Protein 4QMD (pdb70)

Nearest PDB structures (foldseek):
  4qmd-assembly2_B  TM=9.522E-01  e=6.642E-32  Homo sapiens
  1lm5-assembly1_A  TM=9.166E-01  e=9.560E-19  Homo sapiens
  1lm7-assembly1_B  TM=8.990E-01  e=3.493E-18  Homo sapiens
  2n03-assembly1_A  TM=8.791E-01  e=6.602E-19  Homo sapiens
  5dzz-assembly1_A  TM=8.991E-01  e=1.848E-17  Homo sapiens

Structure (mmCIF, N/CA/C/O backbone):
data_4QMD
#
_entry.id   4QMD
#
_cell.length_a   42.480
_cell.length_b   68.950
_cell.length_c   112.200
_cell.angle_alpha   90.000
_cell.angle_beta   90.000
_cell.angle_gamma   90.000
#
_symmetry.space_group_name_H-M   'P 21 21 21'
#
loop_
_entity.id
_entity.type
_entity.pdbx_description
1 polymer Envoplakin
2 water water
#
loop_
_atom_site.group_PDB
_atom_site.id
_atom_site.type_symbol
_atom_site.label_atom_id
_atom_site.label_alt_id
_atom_site.label_comp_id
_atom_site.label_asym_id
_atom_site.label_entity_id
_atom_site.label_seq_id
_atom_site.pdbx_PDB_ins_code
_atom_site.Cartn_x
_atom_site.Cartn_y
_atom_site.Cartn_z
_atom_site.occupancy
_atom_site.B_iso_or_equiv
_atom_site.auth_seq_id
_atom_site.auth_comp_id
_atom_site.auth_asym_id
_atom_site.auth_atom_id
_atom_site.pdbx_PDB_model_num
ATOM 1 N N . ASP A 1 1 ? 11.309 67.304 32.701 1.00 14.45 1822 ASP A N 1
ATOM 2 C CA . ASP A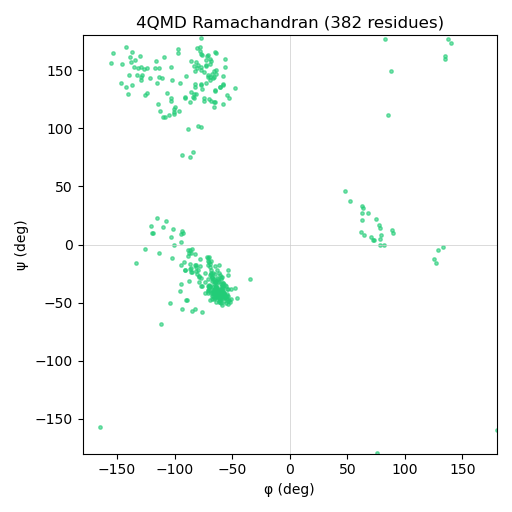 1 1 ? 10.218 67.050 31.768 1.00 7.69 1822 ASP A CA 1
ATOM 3 C C . ASP A 1 1 ? 8.894 66.870 32.503 1.00 12.22 1822 ASP A C 1
ATOM 4 O O . ASP A 1 1 ? 8.795 66.074 33.436 1.00 11.93 1822 ASP A O 1
ATOM 9 N N . ASP A 1 2 ? 7.880 67.615 32.075 1.00 11.77 1823 ASP A N 1
ATOM 10 C CA . ASP A 1 2 ? 6.535 67.461 32.618 1.00 10.77 1823 ASP A CA 1
ATOM 11 C C . ASP A 1 2 ? 6.505 67.768 34.111 1.00 13.47 1823 ASP A C 1
ATOM 12 O O . ASP A 1 2 ? 5.511 67.507 34.789 1.00 12.61 1823 ASP A O 1
ATOM 17 N N . SER A 1 3 ? 7.601 68.324 34.618 1.00 11.83 1824 SER A N 1
ATOM 18 C CA . SER A 1 3 ? 7.684 68.713 36.021 1.00 10.42 1824 SER A CA 1
ATOM 19 C C . SER A 1 3 ? 7.561 67.501 36.938 1.00 13.03 1824 SER A C 1
ATOM 20 O O . SER A 1 3 ? 7.114 67.617 38.079 1.00 14.77 1824 SER A O 1
ATOM 23 N N . PHE A 1 4 ? 7.960 66.339 36.432 1.00 12.65 1825 PHE A N 1
ATOM 24 C CA . PHE A 1 4 ? 7.945 65.107 37.227 1.00 8.98 1825 PHE A CA 1
ATOM 25 C C . PHE A 1 4 ? 9.190 65.028 38.107 1.00 6.71 1825 PHE A C 1
ATOM 26 O O . PHE A 1 4 ? 10.255 65.540 37.748 1.00 8.31 1825 PHE A O 1
ATOM 34 N N . PRO A 1 5 ? 9.059 64.384 39.269 1.00 7.33 1826 PRO A N 1
ATOM 35 C CA . PRO A 1 5 ? 10.195 64.064 40.131 1.00 5.56 1826 PRO A CA 1
ATOM 36 C C . PRO A 1 5 ? 10.966 62.862 39.585 1.00 5.60 1826 PRO A C 1
ATOM 37 O O . PRO A 1 5 ? 10.586 62.276 38.568 1.00 6.20 1826 PRO A O 1
ATOM 41 N N . ILE A 1 6 ? 12.045 62.494 40.258 1.00 3.27 1827 ILE A N 1
ATOM 42 C CA . ILE A 1 6 ? 12.690 61.216 39.979 1.00 2.81 1827 ILE A CA 1
ATOM 43 C C . ILE A 1 6 ? 11.618 60.123 40.070 1.00 2.18 1827 ILE A C 1
A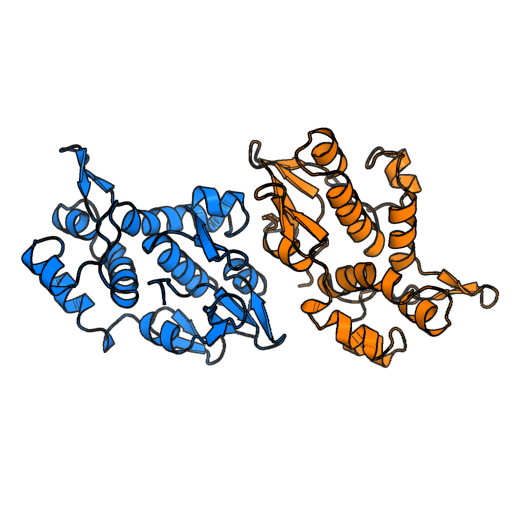TOM 44 O O . ILE A 1 6 ? 10.931 60.004 41.078 1.00 4.45 1827 ILE A O 1
ATOM 49 N N . ALA A 1 7 ? 11.493 59.318 39.017 1.00 2.83 1828 ALA A N 1
ATOM 50 C CA . ALA A 1 7 ? 10.364 58.396 38.880 1.00 2.55 1828 ALA A CA 1
ATOM 51 C C . ALA A 1 7 ? 10.651 56.983 39.373 1.00 4.65 1828 ALA A C 1
ATOM 52 O O . ALA A 1 7 ? 9.787 56.329 39.969 1.00 5.25 1828 ALA A O 1
ATOM 54 N N . GLY A 1 8 ? 11.855 56.501 39.091 1.00 4.70 1829 GLY A N 1
ATOM 55 C CA . GLY A 1 8 ? 12.202 55.136 39.414 1.00 5.59 1829 GLY A CA 1
ATOM 56 C C . GLY A 1 8 ? 13.687 54.864 39.356 1.00 5.24 1829 GLY A C 1
ATOM 57 O O . GLY A 1 8 ? 14.514 55.776 39.448 1.00 3.75 1829 GLY A O 1
ATOM 58 N N . ILE A 1 9 ? 14.011 53.591 39.170 1.00 3.84 1830 ILE A N 1
ATOM 59 C CA . ILE A 1 9 ? 15.384 53.111 39.238 1.00 3.20 1830 ILE A CA 1
ATOM 60 C C . ILE A 1 9 ? 15.768 52.451 37.916 1.00 6.92 1830 ILE A C 1
ATOM 61 O O . ILE A 1 9 ? 14.936 51.810 37.272 1.00 6.55 1830 ILE A O 1
ATOM 66 N N . TYR A 1 10 ? 17.019 52.633 37.503 1.00 3.78 1831 TYR A N 1
ATOM 67 C CA . TYR A 1 10 ? 17.549 51.944 36.338 1.00 5.08 1831 TYR A CA 1
ATOM 68 C C . TYR A 1 10 ? 18.479 50.828 36.800 1.00 4.27 1831 TYR A C 1
ATOM 69 O O . TYR A 1 10 ? 19.537 51.089 37.361 1.00 4.72 1831 TYR A O 1
ATOM 78 N N . ASP A 1 11 ? 18.061 49.587 36.582 1.00 3.93 1832 ASP A N 1
ATOM 79 C CA . ASP A 1 11 ? 18.848 48.430 37.001 1.00 2.92 1832 ASP A CA 1
ATOM 80 C C . ASP A 1 11 ? 19.994 48.236 36.017 1.00 10.22 1832 ASP A C 1
ATOM 81 O O . ASP A 1 11 ? 19.802 47.726 34.909 1.00 10.52 1832 ASP A O 1
ATOM 86 N N . THR A 1 12 ? 21.183 48.672 36.419 1.00 9.62 1833 THR A N 1
ATOM 87 C CA . THR A 1 12 ? 22.334 48.694 35.518 1.00 7.17 1833 THR A CA 1
ATOM 88 C C . THR A 1 12 ? 22.821 47.288 35.185 1.00 11.17 1833 THR A C 1
ATOM 89 O O . THR A 1 12 ? 23.520 47.090 34.189 1.00 13.53 1833 THR A O 1
ATOM 93 N N . THR A 1 13 ? 22.444 46.320 36.014 1.00 11.44 1834 THR A N 1
ATOM 94 C CA . THR A 1 13 ? 22.880 44.936 35.834 1.00 15.81 1834 THR A CA 1
ATOM 95 C C . THR A 1 13 ? 22.090 44.215 34.741 1.00 18.26 1834 THR A C 1
ATOM 96 O O . THR A 1 13 ? 22.620 43.352 34.040 1.00 28.12 1834 THR A O 1
ATOM 100 N N . THR A 1 14 ? 20.827 44.580 34.583 1.00 13.45 1835 THR A N 1
ATOM 101 C CA . THR A 1 14 ? 19.956 43.923 33.612 1.00 15.29 1835 THR A CA 1
ATOM 102 C C . THR A 1 14 ? 19.517 44.834 32.457 1.00 18.97 1835 THR A C 1
ATOM 103 O O . THR A 1 14 ? 18.899 44.354 31.502 1.00 14.89 1835 THR A O 1
ATOM 107 N N . ASP A 1 15 ? 19.838 46.128 32.549 1.00 15.86 1836 ASP A N 1
ATOM 108 C CA . ASP A 1 15 ? 19.397 47.141 31.576 1.00 11.88 1836 ASP A CA 1
ATOM 109 C C . ASP A 1 15 ? 17.871 47.279 31.572 1.00 10.34 1836 ASP A C 1
ATOM 110 O O . ASP A 1 15 ? 17.277 47.599 30.540 1.00 14.58 1836 ASP A O 1
ATOM 115 N N . ASN A 1 16 ? 17.259 47.047 32.738 1.00 7.36 1837 ASN A N 1
ATOM 116 C CA . ASN A 1 16 ? 15.808 47.184 32.921 1.00 7.07 1837 ASN A CA 1
ATOM 117 C C . ASN A 1 16 ? 15.468 48.269 33.933 1.00 8.21 1837 ASN A C 1
ATOM 118 O O . ASN A 1 16 ? 16.253 48.542 34.844 1.00 10.08 1837 ASN A O 1
ATOM 123 N N . LYS A 1 17 ? 14.300 48.884 33.786 1.00 9.84 1838 LYS A N 1
ATOM 124 C CA . LYS A 1 17 ? 13.838 49.804 34.818 1.00 7.10 1838 LYS A CA 1
ATOM 125 C C . LYS A 1 17 ? 13.110 49.003 35.891 1.00 8.07 1838 LYS A C 1
ATOM 126 O O . LYS A 1 17 ? 12.670 47.876 35.652 1.00 9.85 1838 LYS A O 1
ATOM 132 N N . CYS A 1 18 ? 13.014 49.572 37.090 1.00 7.36 1839 CYS A N 1
ATOM 133 C CA . CYS A 1 18 ? 12.186 48.999 38.143 1.00 8.74 1839 CYS A CA 1
ATOM 134 C C . CYS A 1 18 ? 11.746 50.097 39.093 1.00 5.67 1839 CYS A C 1
ATOM 135 O O . CYS A 1 18 ? 12.290 51.204 39.078 1.00 6.98 1839 CYS A O 1
ATOM 138 N N . SER A 1 19 ? 10.743 49.802 39.907 1.00 5.37 1840 SER A N 1
ATOM 139 C CA . SER A 1 19 ? 10.207 50.812 40.809 1.00 3.40 1840 SER A CA 1
ATOM 140 C C . SER A 1 19 ? 11.126 51.040 42.003 1.00 6.33 1840 SER A C 1
ATOM 141 O O . SER A 1 19 ? 12.003 50.221 42.316 1.00 6.29 1840 SER A O 1
ATOM 144 N N . ILE A 1 20 ? 10.912 52.158 42.678 1.00 4.08 1841 ILE A N 1
ATOM 145 C CA . ILE A 1 20 ? 11.602 52.424 43.932 1.00 5.61 1841 ILE A CA 1
ATOM 146 C C . ILE A 1 20 ? 11.284 51.310 44.927 1.00 10.17 1841 ILE A C 1
ATOM 147 O O . ILE A 1 20 ? 12.180 50.787 45.586 1.00 6.00 1841 ILE A O 1
ATOM 152 N N . LYS A 1 21 ? 10.011 50.922 45.000 1.00 6.42 1842 LYS A N 1
ATOM 153 C CA . LYS A 1 21 ? 9.609 49.832 45.875 1.00 6.30 1842 LYS A CA 1
ATOM 154 C C . LYS A 1 21 ? 10.402 48.537 45.607 1.00 7.07 1842 LYS A C 1
ATOM 155 O O . LYS A 1 21 ? 10.951 47.929 46.530 1.00 7.01 1842 LYS A O 1
ATOM 161 N N . THR A 1 22 ? 10.468 48.117 44.351 1.00 5.25 1843 THR A N 1
ATOM 162 C CA . THR A 1 22 ? 11.214 46.902 44.022 1.00 9.59 1843 THR A CA 1
ATOM 163 C C . THR A 1 22 ? 12.710 47.027 44.336 1.00 8.09 1843 THR A C 1
ATOM 164 O O . THR A 1 22 ? 13.329 46.077 44.814 1.00 5.94 1843 THR A O 1
ATOM 168 N N . ALA A 1 23 ? 13.291 48.195 44.067 1.00 5.57 1844 ALA A N 1
ATOM 169 C CA . ALA A 1 23 ? 14.723 48.388 44.274 1.00 6.56 1844 ALA A CA 1
ATOM 170 C C . ALA A 1 23 ? 15.079 48.280 45.756 1.00 7.74 1844 ALA A C 1
ATOM 171 O O . ALA A 1 23 ? 16.086 47.676 46.125 1.00 7.85 1844 ALA A O 1
ATOM 173 N N . VAL A 1 24 ? 14.242 48.861 46.608 1.00 5.30 1845 VAL A N 1
ATOM 174 C CA . VAL A 1 24 ? 14.466 48.769 48.048 1.00 5.12 1845 VAL A CA 1
ATOM 175 C C . VAL A 1 24 ? 14.332 47.330 48.500 1.00 10.86 1845 VAL A C 1
ATOM 176 O O . VAL A 1 24 ? 15.143 46.845 49.291 1.00 9.90 1845 VAL A O 1
ATOM 180 N N . ALA A 1 25 ? 13.317 46.643 47.983 1.00 6.68 1846 ALA A N 1
ATOM 181 C CA . ALA A 1 25 ? 13.084 45.247 48.347 1.00 11.15 1846 ALA A CA 1
ATOM 182 C C . ALA A 1 25 ? 14.230 44.332 47.913 1.00 15.96 1846 ALA A C 1
ATOM 183 O O . ALA A 1 25 ? 14.514 43.340 48.581 1.00 14.24 1846 ALA A O 1
ATOM 185 N N . LYS A 1 26 ? 14.894 44.673 46.808 1.00 13.65 1847 LYS A N 1
ATOM 186 C CA . LYS A 1 26 ? 15.969 43.837 46.281 1.00 14.29 1847 LYS A CA 1
ATOM 187 C C . LYS A 1 26 ? 17.333 44.294 46.776 1.00 10.74 1847 LYS A C 1
ATOM 188 O O . LYS A 1 26 ? 18.366 43.810 46.306 1.00 15.09 1847 LYS A O 1
ATOM 194 N N . ASN A 1 27 ? 17.324 45.228 47.724 1.00 11.58 1848 ASN A N 1
ATOM 195 C CA . ASN A 1 27 ? 18.543 45.753 48.330 1.00 13.27 1848 ASN A CA 1
ATOM 196 C C . ASN A 1 27 ? 19.440 46.460 47.317 1.00 13.47 1848 ASN A C 1
ATOM 197 O O . ASN A 1 27 ? 20.666 46.426 47.435 1.00 13.98 1848 ASN A O 1
ATOM 202 N N . MET A 1 28 ? 18.818 47.099 46.328 1.00 10.20 1849 MET A N 1
ATOM 203 C CA . MET A 1 28 ? 19.537 47.835 45.292 1.00 7.41 1849 MET A CA 1
ATOM 204 C C . MET A 1 28 ? 19.645 49.313 45.656 1.00 10.50 1849 MET A C 1
ATOM 205 O O . MET A 1 28 ? 20.457 50.045 45.099 1.00 12.69 1849 MET A O 1
ATOM 210 N N . LEU A 1 29 ? 18.812 49.740 46.595 1.00 8.67 1850 LEU A N 1
ATOM 211 C CA . LEU A 1 29 ? 18.673 51.150 46.949 1.00 5.61 1850 LEU A CA 1
ATOM 212 C C . LEU A 1 29 ? 18.488 51.198 48.450 1.00 7.40 1850 LEU A C 1
ATOM 213 O O . LEU A 1 29 ? 17.720 50.416 48.989 1.00 8.99 1850 LEU A O 1
ATOM 218 N N . ASP A 1 30 ? 19.173 52.100 49.142 1.00 7.94 1851 ASP A N 1
ATOM 219 C CA . ASP A 1 30 ? 18.996 52.114 50.587 1.00 8.90 1851 ASP A CA 1
ATOM 220 C C . ASP A 1 30 ? 17.602 52.602 50.951 1.00 10.24 1851 ASP A C 1
ATOM 221 O O . ASP A 1 30 ? 17.041 53.467 50.288 1.00 8.47 1851 ASP A O 1
ATOM 226 N N . PRO A 1 31 ? 17.035 52.022 52.004 1.00 9.04 1852 PRO A N 1
ATOM 227 C CA . PRO A 1 31 ? 15.643 52.227 52.397 1.00 12.42 1852 PRO A CA 1
ATOM 228 C C . PRO A 1 31 ? 15.319 53.695 52.648 1.00 9.95 1852 PRO A C 1
ATOM 229 O O . PRO A 1 31 ? 14.253 54.154 52.246 1.00 11.85 1852 PRO A O 1
ATOM 233 N N . ILE A 1 32 ? 16.214 54.429 53.301 1.00 7.75 1853 ILE A N 1
ATOM 234 C CA . ILE A 1 32 ? 15.927 55.829 53.594 1.00 7.11 1853 ILE A CA 1
ATOM 235 C C . ILE A 1 32 ? 15.885 56.659 52.305 1.00 6.05 1853 ILE A C 1
ATOM 236 O O . ILE A 1 32 ? 14.978 57.468 52.104 1.00 4.96 1853 ILE A O 1
ATOM 241 N N . THR A 1 33 ? 16.847 56.444 51.414 1.00 8.44 1854 THR A N 1
ATOM 242 C CA . THR A 1 33 ? 16.857 57.133 50.129 1.00 7.70 1854 THR A CA 1
ATOM 243 C C . THR A 1 33 ? 15.558 56.834 49.365 1.00 7.34 1854 THR A C 1
ATOM 244 O O . THR A 1 33 ? 14.914 57.743 48.828 1.00 6.81 1854 THR A O 1
ATOM 248 N N . GLY A 1 34 ? 15.162 55.562 49.343 1.00 7.66 1855 GLY A N 1
ATOM 249 C CA . GLY A 1 34 ? 13.919 55.170 48.699 1.00 7.07 1855 GLY A CA 1
ATOM 250 C C . GLY A 1 34 ? 12.715 55.908 49.269 1.00 5.33 1855 GLY A C 1
ATOM 251 O O . GLY A 1 34 ? 11.889 56.434 48.520 1.00 6.48 1855 GLY A O 1
ATOM 252 N N . GLN A 1 35 ? 12.601 55.942 50.597 1.00 5.90 1856 GLN A N 1
ATOM 253 C CA . GLN A 1 35 ? 11.492 56.668 51.221 1.00 10.00 1856 GLN A CA 1
ATOM 254 C C . GLN A 1 35 ? 11.474 58.153 50.830 1.00 8.18 1856 GLN A C 1
ATOM 255 O O . GLN A 1 35 ? 10.426 58.704 50.502 1.00 8.16 1856 GLN A O 1
ATOM 261 N N . LYS A 1 36 ? 12.635 58.799 50.826 1.00 7.67 1857 LYS A N 1
ATOM 262 C CA . LYS A 1 36 ? 12.687 60.202 50.428 1.00 7.70 1857 LYS A CA 1
ATOM 263 C C . LYS A 1 36 ? 12.305 60.411 48.956 1.00 5.43 1857 LYS A C 1
ATOM 264 O O . LYS A 1 36 ? 11.657 61.406 48.610 1.00 9.05 1857 LYS A O 1
ATOM 270 N N . LEU A 1 37 ? 12.704 59.487 48.090 1.00 5.41 1858 LEU A N 1
ATOM 271 C CA . LEU A 1 37 ? 12.311 59.589 46.688 1.00 3.57 1858 LEU A CA 1
ATOM 272 C C . LEU A 1 37 ? 10.790 59.462 46.557 1.00 5.28 1858 LEU A C 1
ATOM 273 O O . LEU A 1 37 ? 10.172 60.130 45.727 1.00 5.38 1858 LEU A O 1
ATOM 278 N N . LEU A 1 38 ? 10.189 58.604 47.373 1.00 7.26 1859 LEU A N 1
ATOM 279 C CA . LEU A 1 38 ? 8.732 58.450 47.343 1.00 5.71 1859 LEU A CA 1
ATOM 280 C C . LEU A 1 38 ? 8.033 59.673 47.925 1.00 5.16 1859 LEU A C 1
ATOM 281 O O . LEU A 1 38 ? 7.003 60.106 47.404 1.00 6.41 1859 LEU A O 1
ATOM 286 N N . GLU A 1 39 ? 8.591 60.240 48.994 1.00 5.29 1860 GLU A N 1
ATOM 287 C CA . GLU A 1 39 ? 8.065 61.493 49.541 1.00 5.13 1860 GLU A CA 1
ATOM 288 C C . GLU A 1 39 ? 8.071 62.595 48.485 1.00 6.41 1860 GLU A C 1
ATOM 289 O O . GLU A 1 39 ? 7.083 63.318 48.344 1.00 6.90 1860 GLU A O 1
ATOM 295 N N . ALA A 1 40 ? 9.174 62.707 47.731 1.00 5.44 1861 ALA A N 1
ATOM 296 C CA . ALA A 1 40 ? 9.288 63.703 46.671 1.00 5.73 1861 ALA A CA 1
ATOM 297 C C . ALA A 1 40 ? 8.184 63.532 45.633 1.00 6.66 1861 ALA A C 1
ATOM 298 O O . ALA A 1 40 ? 7.672 64.507 45.096 1.00 5.08 1861 ALA A O 1
ATOM 300 N N . GLN A 1 41 ? 7.810 62.286 45.364 1.00 3.67 1862 GLN A N 1
ATOM 301 C CA . GLN A 1 41 ? 6.719 62.006 44.431 1.00 1.73 1862 GLN A CA 1
ATOM 302 C C . GLN A 1 41 ? 5.377 62.438 45.017 1.00 5.12 1862 GLN A C 1
ATOM 303 O O . GLN A 1 41 ? 4.591 63.106 44.348 1.00 7.60 1862 GLN A O 1
ATOM 309 N N . ALA A 1 42 ? 5.126 62.066 46.267 1.00 5.18 1863 ALA A N 1
ATOM 310 C CA . ALA A 1 42 ? 3.896 62.486 46.938 1.00 3.71 1863 ALA A CA 1
ATOM 311 C C . ALA A 1 42 ? 3.768 64.006 46.948 1.00 7.05 1863 ALA A C 1
ATOM 312 O O . ALA A 1 42 ? 2.687 64.552 46.706 1.00 6.85 1863 ALA A O 1
ATOM 314 N N . ALA A 1 43 ? 4.878 64.681 47.213 1.00 3.76 1864 ALA A N 1
ATOM 315 C CA . ALA A 1 43 ? 4.886 66.135 47.345 1.00 6.45 1864 ALA A CA 1
ATOM 316 C C . ALA A 1 43 ? 4.682 66.892 46.028 1.00 7.46 1864 ALA A C 1
ATOM 317 O O . ALA A 1 43 ? 4.446 68.106 46.042 1.00 7.76 1864 ALA A O 1
ATOM 319 N N . THR A 1 44 ? 4.766 66.186 44.899 1.00 5.53 1865 THR A N 1
ATOM 320 C CA . THR A 1 44 ? 4.690 66.844 43.591 1.00 7.60 1865 THR A CA 1
ATOM 321 C C . THR A 1 44 ? 3.532 66.371 42.714 1.00 8.95 1865 THR A C 1
ATOM 322 O O . THR A 1 44 ? 3.466 66.721 41.539 1.00 10.36 1865 THR A O 1
ATOM 326 N N . GLY A 1 45 ? 2.614 65.588 43.274 1.00 6.71 1866 GLY A N 1
ATOM 327 C CA . GLY A 1 45 ? 1.423 65.218 42.530 1.00 6.07 1866 GLY A CA 1
ATOM 328 C C . GLY A 1 45 ? 1.046 63.752 42.562 1.00 6.79 1866 GLY A C 1
ATOM 329 O O . GLY A 1 45 ? 0.043 63.360 41.975 1.00 11.27 1866 GLY A O 1
ATOM 330 N N . GLY A 1 46 ? 1.849 62.932 43.229 1.00 6.22 1867 GLY A N 1
ATOM 331 C CA . GLY A 1 46 ? 1.482 61.536 43.402 1.00 5.99 1867 GLY A CA 1
ATOM 332 C C . GLY A 1 46 ? 2.602 60.542 43.143 1.00 4.00 1867 GLY A C 1
ATOM 333 O O . GLY A 1 46 ? 3.598 60.846 42.479 1.00 5.38 1867 GLY A O 1
ATOM 334 N N . ILE A 1 47 ? 2.428 59.345 43.688 1.00 4.22 1868 ILE A N 1
ATOM 335 C CA . ILE A 1 47 ? 3.354 58.236 43.459 1.00 3.22 1868 ILE A CA 1
ATOM 336 C C . ILE A 1 47 ? 3.299 57.864 41.982 1.00 4.91 1868 ILE A C 1
ATOM 337 O O . ILE A 1 47 ? 2.213 57.719 41.417 1.00 6.19 1868 ILE A O 1
ATOM 342 N N . VAL A 1 48 ? 4.472 57.715 41.359 1.00 3.07 1869 VAL A N 1
ATOM 343 C CA . VAL A 1 48 ? 4.546 57.431 39.928 1.00 6.02 1869 VAL A CA 1
ATOM 344 C C . VAL A 1 48 ? 4.449 55.936 39.615 1.00 6.43 1869 VAL A C 1
ATOM 345 O O . VAL A 1 48 ? 5.145 55.120 40.219 1.00 9.72 1869 VAL A O 1
ATOM 349 N N . ASP A 1 49 ? 3.582 55.596 38.666 1.00 7.00 1870 ASP A N 1
ATOM 350 C CA . ASP A 1 49 ? 3.490 54.247 38.124 1.00 8.63 1870 ASP A CA 1
ATOM 351 C C . ASP A 1 49 ? 4.327 54.220 36.845 1.00 10.59 1870 ASP A C 1
ATOM 352 O O . ASP A 1 49 ? 3.999 54.896 35.873 1.00 11.40 1870 ASP A O 1
ATOM 357 N N . LEU A 1 50 ? 5.402 53.438 36.857 1.00 7.81 1871 LEU A N 1
ATOM 358 C CA . LEU A 1 50 ? 6.369 53.448 35.767 1.00 11.79 1871 LEU A CA 1
ATOM 359 C C . LEU A 1 50 ? 5.732 52.987 34.460 1.00 16.57 1871 LEU A C 1
ATOM 360 O O . LEU A 1 50 ? 6.155 53.389 33.376 1.00 18.90 1871 LEU A O 1
ATOM 365 N N . LEU A 1 51 ? 4.712 52.142 34.571 1.00 13.71 1872 LEU A N 1
ATOM 366 C CA . LEU A 1 51 ? 4.212 51.391 33.425 1.00 15.02 1872 LEU A CA 1
ATOM 367 C C . LEU A 1 51 ? 3.275 52.242 32.575 1.00 18.13 1872 LEU A C 1
ATOM 368 O O . LEU A 1 51 ? 3.002 51.917 31.419 1.00 21.46 1872 LEU A O 1
ATOM 373 N N . SER A 1 52 ? 2.786 53.334 33.154 1.00 12.12 1873 SER A N 1
ATOM 374 C CA . SER A 1 52 ? 1.748 54.138 32.520 1.00 11.42 1873 SER A CA 1
ATOM 375 C C . SER A 1 52 ? 2.040 55.636 32.559 1.00 12.77 1873 SER A C 1
ATOM 376 O O . SER A 1 52 ? 1.405 56.411 31.848 1.00 15.70 1873 SER A O 1
ATOM 379 N N . ARG A 1 53 ? 2.981 56.035 33.411 1.00 7.86 1874 ARG A N 1
ATOM 380 C CA . ARG A 1 53 ? 3.243 57.451 33.697 1.00 8.66 1874 ARG A CA 1
ATOM 381 C C . ARG A 1 53 ? 2.161 58.102 34.569 1.00 8.73 1874 ARG A C 1
ATOM 382 O O . ARG A 1 53 ? 2.214 59.303 34.831 1.00 13.57 1874 ARG A O 1
ATOM 390 N N . GLU A 1 54 ? 1.179 57.325 35.018 1.00 9.91 1875 GLU A N 1
ATOM 391 C CA . GLU A 1 54 ? 0.137 57.888 35.870 1.00 12.79 1875 GLU A CA 1
ATOM 392 C C . GLU A 1 54 ? 0.689 58.166 37.264 1.00 8.59 1875 GLU A C 1
ATOM 393 O O . GLU A 1 54 ? 1.697 57.586 37.669 1.00 9.68 1875 GLU A O 1
ATOM 399 N N . ARG A 1 55 ? 0.020 59.048 37.997 1.00 8.25 1876 ARG A N 1
ATOM 400 C CA . ARG A 1 55 ? 0.424 59.370 39.358 1.00 7.85 1876 ARG A CA 1
ATOM 401 C C . ARG A 1 55 ? -0.755 59.254 40.301 1.00 11.45 1876 ARG A C 1
ATOM 402 O O . ARG A 1 55 ? -1.880 59.611 39.952 1.00 18.00 1876 ARG A O 1
ATOM 410 N N . TYR A 1 56 ? -0.496 58.749 41.500 1.00 7.43 1877 TYR A N 1
ATOM 411 C CA . TYR A 1 56 ? -1.580 58.350 42.390 1.00 6.55 1877 TYR A CA 1
ATOM 412 C C . TYR A 1 56 ? -1.411 58.876 43.805 1.00 9.17 1877 TYR A C 1
ATOM 413 O O . TYR A 1 56 ? -0.300 58.992 44.315 1.00 7.82 1877 TYR A O 1
ATOM 422 N N . SER A 1 57 ? -2.537 59.185 44.438 1.00 9.62 1878 SER A N 1
ATOM 423 C CA . SER A 1 57 ? -2.540 59.507 45.857 1.00 11.75 1878 SER A CA 1
ATOM 424 C C . SER A 1 57 ? -1.923 58.349 46.623 1.00 10.51 1878 SER A C 1
ATOM 425 O O . SER A 1 57 ? -1.873 57.214 46.129 1.00 9.52 1878 SER A O 1
ATOM 428 N N . VAL A 1 58 ? -1.468 58.633 47.838 1.00 10.03 1879 VAL A N 1
ATOM 429 C CA . VAL A 1 58 ? -0.823 57.617 48.659 1.00 10.80 1879 VAL A CA 1
ATOM 430 C C . VAL A 1 58 ? -1.728 56.393 48.825 1.00 14.41 1879 VAL A C 1
ATOM 431 O O . VAL A 1 58 ? -1.288 55.261 48.641 1.00 13.31 1879 VAL A O 1
ATOM 435 N N . HIS A 1 59 ? -2.998 56.626 49.138 1.00 13.69 1880 HIS A N 1
ATOM 436 C CA . HIS A 1 59 ? -3.946 55.534 49.337 1.00 22.95 1880 HIS A CA 1
ATOM 437 C C . HIS A 1 59 ? -4.113 54.686 48.077 1.00 16.61 1880 HIS A C 1
ATOM 438 O O . HIS A 1 59 ? -4.040 53.452 48.124 1.00 18.43 1880 HIS A O 1
ATOM 445 N N . LYS A 1 60 ? -4.340 55.351 46.950 1.00 16.09 1881 LYS A N 1
ATOM 446 C CA . LYS A 1 60 ? -4.482 54.661 45.679 1.00 14.27 1881 LYS A CA 1
ATOM 447 C C . LYS A 1 60 ? -3.194 53.940 45.282 1.00 12.74 1881 LYS A C 1
ATOM 448 O O . LYS A 1 60 ? -3.248 52.867 44.674 1.00 14.25 1881 LYS A O 1
ATOM 454 N N . ALA A 1 61 ? -2.044 54.523 45.633 1.00 8.99 1882 ALA A N 1
ATOM 455 C CA . ALA A 1 61 ? -0.755 53.886 45.346 1.00 8.68 1882 ALA A CA 1
ATOM 456 C C . ALA A 1 61 ? -0.569 52.582 46.130 1.00 10.10 1882 ALA A C 1
ATOM 457 O O . ALA A 1 61 ? -0.127 51.569 45.574 1.00 11.91 1882 ALA A O 1
ATOM 459 N N . MET A 1 62 ? -0.893 52.609 47.420 1.00 11.46 1883 MET A N 1
ATOM 460 C CA . MET A 1 62 ? -0.768 51.412 48.257 1.00 13.25 1883 MET A CA 1
ATOM 461 C C . MET A 1 62 ? -1.678 50.299 47.749 1.00 15.83 1883 MET A C 1
ATOM 462 O O . MET A 1 62 ? -1.272 49.128 47.677 1.00 11.83 1883 MET A O 1
ATOM 467 N N . GLU A 1 63 ? -2.898 50.661 47.366 1.00 14.44 1884 GLU A N 1
ATOM 468 C CA . GLU A 1 63 ? -3.868 49.665 46.898 1.00 17.86 1884 GLU A CA 1
ATOM 469 C C . GLU A 1 63 ? -3.443 49.019 45.581 1.00 16.87 1884 GLU A C 1
ATOM 470 O O . GLU A 1 63 ? -3.859 47.903 45.265 1.00 18.25 1884 GLU A O 1
ATOM 476 N N . ARG A 1 64 ? -2.625 49.726 44.813 1.00 13.68 1885 ARG A N 1
ATOM 477 C CA . ARG A 1 64 ? -2.137 49.215 43.542 1.00 12.88 1885 ARG A CA 1
ATOM 478 C C . ARG A 1 64 ? -0.776 48.535 43.669 1.00 12.23 1885 ARG A C 1
ATOM 479 O O . ARG A 1 64 ? -0.214 48.095 42.670 1.00 13.59 1885 ARG A O 1
ATOM 487 N N . GLY A 1 65 ? -0.248 48.458 44.889 1.00 10.01 1886 GLY A N 1
ATOM 488 C CA . GLY A 1 65 ? 1.035 47.795 45.116 1.00 9.55 1886 GLY A CA 1
ATOM 489 C C . GLY A 1 65 ? 2.251 48.585 44.653 1.00 11.27 1886 GLY A C 1
ATOM 490 O O . GLY A 1 65 ? 3.322 48.013 44.409 1.00 8.91 1886 GLY A O 1
ATOM 491 N N . LEU A 1 66 ? 2.094 49.898 44.529 1.00 9.33 1887 LEU A N 1
ATOM 492 C CA . LEU A 1 66 ? 3.200 50.766 44.117 1.00 8.81 1887 LEU A CA 1
ATOM 493 C C . LEU A 1 66 ? 4.133 51.103 45.287 1.00 8.21 1887 LEU A C 1
ATOM 494 O O . LEU A 1 66 ? 5.301 51.458 45.086 1.00 9.20 1887 LEU A O 1
ATOM 499 N N . ILE A 1 67 ? 3.609 50.995 46.504 1.00 9.34 1888 ILE A N 1
ATOM 500 C CA . ILE A 1 67 ? 4.379 51.268 47.710 1.00 9.00 1888 ILE A CA 1
ATOM 501 C C . ILE A 1 67 ? 4.099 50.198 48.768 1.00 12.41 1888 ILE A C 1
ATOM 502 O O . ILE A 1 67 ? 3.140 49.438 48.634 1.00 15.19 1888 ILE A O 1
ATOM 507 N N . GLU A 1 68 ? 4.938 50.139 49.806 1.00 12.97 1889 GLU A N 1
ATOM 508 C CA . GLU A 1 68 ? 4.689 49.266 50.961 1.00 16.50 1889 GLU A CA 1
ATOM 509 C C . GLU A 1 68 ? 3.741 49.916 51.978 1.00 14.17 1889 GLU A C 1
ATOM 510 O O . GLU A 1 68 ? 3.669 51.142 52.079 1.00 18.00 1889 GLU A O 1
ATOM 516 N N . ASN A 1 69 ? 3.037 49.079 52.743 1.00 15.17 1890 ASN A N 1
ATOM 517 C CA . ASN A 1 69 ? 2.163 49.529 53.822 1.00 14.75 1890 ASN A CA 1
ATOM 518 C C . ASN A 1 69 ? 2.867 50.428 54.823 1.00 14.62 1890 ASN A C 1
ATOM 519 O O . ASN A 1 69 ? 2.288 51.385 55.325 1.00 14.43 1890 ASN A O 1
ATOM 524 N N . THR A 1 70 ? 4.118 50.098 55.122 1.00 16.39 1891 THR A N 1
ATOM 525 C CA . THR A 1 70 ? 4.889 50.819 56.125 1.00 15.27 1891 THR A CA 1
ATOM 526 C C . THR A 1 70 ? 5.280 52.232 55.689 1.00 15.47 1891 THR A C 1
ATOM 527 O O . THR A 1 70 ? 5.767 53.018 56.497 1.00 22.77 1891 THR A O 1
ATOM 531 N N . SER A 1 71 ? 5.085 52.551 54.415 1.00 16.43 1892 SER A N 1
ATOM 532 C CA . SER A 1 71 ? 5.402 53.886 53.911 1.00 13.13 1892 SER A CA 1
ATOM 533 C C . SER A 1 71 ? 4.206 54.825 53.992 1.00 18.49 1892 SER A C 1
ATOM 534 O O . SER A 1 71 ? 4.364 56.047 53.969 1.00 18.00 1892 SER A O 1
ATOM 537 N N . THR A 1 72 ? 3.009 54.254 54.057 1.00 15.43 1893 THR A N 1
ATOM 538 C CA . THR A 1 72 ? 1.794 55.054 53.887 1.00 13.76 1893 THR A CA 1
ATOM 539 C C . THR A 1 72 ? 1.706 56.275 54.809 1.00 21.00 1893 THR A C 1
ATOM 540 O O . THR A 1 72 ? 1.409 57.382 54.353 1.00 17.79 1893 THR A O 1
ATOM 546 N N . GLN A 1 73 ? 1.978 56.087 56.096 1.00 23.55 1894 GLN A N 1
ATOM 547 C CA . GLN A 1 73 ? 1.872 57.188 57.047 1.00 21.52 1894 GLN A CA 1
ATOM 548 C C . GLN A 1 73 ? 2.773 58.389 56.713 1.00 28.82 1894 GLN A C 1
ATOM 549 O O . GLN A 1 73 ? 2.302 59.530 56.655 1.00 32.72 1894 GLN A O 1
ATOM 555 N N . ARG A 1 74 ? 4.062 58.143 56.496 1.00 21.98 1895 ARG A N 1
ATOM 556 C CA . ARG A 1 74 ? 4.996 59.234 56.212 1.00 24.72 1895 ARG A CA 1
ATOM 557 C C . ARG A 1 74 ? 4.748 59.864 54.847 1.00 16.92 1895 ARG A C 1
ATOM 558 O O . ARG A 1 74 ? 5.063 61.035 54.613 1.00 18.03 1895 ARG A O 1
ATOM 566 N N . LEU A 1 75 ? 4.183 59.085 53.937 1.00 14.09 1896 LEU A N 1
ATOM 567 C CA . LEU A 1 75 ? 3.904 59.614 52.613 1.00 13.42 1896 LEU A CA 1
ATOM 568 C C . LEU A 1 75 ? 2.710 60.560 52.658 1.00 17.75 1896 LEU A C 1
ATOM 569 O O . LEU A 1 75 ? 2.662 61.520 51.911 1.00 12.62 1896 LEU A O 1
ATOM 574 N N . LEU A 1 76 ? 1.760 60.297 53.551 1.00 21.52 1897 LEU A N 1
ATOM 575 C CA . LEU A 1 76 ? 0.612 61.192 53.707 1.00 20.87 1897 LEU A CA 1
ATOM 576 C C . LEU A 1 76 ? 1.051 62.607 54.095 1.00 15.48 1897 LEU A C 1
ATOM 577 O O . LEU A 1 76 ? 0.506 63.596 53.609 1.00 15.19 1897 LEU A O 1
ATOM 582 N N . ASN A 1 77 ? 2.049 62.713 54.961 1.00 13.80 1898 ASN A N 1
ATOM 583 C CA . ASN A 1 77 ? 2.578 64.019 55.315 1.00 18.29 1898 ASN A CA 1
ATOM 584 C C . ASN A 1 77 ? 3.133 64.773 54.103 1.00 16.11 1898 ASN A C 1
ATOM 585 O O . ASN A 1 77 ? 2.834 65.946 53.893 1.00 11.72 1898 ASN A O 1
ATOM 590 N N . ALA A 1 78 ? 3.929 64.084 53.292 1.00 14.50 1899 ALA A N 1
ATOM 591 C CA . ALA A 1 78 ? 4.525 64.689 52.105 1.00 10.85 1899 ALA A CA 1
ATOM 592 C C . ALA A 1 78 ? 3.442 65.087 51.107 1.00 10.51 1899 ALA A C 1
ATOM 593 O O . ALA A 1 78 ? 3.550 66.099 50.407 1.00 8.77 1899 ALA A O 1
ATOM 595 N N . GLN A 1 79 ? 2.399 64.272 51.042 1.00 6.20 1900 GLN A N 1
ATOM 596 C CA . GLN A 1 79 ? 1.273 64.537 50.155 1.00 8.12 1900 GLN A CA 1
ATOM 597 C C . GLN A 1 79 ? 0.579 65.873 50.446 1.00 8.29 1900 GLN A C 1
ATOM 598 O O . GLN A 1 79 ? 0.017 66.501 49.537 1.00 7.67 1900 GLN A O 1
ATOM 604 N N . LYS A 1 80 ? 0.605 66.307 51.703 1.00 7.78 1901 LYS A N 1
ATOM 605 C CA . LYS A 1 80 ? 0.018 67.604 52.050 1.00 9.95 1901 LYS A CA 1
ATOM 606 C C . LYS A 1 80 ? 0.692 68.749 51.309 1.00 9.76 1901 LYS A C 1
ATOM 607 O O . LYS A 1 80 ? 0.088 69.801 51.098 1.00 9.47 1901 LYS A O 1
ATOM 613 N N . ALA A 1 81 ? 1.953 68.561 50.930 1.00 7.15 1902 ALA A N 1
ATOM 614 C CA . ALA A 1 81 ? 2.677 69.607 50.220 1.00 4.62 1902 ALA A CA 1
ATOM 615 C C . ALA A 1 81 ? 2.069 69.785 48.843 1.00 6.32 1902 ALA A C 1
ATOM 616 O O . ALA A 1 81 ? 2.184 70.843 48.246 1.00 8.05 1902 ALA A O 1
ATOM 618 N N . PHE A 1 82 ? 1.414 68.739 48.341 1.00 7.06 1903 PHE A N 1
ATOM 619 C CA . PHE A 1 82 ? 0.717 68.824 47.058 1.00 9.36 1903 PHE A CA 1
ATOM 620 C C . PHE A 1 82 ? -0.729 69.281 47.200 1.00 10.96 1903 PHE A C 1
ATOM 621 O O . PHE A 1 82 ? -1.178 70.170 46.476 1.00 11.17 1903 PHE A O 1
ATOM 629 N N . THR A 1 83 ? -1.459 68.675 48.135 1.00 9.20 1904 THR A N 1
ATOM 630 C CA . THR A 1 83 ? -2.878 68.983 48.302 1.00 8.36 1904 THR A CA 1
ATOM 631 C C . THR A 1 83 ? -3.131 70.269 49.073 1.00 8.30 1904 THR A C 1
ATOM 632 O O . THR A 1 83 ? -4.218 70.848 48.978 1.00 11.61 1904 THR A O 1
ATOM 636 N N . GLY A 1 84 ? -2.148 70.696 49.859 1.00 8.03 1905 GLY A N 1
ATOM 637 C CA . GLY A 1 84 ? -2.372 71.775 50.809 1.00 11.65 1905 GLY A CA 1
ATOM 638 C C . GLY A 1 84 ? -3.153 71.257 52.003 1.00 10.37 1905 GLY A C 1
ATOM 639 O O . GLY A 1 84 ? -3.492 70.074 52.076 1.00 12.80 1905 GLY A O 1
ATOM 640 N N . ILE A 1 85 ? -3.439 72.130 52.956 1.00 9.48 1906 ILE A N 1
ATOM 641 C CA . ILE A 1 85 ? -4.213 71.706 54.113 1.00 9.23 1906 ILE A CA 1
ATOM 642 C C . ILE A 1 85 ? -5.344 72.677 54.342 1.00 15.49 1906 ILE A C 1
ATOM 643 O O . ILE A 1 85 ? -5.309 73.805 53.839 1.00 14.15 1906 ILE A O 1
ATOM 648 N N . GLU A 1 86 ? -6.338 72.234 55.107 1.00 13.08 1907 GLU A N 1
ATOM 649 C CA . GLU A 1 86 ? -7.419 73.117 55.532 1.00 16.77 1907 GLU A CA 1
ATOM 650 C C . GLU A 1 86 ? -7.099 73.782 56.874 1.00 15.65 1907 GLU A C 1
ATOM 651 O O . GLU A 1 86 ? -6.763 73.105 57.847 1.00 19.46 1907 GLU A O 1
ATOM 657 N N . ASP A 1 87 ? -7.180 75.110 56.912 1.00 18.32 1908 ASP A N 1
ATOM 658 C CA . ASP A 1 87 ? -6.974 75.862 58.144 1.00 16.38 1908 ASP A CA 1
ATOM 659 C C . ASP A 1 87 ? -8.083 75.497 59.122 1.00 15.91 1908 ASP A C 1
ATOM 660 O O . ASP A 1 87 ? -9.255 75.664 58.805 1.00 17.09 1908 ASP A O 1
ATOM 665 N N . PRO A 1 88 ? -7.716 74.997 60.314 1.00 19.10 1909 PRO A N 1
ATOM 666 C CA . PRO A 1 88 ? -8.707 74.540 61.299 1.00 23.98 1909 PRO A CA 1
ATOM 667 C C . PRO A 1 88 ? -9.655 75.641 61.770 1.00 24.42 1909 PRO A C 1
ATOM 668 O O . PRO A 1 88 ? -10.767 75.342 62.213 1.00 31.47 1909 PRO A O 1
ATOM 672 N N . VAL A 1 89 ? -9.229 76.895 61.676 1.00 23.25 1910 VAL A N 1
ATOM 673 C CA . VAL A 1 89 ? -10.070 78.008 62.113 1.00 22.22 1910 VAL A CA 1
ATOM 674 C C . VAL A 1 89 ? -10.895 78.599 60.963 1.00 22.33 1910 VAL A C 1
ATOM 675 O O . VAL A 1 89 ? -12.121 78.657 61.044 1.00 21.76 1910 VAL A O 1
ATOM 679 N N . THR A 1 90 ? -10.224 79.016 59.890 1.00 25.01 1911 THR A N 1
ATOM 680 C CA . THR A 1 90 ? -10.892 79.699 58.776 1.00 18.92 1911 THR A CA 1
ATOM 681 C C . THR A 1 90 ? -11.460 78.743 57.737 1.00 18.72 1911 THR A C 1
ATOM 682 O O . THR A 1 90 ? -12.268 79.142 56.903 1.00 22.80 1911 THR A O 1
ATOM 686 N N . LYS A 1 91 ? -11.003 77.493 57.769 1.00 19.68 1912 LYS A N 1
ATOM 687 C CA . LYS A 1 91 ? -11.438 76.471 56.818 1.00 23.60 1912 LYS A CA 1
ATOM 688 C C . LYS A 1 91 ? -10.915 76.704 55.388 1.00 25.08 1912 LYS A C 1
ATOM 689 O O . LYS A 1 91 ? -11.294 75.998 54.456 1.00 27.93 1912 LYS A O 1
ATOM 695 N N . LYS A 1 92 ? -10.040 77.691 55.218 1.00 19.00 1913 LYS A N 1
ATOM 696 C CA . LYS A 1 92 ? -9.454 77.968 53.905 1.00 20.54 1913 LYS A CA 1
ATOM 697 C C . LYS A 1 92 ? -8.355 76.961 53.569 1.00 16.63 1913 LYS A C 1
ATOM 698 O O . LYS A 1 92 ? -7.718 76.411 54.467 1.00 17.35 1913 LYS A O 1
ATOM 704 N N . ARG A 1 93 ? -8.133 76.726 52.278 1.00 12.91 1914 ARG A N 1
ATOM 705 C CA . ARG A 1 93 ? -7.037 75.856 51.854 1.00 14.73 1914 ARG A CA 1
ATOM 706 C C . ARG A 1 93 ? -5.712 76.613 51.794 1.00 18.20 1914 ARG A C 1
ATOM 707 O O . ARG A 1 93 ? -5.599 77.649 51.136 1.00 19.26 1914 ARG A O 1
ATOM 715 N N . LEU A 1 94 ? -4.711 76.077 52.485 1.00 9.96 1915 LEU A N 1
ATOM 716 C CA . LEU A 1 94 ? -3.402 76.707 52.575 1.00 9.25 1915 LEU A CA 1
ATOM 717 C C . LEU A 1 94 ? -2.360 75.859 51.873 1.00 8.59 1915 LEU A C 1
ATOM 718 O O . LEU A 1 94 ? -2.417 74.636 51.941 1.00 10.11 1915 LEU A O 1
ATOM 723 N N . SER A 1 95 ? -1.387 76.503 51.233 1.00 7.58 1916 SER A N 1
ATOM 724 C CA . SER A 1 95 ? -0.176 75.787 50.831 1.00 6.57 1916 SER A CA 1
ATOM 725 C C . SER A 1 95 ? 0.639 75.477 52.094 1.00 6.36 1916 SER A C 1
ATOM 726 O O . SER A 1 95 ? 0.420 76.080 53.149 1.00 7.53 1916 SER A O 1
ATOM 729 N N . VAL A 1 96 ? 1.572 74.536 52.014 1.00 8.28 1917 VAL A N 1
ATOM 730 C CA . VAL A 1 96 ? 2.342 74.227 53.218 1.00 7.62 1917 VAL A CA 1
ATOM 731 C C . VAL A 1 96 ? 3.261 75.367 53.635 1.00 6.02 1917 VAL A C 1
ATOM 732 O O . VAL A 1 96 ? 3.577 75.500 54.809 1.00 6.17 1917 VAL A O 1
ATOM 736 N N . GLY A 1 97 ? 3.658 76.218 52.690 1.00 5.92 1918 GLY A N 1
ATOM 737 C CA . GLY A 1 97 ? 4.455 77.387 53.030 1.00 9.24 1918 GLY A CA 1
ATOM 738 C C . GLY A 1 97 ? 3.677 78.370 53.900 1.00 11.60 1918 GLY A C 1
ATOM 739 O O . GLY A 1 97 ? 4.227 78.959 54.839 1.00 9.07 1918 GLY A O 1
ATOM 740 N N . GLU A 1 98 ? 2.394 78.542 53.591 1.00 10.09 1919 GLU A N 1
ATOM 741 C CA . GLU A 1 98 ? 1.504 79.344 54.422 1.00 10.51 1919 GLU A CA 1
ATOM 742 C C . GLU A 1 98 ? 1.209 78.653 55.758 1.00 9.63 1919 GLU A C 1
ATOM 743 O O . GLU A 1 98 ? 1.071 79.310 56.782 1.00 10.09 1919 GLU A O 1
ATOM 749 N N . ALA A 1 99 ? 1.103 77.326 55.747 1.00 7.97 1920 ALA A N 1
ATOM 750 C CA . ALA A 1 99 ? 0.866 76.597 56.990 1.00 8.36 1920 ALA A CA 1
ATOM 751 C C . ALA A 1 99 ? 2.001 76.861 57.963 1.00 8.96 1920 ALA A C 1
ATOM 752 O O . ALA A 1 99 ? 1.778 77.030 59.155 1.00 12.15 1920 ALA A O 1
ATOM 754 N N . VAL A 1 100 ? 3.227 76.859 57.452 1.00 10.57 1921 VAL A N 1
ATOM 755 C CA . VAL A 1 100 ? 4.392 77.108 58.290 1.00 13.23 1921 VAL A CA 1
ATOM 756 C C . VAL A 1 100 ? 4.306 78.488 58.921 1.00 12.29 1921 VAL A C 1
ATOM 757 O O . VAL A 1 100 ? 4.500 78.652 60.127 1.00 13.13 1921 VAL A O 1
ATOM 761 N N . GLN A 1 101 ? 3.988 79.480 58.103 1.00 13.61 1922 GLN A N 1
ATOM 762 C CA . GLN A 1 101 ? 3.888 80.849 58.597 1.00 17.75 1922 GLN A CA 1
ATOM 763 C C . GLN A 1 101 ? 2.749 81.035 59.599 1.00 15.51 1922 GLN A C 1
ATOM 764 O O . GLN A 1 101 ? 2.858 81.848 60.518 1.00 18.94 1922 GLN A O 1
ATOM 770 N N . LYS A 1 102 ? 1.669 80.279 59.423 1.00 14.29 1923 LYS A N 1
ATOM 771 C CA . LYS A 1 102 ? 0.508 80.371 60.310 1.00 15.12 1923 LYS A CA 1
ATOM 772 C C . LYS A 1 102 ? 0.667 79.513 61.566 1.00 19.42 1923 LYS A C 1
ATOM 773 O O . LYS A 1 102 ? -0.195 79.528 62.447 1.00 23.49 1923 LYS A O 1
ATOM 779 N N . GLY A 1 103 ? 1.767 78.769 61.632 1.00 16.82 1924 GLY A N 1
ATOM 780 C CA . GLY A 1 103 ? 2.123 78.000 62.810 1.00 17.79 1924 GLY A CA 1
ATOM 781 C C . GLY A 1 103 ? 1.571 76.588 62.853 1.00 16.12 1924 GLY A C 1
ATOM 782 O O . GLY A 1 103 ? 1.668 75.916 63.883 1.00 21.32 1924 GLY A O 1
ATOM 783 N N . TRP A 1 104 ? 1.004 76.125 61.741 1.00 10.95 1925 TRP A N 1
ATOM 784 C CA . TRP A 1 104 ? 0.346 74.820 61.725 1.00 14.65 1925 TRP A CA 1
ATOM 785 C C . TRP A 1 104 ? 1.318 73.673 61.458 1.00 16.81 1925 TRP A C 1
ATOM 786 O O . TRP A 1 104 ? 1.034 72.519 61.797 1.00 17.02 1925 TRP A O 1
ATOM 797 N N . MET A 1 105 ? 2.445 73.981 60.821 1.00 15.95 1926 MET A N 1
ATOM 798 C CA . MET A 1 105 ? 3.461 72.973 60.506 1.00 13.26 1926 MET A CA 1
ATOM 799 C C . MET A 1 105 ? 4.856 73.546 60.743 1.00 15.41 1926 MET A C 1
ATOM 800 O O . MET A 1 105 ? 5.084 74.730 60.535 1.00 13.52 1926 MET A O 1
ATOM 805 N N . PRO A 1 106 ? 5.795 72.701 61.180 1.00 14.50 1927 PRO A N 1
ATOM 806 C CA . PRO A 1 106 ? 7.166 73.162 61.423 1.00 12.29 1927 PRO A CA 1
ATOM 807 C C . PRO A 1 106 ? 7.974 73.333 60.134 1.00 9.66 1927 PRO A C 1
ATOM 808 O O . PRO A 1 106 ? 7.914 72.498 59.227 1.00 12.03 1927 PRO A O 1
ATOM 812 N N . ARG A 1 107 ? 8.746 74.416 60.071 1.00 9.86 1928 ARG A N 1
ATOM 813 C CA . ARG A 1 107 ? 9.586 74.688 58.907 1.00 9.39 1928 ARG A CA 1
ATOM 814 C C . ARG A 1 107 ? 10.448 73.503 58.505 1.00 6.27 1928 ARG A C 1
ATOM 815 O O . ARG A 1 107 ? 10.636 73.240 57.317 1.00 7.45 1928 ARG A O 1
ATOM 823 N N . GLU A 1 108 ? 10.972 72.776 59.487 1.00 11.72 1929 GLU A N 1
ATOM 824 C CA . GLU A 1 108 ? 11.893 71.688 59.181 1.00 7.91 1929 GLU A CA 1
ATOM 825 C C . GLU A 1 108 ? 11.208 70.532 58.453 1.00 11.96 1929 GLU A C 1
ATOM 826 O O . GLU A 1 108 ? 11.843 69.817 57.681 1.00 12.69 1929 GLU A O 1
ATOM 832 N N . SER A 1 109 ? 9.914 70.351 58.696 1.00 12.09 1930 SER A N 1
ATOM 833 C CA . SER A 1 109 ? 9.183 69.252 58.068 1.00 16.59 1930 SER A CA 1
ATOM 834 C C . SER A 1 109 ? 8.852 69.573 56.622 1.00 15.91 1930 SER A C 1
ATOM 835 O O . SER A 1 109 ? 8.764 68.685 55.782 1.00 16.87 1930 SER A O 1
ATOM 838 N N . VAL A 1 110 ? 8.710 70.859 56.341 1.00 8.26 1931 VAL A N 1
ATOM 839 C CA . VAL A 1 110 ? 8.167 71.337 55.068 1.00 9.97 1931 VAL A CA 1
ATOM 840 C C . VAL A 1 110 ? 9.227 71.671 54.017 1.00 6.21 1931 VAL A C 1
ATOM 841 O O . VAL A 1 110 ? 9.010 71.471 52.817 1.00 6.86 1931 VAL A O 1
ATOM 845 N N . LEU A 1 111 ? 10.378 72.171 54.453 1.00 7.33 1932 LEU A N 1
ATOM 846 C CA . LEU A 1 111 ? 11.401 72.623 53.501 1.00 8.36 1932 LEU A CA 1
ATOM 847 C C . LEU A 1 111 ? 11.778 71.598 52.422 1.00 7.44 1932 LEU A C 1
ATOM 848 O O . LEU A 1 111 ? 11.818 71.933 51.229 1.00 9.30 1932 LEU A O 1
ATOM 853 N N . PRO A 1 112 ? 12.066 70.344 52.819 1.00 7.47 1933 PRO A N 1
ATOM 854 C CA . PRO A 1 112 ? 12.465 69.382 51.785 1.00 10.35 1933 PRO A CA 1
ATOM 855 C C . PRO A 1 112 ? 11.432 69.259 50.660 1.00 9.83 1933 PRO A C 1
ATOM 856 O O . PRO A 1 112 ? 11.795 69.088 49.493 1.00 9.62 1933 PRO A O 1
ATOM 860 N N . HIS A 1 113 ? 10.154 69.350 51.004 1.00 5.94 1934 HIS A N 1
ATOM 861 C CA . HIS A 1 113 ? 9.105 69.218 50.000 1.00 4.95 1934 HIS A CA 1
ATOM 862 C C . HIS A 1 113 ? 9.060 70.441 49.083 1.00 6.75 1934 HIS A C 1
ATOM 863 O O . HIS A 1 113 ? 8.863 70.314 47.867 1.00 7.66 1934 HIS A O 1
ATOM 870 N N . LEU A 1 114 ? 9.238 71.630 49.654 1.00 6.30 1935 LEU A N 1
ATOM 871 C CA . LEU A 1 114 ? 9.280 72.829 48.818 1.00 5.06 1935 LEU A CA 1
ATOM 872 C C . LEU A 1 114 ? 10.504 72.799 47.922 1.00 4.97 1935 LEU A C 1
ATOM 873 O O . LEU A 1 114 ? 10.464 73.281 46.789 1.00 7.14 1935 LEU A O 1
ATOM 878 N N . GLN A 1 115 ? 11.592 72.233 48.439 1.00 7.13 1936 GLN A N 1
ATOM 879 C CA . GLN A 1 115 ? 12.806 72.063 47.650 1.00 5.04 1936 GLN A CA 1
ATOM 880 C C . GLN A 1 115 ? 12.573 71.190 46.421 1.00 8.81 1936 GLN A C 1
ATOM 881 O O . GLN A 1 115 ? 12.961 71.566 45.316 1.00 7.86 1936 GLN A O 1
ATOM 887 N N . VAL A 1 116 ? 11.923 70.041 46.609 1.00 4.82 1937 VAL A N 1
ATOM 888 C CA . VAL A 1 116 ? 11.620 69.171 45.479 1.00 7.95 1937 VAL A CA 1
ATOM 889 C C . VAL A 1 116 ? 10.657 69.844 44.504 1.00 5.44 1937 VAL A C 1
ATOM 890 O O . VAL A 1 116 ? 10.784 69.692 43.287 1.00 7.81 1937 VAL A O 1
ATOM 896 N N . GLN A 1 117 ? 9.711 70.620 45.025 1.00 6.48 1938 GLN A N 1
ATOM 897 C CA . GLN A 1 117 ? 8.820 71.364 44.140 1.00 5.97 1938 GLN A CA 1
ATOM 898 C C . GLN A 1 117 ? 9.613 72.386 43.318 1.00 5.69 1938 GLN A C 1
ATOM 899 O O . GLN A 1 117 ? 9.490 72.433 42.090 1.00 6.46 1938 GLN A O 1
ATOM 905 N N . HIS A 1 118 ? 10.453 73.175 43.977 1.00 6.06 1939 HIS A N 1
ATOM 906 C CA . HIS A 1 118 ? 11.306 74.108 43.254 1.00 8.54 1939 HIS A CA 1
ATOM 907 C C . HIS A 1 118 ? 12.150 73.435 42.159 1.00 5.62 1939 HIS A C 1
ATOM 908 O O . HIS A 1 118 ? 12.248 73.945 41.039 1.00 9.90 1939 HIS A O 1
ATOM 915 N N . LEU A 1 119 ? 12.752 72.293 42.482 1.00 5.85 1940 LEU A N 1
ATOM 916 C CA . LEU A 1 119 ? 13.619 71.611 41.526 1.00 8.17 1940 LEU A CA 1
ATOM 917 C C . LEU A 1 119 ? 12.849 70.982 40.377 1.00 10.15 1940 LEU A C 1
ATOM 918 O O . LEU A 1 119 ? 13.449 70.602 39.373 1.00 11.70 1940 LEU A O 1
ATOM 923 N N . THR A 1 120 ? 11.531 70.859 40.517 1.00 7.81 1941 THR A N 1
ATOM 924 C CA . THR A 1 120 ? 10.708 70.362 39.413 1.00 9.11 1941 THR A CA 1
ATOM 925 C C . THR A 1 120 ? 9.853 71.443 38.744 1.00 10.22 1941 THR A C 1
ATOM 926 O O . THR A 1 120 ? 8.867 71.137 38.075 1.00 12.82 1941 THR A O 1
ATOM 930 N N . GLY A 1 121 ? 10.230 72.706 38.920 1.00 8.44 1942 GLY A N 1
ATOM 931 C CA . GLY A 1 121 ? 9.595 73.785 38.182 1.00 12.09 1942 GLY A CA 1
ATOM 932 C C . GLY A 1 121 ? 9.010 74.940 38.974 1.00 12.91 1942 GLY A C 1
ATOM 933 O O . GLY A 1 121 ? 8.660 75.981 38.400 1.00 15.63 1942 GLY A O 1
ATOM 934 N N . GLY A 1 122 ? 8.889 74.780 40.287 1.00 10.83 1943 GLY A N 1
ATOM 935 C CA . GLY A 1 122 ? 8.408 75.871 41.117 1.00 9.33 1943 GLY A CA 1
ATOM 936 C C . GLY A 1 122 ? 7.473 75.385 42.201 1.00 7.65 1943 GLY A C 1
ATOM 937 O O . GLY A 1 122 ? 7.103 74.217 42.232 1.00 7.34 1943 GLY A O 1
ATOM 938 N N . LEU A 1 123 ? 7.083 76.277 43.098 1.00 7.26 1944 LEU A N 1
ATOM 939 C CA . LEU A 1 123 ? 6.225 75.846 44.185 1.00 7.55 1944 LEU A CA 1
ATOM 940 C C . LEU A 1 123 ? 4.818 75.536 43.694 1.00 10.12 1944 LEU A C 1
ATOM 941 O O . LEU A 1 123 ? 4.299 76.177 42.778 1.00 9.27 1944 LEU A O 1
ATOM 946 N N . ILE A 1 124 ? 4.215 74.526 44.307 1.00 8.26 1945 ILE A N 1
ATOM 947 C CA . ILE A 1 124 ? 2.844 74.154 44.014 1.00 10.49 1945 ILE A CA 1
ATOM 948 C C . ILE A 1 124 ? 1.826 75.027 44.744 1.00 10.51 1945 ILE A C 1
ATOM 949 O O . ILE A 1 124 ? 1.916 75.247 45.958 1.00 9.08 1945 ILE A O 1
ATOM 954 N N . ASP A 1 125 ? 0.867 75.553 43.987 1.00 17.04 1946 ASP A N 1
ATOM 955 C CA . ASP A 1 125 ? -0.296 76.196 44.587 1.00 20.68 1946 ASP A CA 1
ATOM 956 C C . ASP A 1 125 ? -1.442 75.195 44.542 1.00 13.93 1946 ASP A C 1
ATOM 957 O O . ASP A 1 125 ? -1.897 74.811 43.463 1.00 13.42 1946 ASP A O 1
ATOM 962 N N . PRO A 1 126 ? -1.895 74.746 45.719 1.00 13.22 1947 PRO A N 1
ATOM 963 C CA . PRO A 1 126 ? -2.891 73.674 45.814 1.00 13.95 1947 PRO A CA 1
ATOM 964 C C . PRO A 1 126 ? -4.080 73.865 44.885 1.00 16.33 1947 PRO A C 1
ATOM 965 O O . PRO A 1 126 ? -4.635 74.965 44.788 1.00 17.78 1947 PRO A O 1
ATOM 969 N N . LYS A 1 127 ? -4.455 72.785 44.210 1.00 17.36 1948 LYS A N 1
ATOM 970 C CA . LYS A 1 127 ? -5.613 72.775 43.318 1.00 32.77 1948 LYS A CA 1
ATOM 971 C C . LYS A 1 127 ? -5.409 73.638 42.074 1.00 41.66 1948 LYS A C 1
ATOM 972 O O . LYS A 1 127 ? -6.372 74.139 41.492 1.00 47.43 1948 LYS A O 1
ATOM 978 N N . ARG A 1 128 ? -4.155 73.799 41.664 1.00 37.09 1949 ARG A N 1
ATOM 979 C CA . ARG A 1 128 ? -3.834 74.544 40.450 1.00 34.18 1949 ARG A CA 1
ATOM 980 C C . ARG A 1 128 ? -2.618 73.959 39.756 1.00 34.04 1949 ARG A C 1
ATOM 981 O O . ARG A 1 128 ? -1.642 73.580 40.408 1.00 30.32 1949 ARG A O 1
ATOM 989 N N . THR A 1 129 ? -2.678 73.892 38.430 1.00 28.51 1950 THR A N 1
ATOM 990 C CA . THR A 1 129 ? -1.509 73.543 37.645 1.00 31.14 1950 THR A CA 1
ATOM 991 C C . THR A 1 129 ? -0.698 74.824 37.531 1.00 32.71 1950 THR A C 1
ATOM 992 O O . THR A 1 129 ? -1.192 75.903 37.884 1.00 37.16 1950 THR A O 1
ATOM 996 N N . GLY A 1 130 ? 0.534 74.725 37.052 1.00 27.75 1951 GLY A N 1
ATOM 997 C CA . GLY A 1 130 ? 1.349 75.916 36.921 1.00 23.80 1951 GLY A CA 1
ATOM 998 C C . GLY A 1 130 ? 2.067 76.232 38.220 1.00 26.21 1951 GLY A C 1
ATOM 999 O O . GLY A 1 130 ? 1.449 76.624 39.213 1.00 23.46 1951 GLY A O 1
ATOM 1000 N N . ARG A 1 131 ? 3.383 76.068 38.200 1.00 16.89 1952 ARG A N 1
ATOM 1001 C CA . ARG A 1 131 ? 4.206 76.270 39.385 1.00 14.73 1952 ARG A CA 1
ATOM 1002 C C . ARG A 1 131 ? 4.482 77.746 39.627 1.00 16.07 1952 ARG A C 1
ATOM 1003 O O . ARG A 1 131 ? 4.480 78.548 38.686 1.00 19.93 1952 ARG A O 1
ATOM 1011 N N . ILE A 1 132 ? 4.745 78.088 40.888 1.00 12.34 1953 ILE A N 1
ATOM 1012 C CA . ILE A 1 132 ? 5.026 79.464 41.302 1.00 14.00 1953 ILE A CA 1
ATOM 1013 C C . ILE A 1 132 ? 6.524 79.666 41.541 1.00 13.96 1953 ILE A C 1
ATOM 1014 O O . ILE A 1 132 ? 7.139 78.918 42.302 1.00 12.31 1953 ILE A O 1
ATOM 1019 N N . PRO A 1 133 ? 7.127 80.670 40.881 1.00 9.33 1954 PRO A N 1
ATOM 1020 C CA . PRO A 1 133 ? 8.546 80.956 41.135 1.00 12.12 1954 PRO A CA 1
ATOM 1021 C C . PRO A 1 133 ? 8.761 81.404 42.581 1.00 11.82 1954 PRO A C 1
ATOM 1022 O O . PRO A 1 133 ? 7.857 82.001 43.176 1.00 9.78 1954 PRO A O 1
ATOM 1026 N N . ILE A 1 134 ? 9.942 81.118 43.126 1.00 15.35 1955 ILE A N 1
ATOM 1027 C CA . ILE A 1 134 ? 10.285 81.499 44.500 1.00 12.42 1955 ILE A CA 1
ATOM 1028 C C . ILE A 1 134 ? 10.024 82.974 44.787 1.00 9.08 1955 ILE A C 1
ATOM 1029 O O . ILE A 1 134 ? 9.443 83.314 45.820 1.00 10.42 1955 ILE A O 1
ATOM 1034 N N . GLN A 1 135 ? 10.465 83.853 43.890 1.00 13.71 1956 GLN A N 1
ATOM 1035 C CA . GLN A 1 135 ? 10.323 85.284 44.133 1.00 12.73 1956 GLN A CA 1
ATOM 1036 C C . GLN A 1 135 ? 8.858 85.704 44.210 1.00 11.62 1956 GLN A C 1
ATOM 1037 O O . GLN A 1 135 ? 8.494 86.548 45.024 1.00 10.40 1956 GLN A O 1
ATOM 1043 N N . GLN A 1 136 ? 8.021 85.103 43.372 1.00 13.25 1957 GLN A N 1
ATOM 1044 C CA . GLN A 1 136 ? 6.588 85.370 43.420 1.00 10.99 1957 GLN A CA 1
ATOM 1045 C C . GLN A 1 136 ? 5.985 84.840 44.725 1.00 9.18 1957 GLN A C 1
ATOM 1046 O O . GLN A 1 136 ? 5.154 85.493 45.356 1.00 9.78 1957 GLN A O 1
ATOM 1052 N N . ALA A 1 137 ? 6.405 83.650 45.129 1.00 10.95 1958 ALA A N 1
ATOM 1053 C CA . ALA A 1 137 ? 5.946 83.081 46.388 1.00 11.44 1958 ALA A CA 1
ATOM 1054 C C . ALA A 1 137 ? 6.330 83.985 47.555 1.00 10.19 1958 ALA A C 1
ATOM 1055 O O . ALA A 1 137 ? 5.548 84.205 48.483 1.00 9.10 1958 ALA A O 1
ATOM 1057 N N . LEU A 1 138 ? 7.549 84.508 47.526 1.00 12.17 1959 LEU A N 1
ATOM 1058 C CA . LEU A 1 138 ? 7.995 85.389 48.598 1.00 9.27 1959 LEU A CA 1
ATOM 1059 C C . LEU A 1 138 ? 7.189 86.686 48.654 1.00 10.75 1959 LEU A C 1
ATOM 1060 O O . LEU A 1 138 ? 6.754 87.115 49.721 1.00 12.91 1959 LEU A O 1
ATOM 1065 N N . LEU A 1 139 ? 6.982 87.312 47.500 1.00 10.90 1960 LEU A N 1
ATOM 1066 C CA . LEU A 1 139 ? 6.324 88.606 47.484 1.00 12.10 1960 LEU A CA 1
ATOM 1067 C C . LEU A 1 139 ? 4.867 88.494 47.903 1.00 12.20 1960 LEU A C 1
ATOM 1068 O O . LEU A 1 139 ? 4.297 89.425 48.470 1.00 13.13 1960 LEU A O 1
ATOM 1073 N N . SER A 1 140 ? 4.278 87.331 47.654 1.00 11.33 1961 SER A N 1
ATOM 1074 C CA . SER A 1 140 ? 2.877 87.121 47.981 1.00 16.69 1961 SER A CA 1
ATOM 1075 C C . SER A 1 140 ? 2.691 86.667 49.428 1.00 16.82 1961 SER A C 1
ATOM 1076 O O . SER A 1 140 ? 1.564 86.576 49.918 1.00 17.72 1961 SER A O 1
ATOM 1080 N N . GLY A 1 141 ? 3.796 86.386 50.112 1.00 10.77 1962 GLY A N 1
ATOM 1081 C CA . GLY A 1 141 ? 3.714 85.875 51.469 1.00 11.33 1962 GLY A CA 1
ATOM 1082 C C . GLY A 1 141 ? 3.371 84.388 51.525 1.00 12.07 1962 GLY A C 1
ATOM 1083 O O . GLY A 1 141 ? 3.026 83.873 52.590 1.00 23.04 1962 GLY A O 1
ATOM 1084 N N . MET A 1 142 ? 3.477 83.699 50.395 1.00 14.74 1963 MET A N 1
ATOM 1085 C CA . MET A 1 142 ? 3.279 82.250 50.362 1.00 14.38 1963 MET A CA 1
ATOM 1086 C C . MET A 1 142 ? 4.416 81.551 51.138 1.00 15.95 1963 MET A C 1
ATOM 1087 O O . MET A 1 142 ? 4.216 80.496 51.740 1.00 13.95 1963 MET A O 1
ATOM 1092 N N . ILE A 1 143 ? 5.604 82.153 51.124 1.00 11.94 1964 ILE A N 1
ATOM 1093 C CA . ILE A 1 143 ? 6.732 81.688 51.936 1.00 7.22 1964 ILE A CA 1
ATOM 1094 C C . ILE A 1 143 ? 7.415 82.854 52.642 1.00 10.76 1964 ILE A C 1
ATOM 1095 O O . ILE A 1 143 ? 7.276 84.004 52.228 1.00 16.11 1964 ILE A O 1
ATOM 1100 N N . SER A 1 144 ? 8.145 82.550 53.711 1.00 13.09 1965 SER A N 1
ATOM 1101 C CA . SER A 1 144 ? 8.908 83.561 54.443 1.00 14.14 1965 SER A CA 1
ATOM 1102 C C . SER A 1 144 ? 10.189 83.940 53.706 1.00 10.44 1965 SER A C 1
ATOM 1103 O O . SER A 1 144 ? 10.634 83.219 52.804 1.00 9.58 1965 SER A O 1
ATOM 1106 N N . GLU A 1 145 ? 10.790 85.064 54.097 1.00 13.16 1966 GLU A N 1
ATOM 1107 C CA . GLU A 1 145 ? 12.093 85.442 53.559 1.00 13.46 1966 GLU A CA 1
ATOM 1108 C C . GLU A 1 145 ? 13.123 84.330 53.755 1.00 10.31 1966 GLU A C 1
ATOM 1109 O O . GLU A 1 145 ? 13.915 84.036 52.850 1.00 10.44 1966 GLU A O 1
ATOM 1115 N N . GLU A 1 146 ? 13.129 83.710 54.932 1.00 11.84 1967 GLU A N 1
ATOM 1116 C CA . GLU A 1 146 ? 14.135 82.682 55.207 1.00 13.93 1967 GLU A CA 1
ATOM 1117 C C . GLU A 1 146 ? 13.936 81.440 54.341 1.00 10.26 1967 GLU A C 1
ATOM 1118 O O . GLU A 1 146 ? 14.902 80.862 53.847 1.00 13.18 1967 GLU A O 1
ATOM 1124 N N . LEU A 1 147 ? 12.690 81.028 54.144 1.00 11.40 1968 LEU A N 1
ATOM 1125 C CA . LEU A 1 147 ? 12.445 79.879 53.283 1.00 13.93 1968 LEU A CA 1
ATOM 1126 C C . LEU A 1 147 ? 12.844 80.199 51.850 1.00 9.68 1968 LEU A C 1
ATOM 1127 O O . LEU A 1 147 ? 13.413 79.359 51.154 1.00 9.65 1968 LEU A O 1
ATOM 1132 N N . ALA A 1 148 ? 12.565 81.425 51.407 1.00 9.88 1969 ALA A N 1
ATOM 1133 C CA . ALA A 1 148 ? 12.929 81.817 50.044 1.00 8.10 1969 ALA A CA 1
ATOM 1134 C C . ALA A 1 148 ? 14.441 81.707 49.849 1.00 7.34 1969 ALA A C 1
ATOM 1135 O O . ALA A 1 148 ? 14.909 81.206 48.817 1.00 9.71 1969 ALA A O 1
ATOM 1137 N N . GLN A 1 149 ? 15.201 82.180 50.830 1.00 7.98 1970 GLN A N 1
ATOM 1138 C CA . GLN A 1 149 ? 16.655 82.186 50.712 1.00 12.78 1970 GLN A CA 1
ATOM 1139 C C . GLN A 1 149 ? 17.202 80.768 50.701 1.00 14.19 1970 GLN A C 1
ATOM 1140 O O . GLN A 1 149 ? 18.124 80.456 49.945 1.00 13.54 1970 GLN A O 1
ATOM 1146 N N . LEU A 1 150 ? 16.618 79.913 51.539 1.00 10.02 1971 LEU A N 1
ATOM 1147 C CA . LEU A 1 150 ? 17.012 78.508 51.611 1.00 12.47 1971 LEU A CA 1
ATOM 1148 C C . LEU A 1 150 ? 16.713 77.776 50.305 1.00 18.09 1971 LEU A C 1
ATOM 1149 O O . LEU A 1 150 ? 17.488 76.919 49.869 1.00 15.75 1971 LEU A O 1
ATOM 1154 N N . LEU A 1 151 ? 15.583 78.111 49.686 1.00 9.43 1972 LEU A N 1
ATOM 1155 C CA . LEU A 1 151 ? 15.197 77.501 48.423 1.00 6.54 1972 LEU A CA 1
ATOM 1156 C C . LEU A 1 151 ? 16.080 77.961 47.271 1.00 12.18 1972 LEU A C 1
ATOM 1157 O O . LEU A 1 151 ? 16.386 77.191 46.364 1.00 13.14 1972 LEU A O 1
ATOM 1162 N N . GLN A 1 152 ? 16.492 79.222 47.319 1.00 12.84 1973 GLN A N 1
ATOM 1163 C CA . GLN A 1 152 ? 17.286 79.808 46.249 1.00 13.16 1973 GLN A CA 1
ATOM 1164 C C . GLN A 1 152 ? 18.685 79.209 46.190 1.00 14.86 1973 GLN A C 1
ATOM 1165 O O . GLN A 1 152 ? 19.256 79.041 45.111 1.00 22.59 1973 GLN A O 1
ATOM 1171 N N . ASP A 1 153 ? 19.231 78.898 47.361 1.00 13.03 1974 ASP A N 1
ATOM 1172 C CA . ASP A 1 153 ? 20.619 78.469 47.481 1.00 18.35 1974 ASP A CA 1
ATOM 1173 C C . ASP A 1 153 ? 20.721 76.962 47.260 1.00 20.90 1974 ASP A C 1
ATOM 1174 O O . ASP A 1 153 ? 20.885 76.195 48.212 1.00 18.46 1974 ASP A O 1
ATOM 1179 N N . GLU A 1 154 ? 20.618 76.555 45.995 1.00 17.50 1975 GLU A N 1
ATOM 1180 C CA . GLU A 1 154 ? 20.521 75.143 45.630 1.00 11.64 1975 GLU A CA 1
ATOM 1181 C C . GLU A 1 154 ? 21.779 74.362 45.981 1.00 15.40 1975 GLU A C 1
ATOM 1182 O O . GLU A 1 154 ? 21.705 73.177 46.327 1.00 17.77 1975 GLU A O 1
ATOM 1188 N N . SER A 1 155 ? 22.930 75.024 45.912 1.00 16.42 1976 SER A N 1
ATOM 1189 C CA . SER A 1 155 ? 24.194 74.339 46.167 1.00 23.80 1976 SER A CA 1
ATOM 1190 C C . SER A 1 155 ? 24.311 73.929 47.632 1.00 22.60 1976 SER A C 1
ATOM 1191 O O . SER A 1 155 ? 25.162 73.108 47.987 1.00 28.80 1976 SER A O 1
ATOM 1195 N N . SER A 1 156 ? 23.448 74.491 48.474 1.00 21.55 1977 SER A N 1
ATOM 1196 C CA . SER A 1 156 ? 23.484 74.203 49.901 1.00 21.69 1977 SER A CA 1
ATOM 1197 C C . SER A 1 156 ? 22.396 73.232 50.377 1.00 19.06 1977 SER A C 1
ATOM 1198 O O . SER A 1 156 ? 22.267 73.003 51.576 1.00 22.53 1977 SER A O 1
ATOM 1201 N N . TYR A 1 157 ? 21.622 72.660 49.453 1.00 17.94 1978 TYR A N 1
ATOM 1202 C CA . TYR A 1 157 ? 20.599 71.676 49.839 1.00 17.86 1978 TYR A CA 1
ATOM 1203 C C . TYR A 1 157 ? 21.215 70.484 50.578 1.00 15.57 1978 TYR A C 1
ATOM 1204 O O . TYR A 1 157 ? 22.328 70.059 50.260 1.00 17.84 1978 TYR A O 1
ATOM 1213 N N . GLU A 1 158 ? 20.483 69.935 51.544 1.00 14.79 1979 GLU A N 1
ATOM 1214 C CA . GLU A 1 158 ? 20.992 68.814 52.327 1.00 18.27 1979 GLU A CA 1
ATOM 1215 C C . GLU A 1 158 ? 21.291 67.606 51.444 1.00 13.27 1979 GLU A C 1
ATOM 1216 O O . GLU A 1 158 ? 20.495 67.239 50.575 1.00 10.97 1979 GLU A O 1
ATOM 1222 N N . LYS A 1 159 ? 22.446 66.987 51.676 1.00 11.51 1980 LYS A N 1
ATOM 1223 C CA . LYS A 1 159 ? 22.823 65.794 50.926 1.00 8.09 1980 LYS A CA 1
ATOM 1224 C C . LYS A 1 159 ? 22.402 64.552 51.696 1.00 8.47 1980 LYS A C 1
ATOM 1225 O O . LYS A 1 159 ? 23.221 63.890 52.325 1.00 12.76 1980 LYS A O 1
ATOM 1231 N N . ASP A 1 160 ? 21.110 64.241 51.637 1.00 10.92 1981 ASP A N 1
ATOM 1232 C CA . ASP A 1 160 ? 20.560 63.164 52.449 1.00 13.33 1981 ASP A CA 1
ATOM 1233 C C . ASP A 1 160 ? 20.148 61.947 51.636 1.00 17.16 1981 ASP A C 1
ATOM 1234 O O . ASP A 1 160 ? 19.412 61.087 52.127 1.00 15.19 1981 ASP A O 1
ATOM 1239 N N . LEU A 1 161 ? 20.609 61.874 50.392 1.00 7.28 1982 LEU A N 1
ATOM 1240 C CA . LEU A 1 161 ? 20.332 60.711 49.562 1.00 7.47 1982 LEU A CA 1
ATOM 1241 C C . LEU A 1 161 ? 21.649 59.991 49.313 1.00 10.00 1982 LEU A C 1
ATOM 1242 O O . LEU A 1 161 ? 22.704 60.618 49.320 1.00 12.61 1982 LEU A O 1
ATOM 1247 N N . THR A 1 162 ? 21.598 58.680 49.105 1.00 5.48 1983 THR A N 1
ATOM 1248 C CA . THR A 1 162 ? 22.819 57.943 48.799 1.00 7.96 1983 THR A CA 1
ATOM 1249 C C . THR A 1 162 ? 22.744 57.403 47.385 1.00 7.01 1983 THR A C 1
ATOM 1250 O O . THR A 1 162 ? 21.830 56.651 47.054 1.00 10.50 1983 THR A O 1
ATOM 1254 N N . ASP A 1 163 ? 23.700 57.797 46.554 1.00 6.68 1984 ASP A N 1
ATOM 1255 C CA . ASP A 1 163 ? 23.796 57.265 45.197 1.00 6.47 1984 ASP A CA 1
ATOM 1256 C C . ASP A 1 163 ? 24.127 55.779 45.278 1.00 7.92 1984 ASP A C 1
ATOM 1257 O O . ASP A 1 163 ? 25.157 55.405 45.819 1.00 9.71 1984 ASP A O 1
ATOM 1262 N N . PRO A 1 164 ? 23.233 54.923 44.760 1.00 7.14 1985 PRO A N 1
ATOM 1263 C CA . PRO A 1 164 ? 23.475 53.484 44.903 1.00 8.78 1985 PRO A CA 1
ATOM 1264 C C . PRO A 1 164 ? 24.721 53.000 44.150 1.00 9.56 1985 PRO A C 1
ATOM 1265 O O . PRO A 1 164 ? 25.311 51.999 44.549 1.00 14.88 1985 PRO A O 1
ATOM 1269 N N . ILE A 1 165 ? 25.131 53.705 43.102 1.00 7.04 1986 ILE A N 1
ATOM 1270 C CA . ILE A 1 165 ? 26.300 53.296 42.332 1.00 5.40 1986 ILE A CA 1
ATOM 1271 C C . ILE A 1 165 ? 27.601 53.748 42.992 1.00 11.92 1986 ILE A C 1
ATOM 1272 O O . ILE A 1 165 ? 28.487 52.936 43.261 1.00 15.43 1986 ILE A O 1
ATOM 1277 N N . SER A 1 166 ? 27.722 55.045 43.254 1.00 11.12 1987 SER A N 1
ATOM 1278 C CA . SER A 1 166 ? 28.970 55.591 43.800 1.00 13.57 1987 SER A CA 1
ATOM 1279 C C . SER A 1 166 ? 29.034 55.529 45.332 1.00 12.21 1987 SER A C 1
ATOM 1280 O O . SER A 1 166 ? 30.120 55.561 45.920 1.00 11.91 1987 SER A O 1
ATOM 1283 N N . LYS A 1 167 ? 27.864 55.430 45.956 1.00 10.79 1988 LYS A N 1
ATOM 1284 C CA . LYS A 1 167 ? 27.694 55.509 47.417 1.00 8.02 1988 LYS A CA 1
ATOM 1285 C C . LYS A 1 167 ? 27.895 56.928 47.964 1.00 9.19 1988 LYS A C 1
ATOM 1286 O O . LYS A 1 167 ? 27.841 57.146 49.176 1.00 12.59 1988 LYS A O 1
ATOM 1292 N N . GLU A 1 168 ? 28.111 57.885 47.068 1.00 10.46 1989 GLU A N 1
ATOM 1293 C CA . GLU A 1 168 ? 28.217 59.293 47.456 1.00 9.39 1989 GLU A CA 1
ATOM 1294 C C . GLU A 1 168 ? 26.903 59.800 48.045 1.00 10.58 1989 GLU A C 1
ATOM 1295 O O . GLU A 1 168 ? 25.820 59.375 47.630 1.00 9.44 1989 GLU A O 1
ATOM 1301 N N . ARG A 1 169 ? 27.001 60.716 49.001 1.00 13.17 1990 ARG A N 1
ATOM 1302 C CA . ARG A 1 169 ? 25.822 61.412 49.498 1.00 7.68 1990 ARG A CA 1
ATOM 1303 C C . ARG A 1 169 ? 25.476 62.585 48.578 1.00 13.36 1990 ARG A C 1
ATOM 1304 O O . ARG A 1 169 ? 26.337 63.405 48.262 1.00 9.93 1990 ARG A O 1
ATOM 1312 N N . LEU A 1 170 ? 24.214 62.664 48.155 1.00 7.31 1991 LEU A N 1
ATOM 1313 C CA . LEU A 1 170 ? 23.784 63.667 47.185 1.00 8.62 1991 LEU A CA 1
ATOM 1314 C C . LEU A 1 170 ? 22.563 64.415 47.671 1.00 5.16 1991 LEU A C 1
ATOM 1315 O O . LEU A 1 170 ? 21.745 63.857 48.409 1.00 7.34 1991 LEU A O 1
ATOM 1320 N N . SER A 1 171 ? 22.410 65.657 47.216 1.00 5.58 1992 SER A N 1
ATOM 1321 C CA . SER A 1 171 ? 21.153 66.371 47.386 1.00 6.55 1992 SER A CA 1
ATOM 1322 C C . SER A 1 171 ? 20.152 65.872 46.355 1.00 5.55 1992 SER A C 1
ATOM 1323 O O . SER A 1 171 ? 20.509 65.132 45.427 1.00 4.57 1992 SER A O 1
ATOM 1326 N N . TYR A 1 172 ? 18.893 66.270 46.500 1.00 5.18 1993 TYR A N 1
ATOM 1327 C CA . TYR A 1 172 ? 17.904 65.879 45.501 1.00 6.36 1993 TYR A CA 1
ATOM 1328 C C . TYR A 1 172 ? 18.288 66.399 44.115 1.00 5.27 1993 TYR A C 1
ATOM 1329 O O . TYR A 1 172 ? 18.108 65.705 43.117 1.00 6.15 1993 TYR A O 1
ATOM 1338 N N . LYS A 1 173 ? 18.833 67.612 44.053 1.00 5.48 1994 LYS A N 1
ATOM 1339 C CA . LYS A 1 173 ? 19.235 68.193 42.776 1.00 6.18 1994 LYS A CA 1
ATOM 1340 C C . LYS A 1 173 ? 20.347 67.365 42.131 1.00 3.57 1994 LYS A C 1
ATOM 1341 O O . LYS A 1 173 ? 20.331 67.108 40.928 1.00 5.37 1994 LYS A O 1
ATOM 1347 N N . GLU A 1 174 ? 21.315 66.951 42.937 1.00 6.13 1995 GLU A N 1
ATOM 1348 C CA . GLU A 1 174 ? 22.408 66.141 42.412 1.00 5.87 1995 GLU A CA 1
ATOM 1349 C C . GLU A 1 174 ? 21.899 64.778 41.953 1.00 4.76 1995 GLU A C 1
ATOM 1350 O O . GLU A 1 174 ? 22.336 64.248 40.921 1.00 6.23 1995 GLU A O 1
ATOM 1356 N N . ALA A 1 175 ? 20.965 64.222 42.720 1.00 4.00 1996 ALA A N 1
ATOM 1357 C CA . ALA A 1 175 ? 20.364 62.942 42.363 1.00 4.52 1996 ALA A CA 1
ATOM 1358 C C . ALA A 1 175 ? 19.649 63.023 41.015 1.00 6.88 1996 ALA A C 1
ATOM 1359 O O . ALA A 1 175 ? 19.736 62.106 40.189 1.00 4.32 1996 ALA A O 1
ATOM 1361 N N . MET A 1 176 ? 18.917 64.117 40.807 1.00 5.00 1997 MET A N 1
ATOM 1362 C CA . MET A 1 176 ? 18.259 64.337 39.522 1.00 5.64 1997 MET A CA 1
ATOM 1363 C C . MET A 1 176 ? 19.311 64.335 38.407 1.00 5.06 1997 MET A C 1
ATOM 1364 O O . MET A 1 176 ? 19.087 63.792 37.323 1.00 6.05 1997 MET A O 1
ATOM 1369 N N . GLY A 1 177 ? 20.461 64.939 38.682 1.00 5.57 1998 GLY A N 1
ATOM 1370 C CA . GLY A 1 177 ? 21.521 65.023 37.695 1.00 9.21 1998 GLY A CA 1
ATOM 1371 C C . GLY A 1 177 ? 22.097 63.662 37.334 1.00 7.06 1998 GLY A C 1
ATOM 1372 O O . GLY A 1 177 ? 22.574 63.457 36.212 1.00 7.43 1998 GLY A O 1
ATOM 1373 N N . ARG A 1 178 ? 22.067 62.734 38.284 1.00 2.50 1999 ARG A N 1
ATOM 1374 C CA . ARG A 1 178 ? 22.574 61.380 38.045 1.00 4.12 1999 ARG A CA 1
ATOM 1375 C C . ARG A 1 178 ? 21.602 60.521 37.242 1.00 5.26 1999 ARG A C 1
ATOM 1376 O O . ARG A 1 178 ? 21.964 59.454 36.761 1.00 5.30 1999 ARG A O 1
ATOM 1384 N N . CYS A 1 179 ? 20.368 60.973 37.091 1.00 4.48 2000 CYS A N 1
ATOM 1385 C CA . CYS A 1 179 ? 19.368 60.144 36.428 1.00 4.83 2000 CYS A CA 1
ATOM 1386 C C . CYS A 1 179 ? 19.547 60.067 34.923 1.00 3.32 2000 CYS A C 1
ATOM 1387 O O . CYS A 1 179 ? 19.999 61.027 34.302 1.00 4.90 2000 CYS A O 1
ATOM 1390 N N . ARG A 1 180 ? 19.172 58.921 34.346 1.00 2.96 2001 ARG A N 1
ATOM 1391 C CA . ARG A 1 180 ? 18.967 58.831 32.901 1.00 2.30 2001 ARG A CA 1
ATOM 1392 C C . ARG A 1 180 ? 17.473 59.001 32.629 1.00 4.01 2001 ARG A C 1
ATOM 1393 O O . ARG A 1 180 ? 16.661 58.974 33.559 1.00 6.37 2001 ARG A O 1
ATOM 1401 N N . LYS A 1 181 ? 17.111 59.185 31.367 1.00 3.24 2002 LYS A N 1
ATOM 1402 C CA . LYS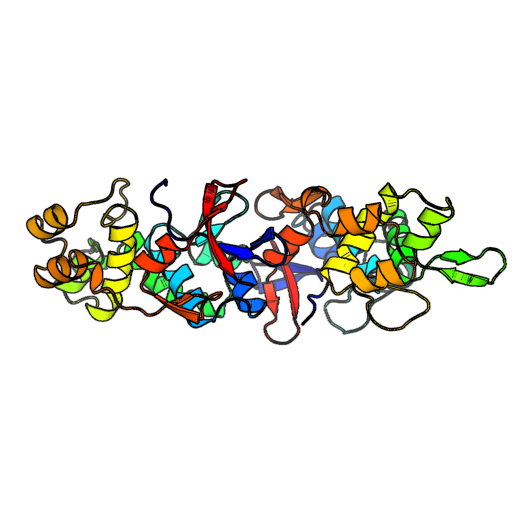 A 1 181 ? 15.706 59.078 30.986 1.00 4.05 2002 LYS A CA 1
ATOM 1403 C C . LYS A 1 181 ? 15.446 57.664 30.471 1.00 5.22 2002 LYS A C 1
ATOM 1404 O O . LYS A 1 181 ? 16.267 57.089 29.762 1.00 5.47 2002 LYS A O 1
ATOM 1410 N N . ASP A 1 182 ? 14.306 57.097 30.850 1.00 3.52 2003 ASP A N 1
ATOM 1411 C CA . ASP A 1 182 ? 13.914 55.782 30.361 1.00 5.01 2003 ASP A CA 1
ATOM 1412 C C . ASP A 1 182 ? 13.541 55.848 28.881 1.00 3.51 2003 ASP A C 1
ATOM 1413 O O . ASP A 1 182 ? 12.668 56.626 28.499 1.00 5.02 2003 ASP A O 1
ATOM 1418 N N . PRO A 1 183 ? 14.180 55.019 28.043 1.00 3.41 2004 PRO A N 1
ATOM 1419 C CA . PRO A 1 183 ? 13.886 55.057 26.605 1.00 4.15 2004 PRO A CA 1
ATOM 1420 C C . PRO A 1 183 ? 12.393 54.842 26.272 1.00 6.50 2004 PRO A C 1
ATOM 1421 O O . PRO A 1 183 ? 11.899 55.443 25.317 1.00 10.10 2004 PRO A O 1
ATOM 1425 N N . LEU A 1 184 ? 11.696 54.004 27.035 1.00 6.30 2005 LEU A N 1
ATOM 1426 C CA . LEU A 1 184 ? 10.271 53.775 26.800 1.00 10.18 2005 LEU A CA 1
ATOM 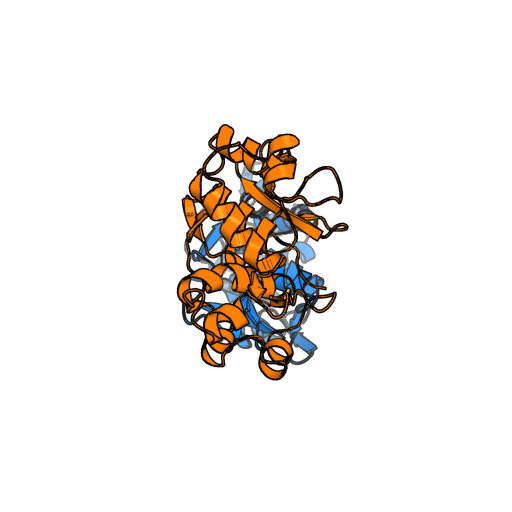1427 C C . LEU A 1 184 ? 9.388 54.927 27.297 1.00 6.49 2005 LEU A C 1
ATOM 1428 O O . LEU A 1 184 ? 8.635 55.525 26.521 1.00 7.21 2005 LEU A O 1
ATOM 1433 N N . SER A 1 185 ? 9.481 55.236 28.586 1.00 3.76 2006 SER A N 1
ATOM 1434 C CA . SER A 1 185 ? 8.547 56.177 29.216 1.00 4.17 2006 SER A CA 1
ATOM 1435 C C . SER A 1 185 ? 8.994 57.634 29.198 1.00 5.61 2006 SER A C 1
ATOM 1436 O O . SER A 1 185 ? 8.176 58.541 29.355 1.00 6.87 2006 SER A O 1
ATOM 1439 N N . GLY A 1 186 ? 10.293 57.861 29.056 1.00 4.95 2007 GLY A N 1
ATOM 1440 C CA . GLY A 1 186 ? 10.833 59.204 29.149 1.00 4.66 2007 GLY A CA 1
ATOM 1441 C C . GLY A 1 186 ? 11.064 59.716 30.565 1.00 5.56 2007 GLY A C 1
ATOM 1442 O O . GLY A 1 186 ? 11.540 60.840 30.755 1.00 7.94 2007 GLY A O 1
ATOM 1443 N N . LEU A 1 187 ? 10.744 58.887 31.551 1.00 3.92 2008 LEU A N 1
ATOM 1444 C CA . LEU A 1 187 ? 10.796 59.290 32.953 1.00 2.71 2008 LEU A CA 1
ATOM 1445 C C . LEU A 1 187 ? 12.211 59.221 33.509 1.00 5.03 2008 LEU A C 1
ATOM 1446 O O . LEU A 1 187 ? 13.049 58.471 32.996 1.00 6.39 2008 LEU A O 1
ATOM 1451 N N . LEU A 1 188 ? 12.464 59.982 34.571 1.00 2.80 2009 LEU A N 1
ATOM 1452 C CA . LEU A 1 188 ? 13.782 59.978 35.224 1.00 2.03 2009 LEU A CA 1
ATOM 1453 C C . LEU A 1 188 ? 14.030 58.724 36.056 1.00 1.74 2009 LEU A C 1
ATOM 1454 O O . LEU A 1 188 ? 13.248 58.412 36.945 1.00 4.98 2009 LEU A O 1
ATOM 1459 N N . LEU A 1 189 ? 15.142 58.041 35.777 1.00 1.87 2010 LEU A N 1
ATOM 1460 C CA . LEU A 1 189 ? 15.546 56.854 36.527 1.00 4.41 2010 LEU A CA 1
ATOM 1461 C C . LEU A 1 189 ? 16.955 56.992 37.111 1.00 2.23 2010 LEU A C 1
ATOM 1462 O O . LEU A 1 189 ? 17.906 57.308 36.407 1.00 4.32 2010 LEU A O 1
ATOM 1467 N N . LEU A 1 190 ? 17.082 56.703 38.397 1.00 1.43 2011 LEU A N 1
ATOM 1468 C CA . LEU A 1 190 ? 18.361 56.725 39.088 1.00 6.09 2011 LEU A CA 1
ATOM 1469 C C . LEU A 1 190 ? 19.037 55.368 38.931 1.00 5.63 2011 LEU A C 1
ATOM 1470 O O . LEU A 1 190 ? 18.449 54.334 39.264 1.00 4.58 2011 LEU A O 1
ATOM 1475 N N . PRO A 1 191 ? 20.257 55.344 38.383 1.00 3.76 2012 PRO A N 1
ATOM 1476 C CA . PRO A 1 191 ? 20.921 54.042 38.205 1.00 3.00 2012 PRO A CA 1
ATOM 1477 C C . PRO A 1 191 ? 21.281 53.361 39.528 1.00 5.88 2012 PRO A C 1
ATOM 1478 O O . PRO A 1 191 ? 21.667 54.023 40.493 1.00 4.59 2012 PRO A O 1
ATOM 1482 N N . ALA A 1 192 ? 21.146 52.035 39.544 1.00 4.96 2013 ALA A N 1
ATOM 1483 C CA . ALA A 1 192 ? 21.454 51.215 40.712 1.00 8.50 2013 ALA A CA 1
ATOM 1484 C C . ALA A 1 192 ? 21.782 49.803 40.243 1.00 12.69 2013 ALA A C 1
ATOM 1485 O O . ALA A 1 192 ? 21.351 49.386 39.175 1.00 10.80 2013 ALA A O 1
ATOM 1487 N N . ALA A 1 193 ? 22.535 49.061 41.046 1.00 13.85 2014 ALA A N 1
ATOM 1488 C CA . ALA A 1 193 ? 22.917 47.708 40.659 1.00 11.49 2014 ALA A CA 1
ATOM 1489 C C . ALA A 1 193 ? 22.298 46.692 41.610 1.00 17.84 2014 ALA A C 1
ATOM 1490 O O . ALA A 1 193 ? 22.070 46.998 42.774 1.00 19.69 2014 ALA A O 1
ATOM 1492 N N . ASP B 1 1 ? 17.361 37.706 47.977 1.00 37.63 1822 ASP B N 1
ATOM 1493 C CA . ASP B 1 1 ? 16.752 36.383 47.881 1.00 35.56 1822 ASP B CA 1
ATOM 1494 C C . ASP B 1 1 ? 15.779 36.305 46.707 1.00 34.59 1822 ASP B C 1
ATOM 1495 O O . ASP B 1 1 ? 15.127 37.295 46.356 1.00 30.42 1822 ASP B O 1
ATOM 1500 N N . ASP B 1 2 ? 15.688 35.118 46.113 1.00 25.94 1823 ASP B N 1
ATOM 1501 C CA . ASP B 1 2 ? 14.807 34.872 44.973 1.00 26.41 1823 ASP B CA 1
ATOM 1502 C C . ASP B 1 2 ? 13.338 35.176 45.288 1.00 25.13 1823 ASP B C 1
ATOM 1503 O O . ASP B 1 2 ? 12.841 34.830 46.363 1.00 21.74 1823 ASP B O 1
ATOM 1508 N N . SER B 1 3 ? 12.652 35.824 44.347 1.00 25.57 1824 SER B N 1
ATOM 1509 C CA . SER B 1 3 ? 11.218 36.080 44.478 1.00 23.79 1824 SER B CA 1
ATOM 1510 C C . SER B 1 3 ? 10.448 34.777 44.272 1.00 20.00 1824 SER B C 1
ATOM 1511 O O . SER B 1 3 ? 10.940 33.859 43.614 1.00 18.30 1824 SER B O 1
ATOM 1514 N N . PHE B 1 4 ? 9.252 34.704 44.847 1.00 19.20 1825 PHE B N 1
ATOM 1515 C CA . PHE B 1 4 ? 8.376 33.549 44.676 1.00 17.53 1825 PHE B CA 1
ATOM 1516 C C . PHE B 1 4 ? 7.372 33.844 43.568 1.00 8.39 1825 PHE B C 1
ATOM 1517 O O . PHE B 1 4 ? 7.207 34.996 43.176 1.00 12.05 1825 PHE B O 1
ATOM 1525 N N . PRO B 1 5 ? 6.703 32.808 43.051 1.00 12.86 1826 PRO B N 1
ATOM 1526 C CA . PRO B 1 5 ? 5.663 33.044 42.036 1.00 7.34 1826 PRO B CA 1
ATOM 1527 C C . PRO B 1 5 ? 4.451 33.733 42.665 1.00 7.67 1826 PRO B C 1
ATOM 1528 O O . PRO B 1 5 ? 4.282 33.689 43.887 1.00 8.87 1826 PRO B O 1
ATOM 1532 N N . ILE B 1 6 ? 3.627 34.377 41.848 1.00 6.12 1827 ILE B N 1
ATOM 1533 C CA . ILE B 1 6 ? 2.429 35.029 42.366 1.00 4.75 1827 ILE B CA 1
ATOM 1534 C C . ILE B 1 6 ? 1.490 33.947 42.904 1.00 3.60 1827 ILE B C 1
ATOM 1535 O O . ILE B 1 6 ? 1.102 33.033 42.183 1.00 5.36 1827 ILE B O 1
ATOM 1540 N N . ALA B 1 7 ? 1.146 34.064 44.186 1.00 5.08 1828 ALA B N 1
ATOM 1541 C CA . ALA B 1 7 ? 0.385 33.028 44.890 1.00 6.29 1828 ALA B CA 1
ATOM 1542 C C . ALA B 1 7 ? -1.122 33.174 44.760 1.00 5.09 1828 ALA B C 1
ATOM 1543 O O . ALA B 1 7 ? -1.859 32.192 44.789 1.00 6.38 1828 ALA B O 1
ATOM 1545 N N . GLY B 1 8 ? -1.589 34.410 44.654 1.00 5.19 1829 GLY B N 1
ATOM 1546 C CA . GLY B 1 8 ? -3.011 34.663 44.703 1.00 6.73 1829 GLY B CA 1
ATOM 1547 C C . GLY B 1 8 ? -3.307 36.137 44.570 1.00 7.54 1829 GLY B C 1
ATOM 1548 O O . GLY B 1 8 ? -2.472 36.906 44.083 1.00 5.06 1829 GLY B O 1
ATOM 1549 N N . ILE B 1 9 ? -4.497 36.520 45.021 1.00 6.15 1830 ILE B N 1
ATOM 1550 C CA . ILE B 1 9 ? -4.996 37.880 44.894 1.00 7.53 1830 ILE B CA 1
ATOM 1551 C C . ILE B 1 9 ? -5.056 38.552 46.267 1.00 6.40 1830 ILE B C 1
ATOM 1552 O O . ILE B 1 9 ? -5.335 37.899 47.256 1.00 7.07 1830 ILE B O 1
ATOM 1557 N N . TYR B 1 10 ? -4.760 39.850 46.336 1.00 6.13 1831 TYR B N 1
ATOM 1558 C CA . TYR B 1 10 ? -4.975 40.596 47.567 1.00 7.22 1831 TYR B CA 1
ATOM 1559 C C . TYR B 1 10 ? -6.265 41.368 47.411 1.00 12.85 1831 TYR B C 1
ATOM 1560 O O . TYR B 1 10 ? -6.340 42.289 46.600 1.00 12.74 1831 TYR B O 1
ATOM 1569 N N . ASP B 1 11 ? -7.289 40.999 48.175 1.00 9.67 1832 ASP B N 1
ATOM 1570 C CA . ASP B 1 11 ? -8.567 41.686 48.062 1.00 10.90 1832 ASP B CA 1
ATOM 1571 C C . ASP B 1 11 ? -8.495 42.990 48.844 1.00 14.31 1832 ASP B C 1
ATOM 1572 O O . ASP B 1 11 ? -8.603 42.981 50.068 1.00 14.89 1832 ASP B O 1
ATOM 1577 N N . THR B 1 12 ? -8.323 44.105 48.140 1.00 13.39 1833 THR B N 1
ATOM 1578 C CA . THR B 1 12 ? -8.038 45.373 48.812 1.00 16.82 1833 THR B CA 1
ATOM 1579 C C . THR B 1 12 ? -9.239 45.912 49.588 1.00 22.84 1833 THR B C 1
ATOM 1580 O O . THR B 1 12 ? -9.093 46.790 50.432 1.00 24.07 1833 THR B O 1
ATOM 1584 N N . THR B 1 13 ? -10.421 45.374 49.312 1.00 20.98 1834 THR B N 1
ATOM 1585 C CA . THR B 1 13 ? -11.625 45.808 50.011 1.00 24.85 1834 THR B CA 1
ATOM 1586 C C . THR B 1 13 ? -11.768 45.128 51.376 1.00 23.32 1834 THR B C 1
ATOM 1587 O O . THR B 1 13 ? -12.478 45.621 52.249 1.00 30.17 1834 THR B O 1
ATOM 1591 N N . THR B 1 14 ? -11.072 44.010 51.568 1.00 17.22 1835 THR B N 1
ATOM 1592 C CA . THR B 1 14 ? -11.170 43.267 52.816 1.00 15.62 1835 THR B CA 1
ATOM 1593 C C . THR B 1 14 ? -9.830 43.003 53.480 1.00 13.66 1835 THR B C 1
ATOM 1594 O O . THR B 1 14 ? -9.779 42.452 54.579 1.00 17.58 1835 THR B O 1
ATOM 1598 N N . ASP B 1 15 ? -8.749 43.397 52.814 1.00 10.85 1836 ASP B N 1
ATOM 1599 C CA . ASP B 1 15 ? -7.394 43.123 53.298 1.00 10.61 1836 ASP B CA 1
ATOM 1600 C C . ASP B 1 15 ? -7.148 41.647 53.620 1.00 13.22 1836 ASP B C 1
ATOM 1601 O O . ASP B 1 15 ? -6.448 41.324 54.582 1.00 15.20 1836 ASP B O 1
ATOM 1606 N N . ASN B 1 16 ? -7.717 40.761 52.810 1.00 15.90 1837 ASN B N 1
ATOM 1607 C CA . ASN B 1 16 ? -7.486 39.333 52.981 1.00 17.32 1837 ASN B CA 1
ATOM 1608 C C . ASN B 1 16 ? -6.938 38.713 51.706 1.00 14.04 1837 ASN B C 1
ATOM 1609 O O . ASN B 1 16 ? -7.190 39.201 50.607 1.00 12.05 1837 ASN B O 1
ATOM 1617 N N . LYS B 1 17 ? -6.177 37.641 51.866 1.00 15.28 1838 LYS B N 1
ATOM 1618 C CA . LYS B 1 17 ? -5.756 36.858 50.721 1.00 11.95 1838 LYS B CA 1
ATOM 1619 C C . LYS B 1 17 ? -6.972 36.204 50.075 1.00 10.54 1838 LYS B C 1
ATOM 1620 O O . LYS B 1 17 ? -7.975 35.905 50.737 1.00 10.55 1838 LYS B O 1
ATOM 1626 N N . CYS B 1 18 ? -6.883 36.012 48.766 1.00 6.83 1839 CYS B N 1
ATOM 1627 C CA . CYS B 1 18 ? -7.969 35.462 47.984 1.00 7.07 1839 CYS B CA 1
ATOM 1628 C C . CYS B 1 18 ? -7.341 34.518 46.955 1.00 9.03 1839 CYS B C 1
ATOM 1629 O O . CYS B 1 18 ? -6.388 34.889 46.276 1.00 7.42 1839 CYS B O 1
ATOM 1632 N N . SER B 1 19 ? -7.838 33.289 46.853 1.00 4.99 1840 SER B N 1
ATOM 1633 C CA . SER B 1 19 ? -7.280 32.371 45.859 1.00 4.47 1840 SER B CA 1
ATOM 1634 C C . SER B 1 19 ? -7.616 32.847 44.456 1.00 5.62 1840 SER B C 1
ATOM 1635 O O . SER B 1 19 ? -8.572 33.606 44.250 1.00 6.41 1840 SER B O 1
ATOM 1638 N N . ILE B 1 20 ? -6.824 32.397 43.489 1.00 4.17 1841 ILE B N 1
ATOM 1639 C CA . ILE B 1 20 ? -7.101 32.676 42.093 1.00 3.72 1841 ILE B CA 1
ATOM 1640 C C . ILE B 1 20 ? -8.489 32.132 41.736 1.00 5.07 1841 ILE B C 1
ATOM 1641 O O . ILE B 1 20 ? -9.293 32.816 41.095 1.00 7.04 1841 ILE B O 1
ATOM 1646 N N . LYS B 1 21 ? -8.786 30.918 42.192 1.00 5.03 1842 LYS B N 1
ATOM 1647 C CA . LYS B 1 21 ? -10.106 30.337 41.947 1.00 5.60 1842 LYS B CA 1
ATOM 1648 C C . LYS B 1 21 ? -11.233 31.265 42.404 1.00 6.89 1842 LYS B C 1
ATOM 1649 O O . LYS B 1 21 ? -12.162 31.564 41.653 1.00 6.23 1842 LYS B O 1
ATOM 1655 N N . THR B 1 22 ? -11.148 31.725 43.646 1.00 5.49 1843 THR B N 1
ATOM 1656 C CA . THR B 1 22 ? -12.160 32.619 44.169 1.00 6.02 1843 THR B CA 1
ATOM 1657 C C . THR B 1 22 ? -12.211 33.932 43.401 1.00 7.72 1843 THR B C 1
ATOM 1658 O O . THR B 1 22 ? -13.294 34.409 43.064 1.00 6.18 1843 THR B O 1
ATOM 1662 N N . ALA B 1 23 ? -11.047 34.513 43.122 1.00 6.99 1844 ALA B N 1
ATOM 1663 C CA . ALA B 1 23 ? -11.008 35.802 42.434 1.00 6.56 1844 ALA B CA 1
ATOM 1664 C C . ALA B 1 23 ? -11.659 35.721 41.055 1.00 10.54 1844 ALA B C 1
ATOM 1665 O O . ALA B 1 23 ? -12.382 36.626 40.651 1.00 6.91 1844 ALA B O 1
ATOM 1667 N N . VAL B 1 24 ? -11.398 34.637 40.331 1.00 7.11 1845 VAL B N 1
ATOM 1668 C CA . VAL B 1 24 ? -12.021 34.468 39.023 1.00 7.92 1845 VAL B CA 1
ATOM 1669 C C . VAL B 1 24 ? -13.531 34.290 39.161 1.00 12.39 1845 VAL B C 1
ATOM 1670 O O . VAL B 1 24 ? -14.311 34.902 38.426 1.00 10.27 1845 VAL B O 1
ATOM 1674 N N . ALA B 1 25 ? -13.943 33.463 40.116 1.00 13.71 1846 ALA B N 1
ATOM 1675 C CA . ALA B 1 25 ? -15.365 33.209 40.328 1.00 12.46 1846 ALA B CA 1
ATOM 1676 C C . ALA B 1 25 ? -16.118 34.496 40.705 1.00 12.24 1846 ALA B C 1
ATOM 1677 O O . ALA B 1 25 ? -17.291 34.665 40.353 1.00 16.02 1846 ALA B O 1
ATOM 1679 N N . LYS B 1 26 ? -15.444 35.415 41.395 1.00 11.40 1847 LYS B N 1
ATOM 1680 C CA . LYS B 1 26 ? -16.086 36.665 41.826 1.00 12.26 1847 LYS B CA 1
ATOM 1681 C C . LYS B 1 26 ? -15.900 37.804 40.823 1.00 14.69 1847 LYS B C 1
ATOM 1682 O O . LYS B 1 26 ? -16.224 38.957 41.119 1.00 13.72 1847 LYS B O 1
ATOM 1688 N N . ASN B 1 27 ? -15.393 37.475 39.640 1.00 12.56 1848 ASN B N 1
ATOM 1689 C CA . ASN B 1 27 ? -15.185 38.453 38.585 1.00 11.97 1848 ASN B CA 1
ATOM 1690 C C . ASN B 1 27 ? -14.174 39.549 38.949 1.00 17.60 1848 ASN B C 1
ATOM 1691 O O . ASN B 1 27 ? -14.171 40.627 38.347 1.00 18.02 1848 ASN B O 1
ATOM 1696 N N . MET B 1 28 ? -13.317 39.268 39.930 1.00 11.62 1849 MET B N 1
ATOM 1697 C CA . MET B 1 28 ? -12.251 40.195 40.290 1.00 8.47 1849 MET B CA 1
ATOM 1698 C C . MET B 1 28 ? -11.087 40.084 39.310 1.00 9.74 1849 MET B C 1
ATOM 1699 O O . MET B 1 28 ? -10.358 41.042 39.090 1.00 16.15 1849 MET B O 1
ATOM 1704 N N . LEU B 1 29 ? -10.950 38.900 38.718 1.00 7.15 1850 LEU B N 1
ATOM 1705 C CA . LEU B 1 29 ? -9.842 38.543 37.840 1.00 10.17 1850 LEU B CA 1
ATOM 1706 C C . LEU B 1 29 ? -10.442 37.798 36.654 1.00 5.92 1850 LEU B C 1
ATOM 1707 O O . LEU B 1 29 ? -11.348 36.982 36.843 1.00 10.91 1850 LEU B O 1
ATOM 1712 N N . ASP B 1 30 ? -9.994 38.076 35.429 1.00 7.44 1851 ASP B N 1
ATOM 1713 C CA . ASP B 1 30 ? -10.602 37.407 34.273 1.00 8.06 1851 ASP B CA 1
ATOM 1714 C C . ASP B 1 30 ? -10.068 35.975 34.191 1.00 8.38 1851 ASP B C 1
ATOM 1715 O O . ASP B 1 30 ? -8.943 35.716 34.637 1.00 7.20 1851 ASP B O 1
ATOM 1720 N N . PRO B 1 31 ? -10.871 35.035 33.649 1.00 7.55 1852 PRO B N 1
ATOM 1721 C CA . PRO B 1 31 ? -10.487 33.614 33.703 1.00 4.97 1852 PRO B CA 1
ATOM 1722 C C . PRO B 1 31 ? -9.134 33.275 33.064 1.00 6.38 1852 PRO B C 1
ATOM 1723 O O . PRO B 1 31 ? -8.394 32.475 33.635 1.00 5.81 1852 PRO B O 1
ATOM 1727 N N . ILE B 1 32 ? -8.811 33.854 31.911 1.00 8.52 1853 ILE B N 1
ATOM 1728 C CA . ILE B 1 32 ? -7.567 33.510 31.225 1.00 8.24 1853 ILE B CA 1
ATOM 1729 C C . ILE B 1 32 ? -6.340 34.003 32.001 1.00 7.98 1853 ILE B C 1
ATOM 1730 O O . ILE B 1 32 ? -5.341 33.289 32.133 1.00 5.40 1853 ILE B O 1
ATOM 1735 N N . THR B 1 33 ? -6.415 35.214 32.534 1.00 5.98 1854 THR B N 1
ATOM 1736 C CA . THR B 1 33 ? -5.367 35.679 33.448 1.00 5.56 1854 THR B CA 1
ATOM 1737 C C . THR B 1 33 ? -5.196 34.725 34.636 1.00 3.43 1854 THR B C 1
ATOM 1738 O O . THR B 1 33 ? -4.076 34.347 34.991 1.00 5.15 1854 THR B O 1
ATOM 1742 N N . GLY B 1 34 ? -6.308 34.310 35.223 1.00 5.27 1855 GLY B N 1
ATOM 1743 C CA . GLY B 1 34 ? -6.270 33.317 36.287 1.00 4.42 1855 GLY B CA 1
ATOM 1744 C C . GLY B 1 34 ? -5.571 32.045 35.843 1.00 2.85 1855 GLY B C 1
ATOM 1745 O O . GLY B 1 34 ? -4.741 31.524 36.571 1.00 4.74 1855 GLY B O 1
ATOM 1746 N N . GLN B 1 35 ? -5.899 31.545 34.653 1.00 4.80 1856 GLN B N 1
ATOM 1747 C CA . GLN B 1 35 ? -5.243 30.329 34.164 1.00 6.57 1856 GLN B CA 1
ATOM 1748 C C . GLN B 1 35 ? -3.741 30.542 33.999 1.00 7.00 1856 GLN B C 1
ATOM 1749 O O . GLN B 1 35 ? -2.946 29.659 34.316 1.00 4.55 1856 GLN B O 1
ATOM 1755 N N . LYS B 1 36 ? -3.344 31.704 33.492 1.00 4.48 1857 LYS B N 1
ATOM 1756 C CA . LYS B 1 36 ? -1.910 31.962 33.312 1.00 5.56 1857 LYS B CA 1
ATOM 1757 C C . LYS B 1 36 ? -1.159 32.050 34.649 1.00 5.54 1857 LYS B C 1
ATOM 1758 O O . LYS B 1 36 ? -0.014 31.587 34.752 1.00 5.14 1857 LYS B O 1
ATOM 1764 N N . LEU B 1 37 ? -1.811 32.618 35.668 1.00 3.48 1858 LEU B N 1
ATOM 1765 C CA . LEU B 1 37 ? -1.235 32.669 37.016 1.00 2.17 1858 LEU B CA 1
ATOM 1766 C C . LEU B 1 37 ? -1.072 31.263 37.579 1.00 2.43 1858 LEU B C 1
ATOM 1767 O O . LEU B 1 37 ? -0.074 30.956 38.242 1.00 2.95 1858 LEU B O 1
ATOM 1772 N N . LEU B 1 38 ? -2.048 30.399 37.300 1.00 3.60 1859 LEU B N 1
ATOM 1773 C CA . LEU B 1 38 ? -1.971 29.021 37.750 1.00 3.45 1859 LEU B CA 1
ATOM 1774 C C . LEU B 1 38 ? -0.892 28.253 36.986 1.00 5.30 1859 LEU B C 1
ATOM 1775 O O . LEU B 1 38 ? -0.182 27.432 37.571 1.00 4.02 1859 LEU B O 1
ATOM 1780 N N . GLU B 1 39 ? -0.765 28.525 35.691 1.00 3.64 1860 GLU B N 1
ATOM 1781 C CA . GLU B 1 39 ? 0.303 27.911 34.897 1.00 3.01 1860 GLU B CA 1
ATOM 1782 C C . GLU B 1 39 ? 1.659 28.226 35.520 1.00 2.20 1860 GLU B C 1
ATOM 1783 O O . GLU B 1 39 ? 2.515 27.345 35.646 1.00 3.04 1860 GLU B O 1
ATOM 1789 N N . ALA B 1 40 ? 1.857 29.489 35.894 1.00 1.99 1861 ALA B N 1
ATOM 1790 C CA . ALA B 1 40 ? 3.107 29.912 36.514 1.00 3.64 1861 ALA B CA 1
ATOM 1791 C C . ALA B 1 40 ? 3.385 29.140 37.809 1.00 3.67 1861 ALA B C 1
ATOM 1792 O O . ALA B 1 40 ? 4.530 28.807 38.106 1.00 5.44 1861 ALA B O 1
ATOM 1794 N N . GLN B 1 41 ? 2.339 28.856 38.575 1.00 2.40 1862 GLN B N 1
ATOM 1795 C CA . GLN B 1 41 ? 2.498 28.064 39.793 1.00 2.14 1862 GLN B CA 1
ATOM 1796 C C . GLN B 1 41 ? 2.896 26.629 39.434 1.00 3.39 1862 GLN B C 1
ATOM 1797 O O . GLN B 1 41 ? 3.824 26.071 40.031 1.00 5.28 1862 GLN B O 1
ATOM 1803 N N . ALA B 1 42 ? 2.194 26.031 38.471 1.00 5.57 1863 ALA B N 1
ATOM 1804 C CA . ALA B 1 42 ? 2.524 24.667 38.054 1.00 5.71 1863 ALA B CA 1
ATOM 1805 C C . ALA B 1 42 ? 3.981 24.567 37.577 1.00 3.76 1863 ALA B C 1
ATOM 1806 O O . ALA B 1 42 ? 4.679 23.602 37.891 1.00 6.60 1863 ALA B O 1
ATOM 1808 N N . ALA B 1 43 ? 4.431 25.567 36.822 1.00 3.21 1864 ALA B N 1
ATOM 1809 C CA . ALA B 1 43 ? 5.770 25.519 36.232 1.00 3.37 1864 ALA B CA 1
ATOM 1810 C C . ALA B 1 43 ? 6.893 25.700 37.251 1.00 6.07 1864 ALA B C 1
ATOM 1811 O O . ALA B 1 43 ? 8.069 25.481 36.934 1.00 5.84 1864 ALA B O 1
ATOM 1813 N N . THR B 1 44 ? 6.540 26.085 38.472 1.00 3.75 1865 THR B N 1
ATOM 1814 C CA . THR B 1 44 ? 7.532 26.376 39.504 1.00 2.76 1865 THR B CA 1
ATOM 1815 C C . THR B 1 44 ? 7.381 25.498 40.733 1.00 5.36 1865 THR B C 1
ATOM 1816 O O . THR B 1 44 ? 7.948 25.793 41.793 1.00 7.55 1865 THR B O 1
ATOM 1820 N N . GLY B 1 45 ? 6.634 24.408 40.591 1.00 5.12 1866 GLY B N 1
ATOM 1821 C CA . GLY B 1 45 ? 6.595 23.422 41.655 1.00 7.01 1866 GLY B CA 1
ATOM 1822 C C . GLY B 1 45 ? 5.218 22.999 42.120 1.00 7.12 1866 GLY B C 1
ATOM 1823 O O . GLY B 1 45 ? 5.107 22.119 42.975 1.00 7.56 1866 GLY B O 1
ATOM 1824 N N . GLY B 1 46 ? 4.169 23.623 41.587 1.00 4.00 1867 GLY B N 1
ATOM 1825 C CA . GLY B 1 46 ? 2.825 23.186 41.899 1.00 4.80 1867 GLY B CA 1
ATOM 1826 C C . GLY B 1 46 ? 1.823 24.271 42.236 1.00 4.34 1867 GLY B C 1
ATOM 1827 O O . GLY B 1 46 ? 2.170 25.400 42.591 1.00 5.05 1867 GLY B O 1
ATOM 1828 N N . ILE B 1 47 ? 0.551 23.908 42.157 1.00 3.12 1868 ILE B N 1
ATOM 1829 C CA . ILE B 1 47 ? -0.517 24.855 42.453 1.00 3.06 1868 ILE B CA 1
ATOM 1830 C C . ILE B 1 47 ? -0.443 25.252 43.925 1.00 4.63 1868 ILE B C 1
ATOM 1831 O O . ILE B 1 47 ? -0.298 24.403 44.803 1.00 5.44 1868 ILE B O 1
ATOM 1836 N N . VAL B 1 48 ? -0.534 26.548 44.201 1.00 4.09 1869 VAL B N 1
ATOM 1837 C CA . VAL B 1 48 ? -0.343 27.035 45.559 1.00 5.29 1869 VAL B CA 1
ATOM 1838 C C . VAL B 1 48 ? -1.602 26.911 46.418 1.00 7.84 1869 VAL B C 1
ATOM 1839 O O . VAL B 1 48 ? -2.709 27.187 45.969 1.00 8.97 1869 VAL B O 1
ATOM 1843 N N . ASP B 1 49 ? -1.409 26.484 47.660 1.00 7.78 1870 ASP B N 1
ATOM 1844 C CA . ASP B 1 49 ? -2.435 26.556 48.694 1.00 10.97 1870 ASP B CA 1
ATOM 1845 C C . ASP B 1 49 ? -2.096 27.774 49.548 1.00 9.92 1870 ASP B C 1
ATOM 1846 O O . ASP B 1 49 ? -1.041 27.818 50.167 1.00 11.12 1870 ASP B O 1
ATOM 1851 N N . LEU B 1 50 ? -2.972 28.777 49.560 1.00 9.24 1871 LEU B N 1
ATOM 1852 C CA . LEU B 1 50 ? -2.676 30.027 50.251 1.00 9.36 1871 LEU B CA 1
ATOM 1853 C C . LEU B 1 50 ? -2.542 29.867 51.756 1.00 10.72 1871 LEU B C 1
ATOM 1854 O O . LEU B 1 50 ? -1.976 30.735 52.425 1.00 13.83 1871 LEU B O 1
ATOM 1859 N N . LEU B 1 51 ? -3.062 28.766 52.290 1.00 9.20 1872 LEU B N 1
ATOM 1860 C CA . LEU B 1 51 ? -3.125 28.613 53.736 1.00 8.64 1872 LEU B CA 1
ATOM 1861 C C . LEU B 1 51 ? -2.047 27.696 54.291 1.00 12.43 1872 LEU B C 1
ATOM 1862 O O . LEU B 1 51 ? -1.848 27.634 55.502 1.00 13.98 1872 LEU B O 1
ATOM 1867 N N . SER B 1 52 ? -1.358 26.976 53.412 1.00 9.98 1873 SER B N 1
ATOM 1868 C CA . SER B 1 52 ? -0.334 26.037 53.851 1.00 11.10 1873 SER B CA 1
ATOM 1869 C C . SER B 1 52 ? 0.866 26.027 52.911 1.00 13.37 1873 SER B C 1
ATOM 1870 O O . SER B 1 52 ? 0.825 26.587 51.817 1.00 17.20 1873 SER B O 1
ATOM 1874 N N . ARG B 1 53 ? 1.939 25.363 53.327 1.00 12.56 1874 ARG B N 1
ATOM 1875 C CA . ARG B 1 53 ? 3.163 25.379 52.522 1.00 15.77 1874 ARG B CA 1
ATOM 1876 C C . ARG B 1 53 ? 3.142 24.438 51.309 1.00 18.16 1874 ARG B C 1
ATOM 1877 O O . ARG B 1 53 ? 3.938 24.610 50.380 1.00 15.88 1874 ARG B O 1
ATOM 1885 N N . GLU B 1 54 ? 2.234 23.459 51.311 1.00 12.70 1875 GLU B N 1
ATOM 1886 C CA . GLU B 1 54 ? 2.202 22.458 50.243 1.00 8.97 1875 GLU B CA 1
ATOM 1887 C C . GLU B 1 54 ? 1.803 23.006 48.880 1.00 9.16 1875 GLU B C 1
ATOM 1888 O O . GLU B 1 54 ? 0.997 23.928 48.771 1.00 11.66 1875 GLU B O 1
ATOM 1894 N N . ARG B 1 55 ? 2.387 22.425 47.838 1.00 7.79 1876 ARG B N 1
ATOM 1895 C CA . ARG B 1 55 ? 2.052 22.775 46.468 1.00 5.62 1876 ARG B CA 1
ATOM 1896 C C . ARG B 1 55 ? 1.752 21.506 45.675 1.00 9.90 1876 ARG B C 1
ATOM 1897 O O . ARG B 1 55 ? 2.390 20.469 45.884 1.00 9.85 1876 ARG B O 1
ATOM 1905 N N . TYR B 1 56 ? 0.799 21.592 44.750 1.00 4.66 1877 TYR B N 1
ATOM 1906 C CA . TYR B 1 56 ? 0.119 20.393 44.276 1.00 6.62 1877 TYR B CA 1
ATOM 1907 C C . TYR B 1 56 ? 0.130 20.200 42.767 1.00 4.29 1877 TYR B C 1
ATOM 1908 O O . TYR B 1 56 ? 0.165 21.166 42.002 1.00 6.61 1877 TYR B O 1
ATOM 1917 N N . SER B 1 57 ? 0.087 18.940 42.344 1.00 4.58 1878 SER B N 1
ATOM 1918 C CA . SER B 1 57 ? -0.113 18.625 40.935 1.00 5.47 1878 SER B CA 1
ATOM 1919 C C . SER B 1 57 ? -1.488 19.119 40.530 1.00 4.73 1878 SER B C 1
ATOM 1920 O O . SER B 1 57 ? -2.333 19.411 41.377 1.00 6.01 1878 SER B O 1
ATOM 1923 N N . VAL B 1 58 ? -1.717 19.197 39.225 1.00 3.95 1879 VAL B N 1
ATOM 1924 C CA . VAL B 1 58 ? -3.033 19.589 38.735 1.00 6.77 1879 VAL B CA 1
ATOM 1925 C C . VAL B 1 58 ? -4.119 18.653 39.269 1.00 6.49 1879 VAL B C 1
ATOM 1926 O O . VAL B 1 58 ? -5.169 19.118 39.723 1.00 7.68 1879 VAL B O 1
ATOM 1930 N N . HIS B 1 59 ? -3.854 17.343 39.254 1.00 7.77 1880 HIS B N 1
ATOM 1931 C CA . HIS B 1 59 ? -4.818 16.360 39.741 1.00 7.07 1880 HIS B CA 1
ATOM 1932 C C . HIS B 1 59 ? -5.162 16.539 41.215 1.00 7.95 1880 HIS B C 1
ATOM 1933 O O . HIS B 1 59 ? -6.335 16.492 41.602 1.00 12.57 1880 HIS B O 1
ATOM 1940 N N . LYS B 1 60 ? -4.142 16.729 42.046 1.00 7.66 1881 LYS B N 1
ATOM 1941 C CA . LYS B 1 60 ? -4.368 16.893 43.479 1.00 6.17 1881 LYS B CA 1
ATOM 1942 C C . LYS B 1 60 ? -5.036 18.231 43.799 1.00 9.50 1881 LYS B C 1
ATOM 1943 O O . LYS B 1 60 ? -5.852 18.320 44.710 1.00 10.04 1881 LYS B O 1
ATOM 1949 N N . ALA B 1 61 ? -4.668 19.272 43.056 1.00 5.81 1882 ALA B N 1
ATOM 1950 C CA . ALA B 1 61 ? -5.268 20.589 43.244 1.00 6.99 1882 ALA B CA 1
ATOM 1951 C C . ALA B 1 61 ? -6.766 20.527 42.974 1.00 9.35 1882 ALA B C 1
ATOM 1952 O O . ALA B 1 61 ? -7.558 21.111 43.706 1.00 9.31 1882 ALA B O 1
ATOM 1954 N N . MET B 1 62 ? -7.148 19.823 41.914 1.00 8.25 1883 MET B N 1
ATOM 1955 C CA . MET B 1 62 ? -8.567 19.609 41.626 1.00 11.27 1883 MET B CA 1
ATOM 1956 C C . MET B 1 62 ? -9.266 18.870 42.744 1.00 11.75 1883 MET B C 1
ATOM 1957 O O . MET B 1 62 ? -10.336 19.273 43.199 1.00 13.26 1883 MET B O 1
ATOM 1962 N N . GLU B 1 63 ? -8.666 17.769 43.167 1.00 10.47 1884 GLU B N 1
ATOM 1963 C CA . GLU B 1 63 ? -9.229 16.932 44.213 1.00 16.68 1884 GLU B CA 1
ATOM 1964 C C . GLU B 1 63 ? -9.432 17.729 45.501 1.00 16.68 1884 GLU B C 1
ATOM 1965 O O . GLU B 1 63 ? -10.393 17.508 46.237 1.00 16.41 1884 GLU B O 1
ATOM 1971 N N . ARG B 1 64 ? -8.524 18.662 45.773 1.00 14.00 1885 ARG B N 1
ATOM 1972 C CA . ARG B 1 64 ? -8.578 19.437 47.010 1.00 11.12 1885 ARG B CA 1
ATOM 1973 C C . ARG B 1 64 ? -9.460 20.673 46.885 1.00 11.89 1885 ARG B C 1
ATOM 1974 O O . ARG B 1 64 ? -9.687 21.376 47.863 1.00 15.24 1885 ARG B O 1
ATOM 1982 N N . GLY B 1 65 ? -9.954 20.921 45.678 1.00 8.06 1886 GLY B N 1
ATOM 1983 C CA . GLY B 1 65 ? -10.807 22.064 45.403 1.00 9.61 1886 GLY B CA 1
ATOM 1984 C C . GLY B 1 65 ? -10.046 23.370 45.282 1.00 11.10 1886 GLY B C 1
ATOM 1985 O O . GLY B 1 65 ? -10.643 24.451 45.356 1.00 11.40 1886 GLY B O 1
ATOM 1986 N N . LEU B 1 66 ? -8.729 23.289 45.087 1.00 8.10 1887 LEU B N 1
ATOM 1987 C CA . LEU B 1 66 ? -7.920 24.502 44.994 1.00 10.00 1887 LEU B CA 1
ATOM 1988 C C . LEU B 1 66 ? -8.120 25.230 43.673 1.00 7.25 1887 LEU B C 1
ATOM 1989 O O . LEU B 1 66 ? -7.896 26.443 43.586 1.00 8.25 1887 LEU B O 1
ATOM 1994 N N . ILE B 1 67 ? -8.530 24.479 42.658 1.00 5.09 1888 ILE B N 1
ATOM 1995 C CA . ILE B 1 67 ? -8.780 25.020 41.322 1.00 5.73 1888 ILE B CA 1
ATOM 1996 C C . ILE B 1 67 ? -10.042 24.374 40.763 1.00 9.77 1888 ILE B C 1
ATOM 1997 O O . ILE B 1 67 ? -10.475 23.312 41.237 1.00 7.78 1888 ILE B O 1
ATOM 2002 N N . GLU B 1 68 ? -10.631 25.009 39.751 1.00 7.11 1889 GLU B N 1
ATOM 2003 C CA . GLU B 1 68 ? -11.778 24.427 39.051 1.00 10.94 1889 GLU B CA 1
ATOM 2004 C C . GLU B 1 68 ? -11.348 23.151 38.323 1.00 10.72 1889 GLU B C 1
ATOM 2005 O O . GLU B 1 68 ? -10.153 22.899 38.162 1.00 8.61 1889 GLU B O 1
ATOM 2011 N N . ASN B 1 69 ? -12.312 22.334 37.888 1.00 8.18 1890 ASN B N 1
ATOM 2012 C CA . ASN B 1 69 ? -11.958 21.101 37.192 1.00 7.35 1890 ASN B CA 1
ATOM 2013 C C . ASN B 1 69 ? -11.922 21.249 35.665 1.00 10.67 1890 ASN B C 1
ATOM 2014 O O . ASN B 1 69 ? -11.846 20.264 34.941 1.00 11.18 1890 ASN B O 1
ATOM 2019 N N . THR B 1 70 ? -11.966 22.488 35.189 1.00 5.12 1891 THR B N 1
ATOM 2020 C CA . THR B 1 70 ? -12.039 22.766 33.756 1.00 5.74 1891 THR B CA 1
ATOM 2021 C C . THR B 1 70 ? -10.737 23.358 33.230 1.00 6.85 1891 THR B C 1
ATOM 2022 O O . THR B 1 70 ? -9.926 23.880 33.994 1.00 7.17 1891 THR B O 1
ATOM 2026 N N . SER B 1 71 ? -10.553 23.287 31.915 1.00 4.60 1892 SER B N 1
ATOM 2027 C CA . SER B 1 71 ? -9.392 23.895 31.263 1.00 6.27 1892 SER B CA 1
ATOM 2028 C C . SER B 1 71 ? -8.091 23.531 31.970 1.00 5.30 1892 SER B C 1
ATOM 2029 O O . SER B 1 71 ? -7.226 24.385 32.219 1.00 7.11 1892 SER B O 1
ATOM 2032 N N . THR B 1 72 ? -7.947 22.251 32.291 1.00 5.13 1893 THR B N 1
ATOM 2033 C CA . THR B 1 72 ? -6.732 21.784 32.953 1.00 3.76 1893 THR B CA 1
ATOM 2034 C C . THR B 1 72 ? -5.563 21.514 32.000 1.00 6.17 1893 THR B C 1
ATOM 2035 O O . THR B 1 72 ? -4.418 21.419 32.438 1.00 6.51 1893 THR B O 1
ATOM 2039 N N . GLN B 1 73 ? -5.839 21.368 30.704 1.00 4.81 1894 GLN B N 1
ATOM 2040 C CA . GLN B 1 73 ? -4.759 21.026 29.781 1.00 4.43 1894 GLN B CA 1
ATOM 2041 C C . GLN B 1 73 ? -3.616 22.030 29.826 1.00 5.24 1894 GLN B C 1
ATOM 2042 O O . GLN B 1 73 ? -2.445 21.650 29.825 1.00 7.41 1894 GLN B O 1
ATOM 2048 N N . ARG B 1 74 ? -3.946 23.317 29.842 1.00 6.53 1895 ARG B N 1
ATOM 2049 C CA . ARG B 1 74 ? -2.899 24.329 29.827 1.00 6.08 1895 ARG B CA 1
ATOM 2050 C C . ARG B 1 74 ? -2.105 24.272 31.122 1.00 4.85 1895 ARG B C 1
ATOM 2051 O O . ARG B 1 74 ? -0.922 24.570 31.133 1.00 4.47 1895 ARG B O 1
ATOM 2059 N N . LEU B 1 75 ? -2.765 23.871 32.205 1.00 3.79 1896 LEU B N 1
ATOM 2060 C CA . LEU B 1 75 ? -2.089 23.701 33.484 1.00 2.04 1896 LEU B CA 1
ATOM 2061 C C . LEU B 1 75 ? -1.161 22.486 33.452 1.00 4.49 1896 LEU B C 1
ATOM 2062 O O . LEU B 1 75 ? -0.043 22.541 33.972 1.00 6.16 1896 LEU B O 1
ATOM 2067 N N . LEU B 1 76 ? -1.626 21.394 32.842 1.00 5.65 1897 LEU B N 1
ATOM 2068 C CA . LEU B 1 76 ? -0.787 20.196 32.690 1.00 4.23 1897 LEU B CA 1
ATOM 2069 C C . LEU B 1 76 ? 0.443 20.481 31.833 1.00 5.18 1897 LEU B C 1
ATOM 2070 O O . LEU B 1 76 ? 1.529 19.979 32.120 1.00 6.87 1897 LEU B O 1
ATOM 2075 N N . ASN B 1 77 ? 0.279 21.282 30.781 1.00 5.17 1898 ASN B N 1
ATOM 2076 C CA . ASN B 1 77 ? 1.425 21.676 29.956 1.00 4.20 1898 ASN B CA 1
ATOM 2077 C C . ASN B 1 77 ? 2.480 22.422 30.773 1.00 7.71 1898 ASN B C 1
ATOM 2078 O O . ASN B 1 77 ? 3.677 22.152 30.668 1.00 7.07 1898 ASN B O 1
ATOM 2083 N N . ALA B 1 78 ? 2.035 23.369 31.593 1.00 5.08 1899 ALA B N 1
ATOM 2084 C CA . ALA B 1 78 ? 2.940 24.103 32.465 1.00 4.57 1899 ALA B CA 1
ATOM 2085 C C . ALA B 1 78 ? 3.579 23.198 33.506 1.00 8.25 1899 ALA B C 1
ATOM 2086 O O . ALA B 1 78 ? 4.752 23.365 33.838 1.00 6.24 1899 ALA B O 1
ATOM 2088 N N . GLN B 1 79 ? 2.819 22.237 34.019 1.00 4.71 1900 GLN B N 1
ATOM 2089 C CA . GLN B 1 79 ? 3.354 21.296 35.006 1.00 3.15 1900 GLN B CA 1
ATOM 2090 C C . GLN B 1 79 ? 4.565 20.532 34.451 1.00 5.17 1900 GLN B C 1
ATOM 2091 O O . GLN B 1 79 ? 5.479 20.188 35.207 1.00 5.55 1900 GLN B O 1
ATOM 2097 N N . LYS B 1 80 ? 4.555 20.268 33.144 1.00 5.42 1901 LYS B N 1
ATOM 2098 C CA . LYS B 1 80 ? 5.666 19.570 32.491 1.00 5.48 1901 LYS B CA 1
ATOM 2099 C C . LYS B 1 80 ? 6.973 20.334 32.642 1.00 5.24 1901 LYS B C 1
ATOM 2100 O O . LYS B 1 80 ? 8.050 19.742 32.637 1.00 4.96 1901 LYS B O 1
ATOM 2106 N N . ALA B 1 81 ? 6.889 21.655 32.768 1.00 5.01 1902 ALA B N 1
ATOM 2107 C CA . ALA B 1 81 ? 8.113 22.445 32.953 1.00 7.63 1902 ALA B CA 1
ATOM 2108 C C . ALA B 1 81 ? 8.763 22.197 34.316 1.00 7.90 1902 ALA B C 1
ATOM 2109 O O . ALA B 1 81 ? 9.964 22.430 34.494 1.00 7.59 1902 ALA B O 1
ATOM 2111 N N . PHE B 1 82 ? 7.976 21.711 35.272 1.00 4.95 1903 PHE B N 1
ATOM 2112 C CA . PHE B 1 82 ? 8.489 21.360 36.594 1.00 3.88 1903 PHE B CA 1
ATOM 2113 C C . PHE B 1 82 ? 8.951 19.899 36.644 1.00 6.29 1903 PHE B C 1
ATOM 2114 O O . PHE B 1 82 ? 10.056 19.607 37.112 1.00 9.15 1903 PHE B O 1
ATOM 2122 N N . THR B 1 83 ? 8.117 18.986 36.148 1.00 5.32 1904 THR B N 1
ATOM 2123 C CA . THR B 1 83 ? 8.424 17.556 36.267 1.00 6.96 1904 THR B CA 1
ATOM 2124 C C . THR B 1 83 ? 9.447 17.110 35.232 1.00 8.32 1904 THR B C 1
ATOM 2125 O O . THR B 1 83 ? 10.186 16.139 35.452 1.00 10.88 1904 THR B O 1
ATOM 2129 N N . GLY B 1 84 ? 9.464 17.805 34.102 1.00 8.71 1905 GLY B N 1
ATOM 2130 C CA . GLY B 1 84 ? 10.232 17.378 32.946 1.00 5.41 1905 GLY B CA 1
ATOM 2131 C C . GLY B 1 84 ? 9.469 16.340 32.141 1.00 5.91 1905 GLY B C 1
ATOM 2132 O O . GLY B 1 84 ? 8.364 15.934 32.509 1.00 8.45 1905 GLY B O 1
ATOM 2133 N N . ILE B 1 85 ? 10.058 15.934 31.020 1.00 7.97 1906 ILE B N 1
ATOM 2134 C CA . ILE B 1 85 ? 9.482 14.940 30.133 1.00 13.51 1906 ILE B CA 1
ATOM 2135 C C . ILE B 1 85 ? 10.377 13.730 30.124 1.00 11.81 1906 ILE B C 1
ATOM 2136 O O . ILE B 1 85 ? 11.607 13.832 30.094 1.00 12.38 1906 ILE B O 1
ATOM 2145 N N . GLU B 1 86 ? 9.772 12.560 30.146 1.00 12.00 1907 GLU B N 1
ATOM 2146 C CA . GLU B 1 86 ? 10.589 11.379 30.194 1.00 10.25 1907 GLU B CA 1
ATOM 2147 C C . GLU B 1 86 ? 11.193 11.041 28.847 1.00 14.45 1907 GLU B C 1
ATOM 2148 O O . GLU B 1 86 ? 10.529 11.112 27.817 1.00 16.60 1907 GLU B O 1
ATOM 2154 N N . ASP B 1 87 ? 12.463 10.672 28.849 1.00 16.38 1908 ASP B N 1
ATOM 2155 C CA . ASP B 1 87 ? 13.018 10.084 27.654 1.00 23.46 1908 ASP B CA 1
ATOM 2156 C C . ASP B 1 87 ? 12.214 8.820 27.379 1.00 32.35 1908 ASP B C 1
ATOM 2157 O O . ASP B 1 87 ? 11.930 8.053 28.299 1.00 25.72 1908 ASP B O 1
ATOM 2162 N N . PRO B 1 88 ? 11.827 8.604 26.115 1.00 34.99 1909 PRO B N 1
ATOM 2163 C CA . PRO B 1 88 ? 10.998 7.443 25.773 1.00 36.00 1909 PRO B CA 1
ATOM 2164 C C . PRO B 1 88 ? 11.665 6.136 26.167 1.00 39.62 1909 PRO B C 1
ATOM 2165 O O . PRO B 1 88 ? 10.956 5.195 26.526 1.00 45.67 1909 PRO B O 1
ATOM 2169 N N . VAL B 1 89 ? 12.994 6.084 26.099 1.00 38.85 1910 VAL B N 1
ATOM 2170 C CA . VAL B 1 89 ? 13.746 4.893 26.498 1.00 46.47 1910 VAL B CA 1
ATOM 2171 C C . VAL B 1 89 ? 14.585 5.127 27.762 1.00 57.79 1910 VAL B C 1
ATOM 2172 O O . VAL B 1 89 ? 14.291 4.562 28.816 1.00 61.37 1910 VAL B O 1
ATOM 2176 N N . THR B 1 90 ? 15.625 5.956 27.643 1.00 59.25 1911 THR B N 1
ATOM 2177 C CA . THR B 1 90 ? 16.533 6.277 28.752 1.00 53.23 1911 THR B CA 1
ATOM 2178 C C . THR B 1 90 ? 15.828 6.328 30.113 1.00 45.20 1911 THR B C 1
ATOM 2179 O O . THR B 1 90 ? 16.448 6.069 31.144 1.00 44.50 1911 THR B O 1
ATOM 2183 N N . LYS B 1 91 ? 14.547 6.699 30.104 1.00 44.46 1912 LYS B N 1
ATOM 2184 C CA . LYS B 1 91 ? 13.663 6.606 31.273 1.00 37.39 1912 LYS B CA 1
ATOM 2185 C C . LYS B 1 91 ? 13.836 7.708 32.324 1.00 39.63 1912 LYS B C 1
ATOM 2186 O O . LYS B 1 91 ? 13.140 7.700 33.338 1.00 47.32 1912 LYS B O 1
ATOM 2188 N N . LYS B 1 92 ? 14.750 8.648 32.111 1.00 33.57 1913 LYS B N 1
ATOM 2189 C CA . LYS B 1 92 ? 14.843 9.760 33.051 1.00 28.18 1913 LYS B CA 1
ATOM 2190 C C . LYS B 1 92 ? 14.208 11.012 32.462 1.00 19.75 1913 LYS B C 1
ATOM 2191 O O . LYS B 1 92 ? 14.156 11.173 31.238 1.00 14.77 1913 LYS B O 1
ATOM 2194 N N . ARG B 1 93 ? 13.720 11.877 33.349 1.00 15.86 1914 ARG B N 1
ATOM 2195 C CA . ARG B 1 93 ? 13.066 13.125 32.979 1.00 11.08 1914 ARG B CA 1
ATOM 2196 C C . ARG B 1 93 ? 14.105 14.151 32.555 1.00 14.79 1914 ARG B C 1
ATOM 2197 O O . ARG B 1 93 ? 15.118 14.320 33.223 1.00 12.94 1914 ARG B O 1
ATOM 2205 N N . LEU B 1 94 ? 13.868 14.829 31.440 1.00 9.48 1915 LEU B N 1
ATOM 2206 C CA . LEU B 1 94 ? 14.730 15.941 31.082 1.00 10.01 1915 LEU B CA 1
ATOM 2207 C C . LEU B 1 94 ? 13.948 17.247 31.084 1.00 6.08 1915 LEU B C 1
ATOM 2208 O O . LEU B 1 94 ? 12.717 17.248 30.996 1.00 6.40 1915 LEU B O 1
ATOM 2213 N N . SER B 1 95 ? 14.668 18.353 31.220 1.00 5.70 1916 SER B N 1
ATOM 2214 C CA . SER B 1 95 ? 14.025 19.664 31.277 1.00 3.98 1916 SER B CA 1
ATOM 2215 C C . SER B 1 95 ? 13.430 20.014 29.924 1.00 6.12 1916 SER B C 1
ATOM 2216 O O . SER B 1 95 ? 13.850 19.503 28.885 1.00 6.72 1916 SER B O 1
ATOM 2219 N N . VAL B 1 96 ? 12.421 20.870 29.924 1.00 5.13 1917 VAL B N 1
ATOM 2220 C CA . VAL B 1 96 ? 11.736 21.179 28.672 1.00 4.14 1917 VAL B CA 1
ATOM 2221 C C . VAL B 1 96 ? 12.613 21.956 27.680 1.00 5.40 1917 VAL B C 1
ATOM 2222 O O . VAL B 1 96 ? 12.430 21.852 26.464 1.00 6.28 1917 VAL B O 1
ATOM 2226 N N . GLY B 1 97 ? 13.571 22.717 28.189 1.00 5.97 1918 GLY B N 1
ATOM 2227 C CA . GLY B 1 97 ? 14.537 23.349 27.304 1.00 5.57 1918 GLY B CA 1
ATOM 2228 C C . GLY B 1 97 ? 15.318 22.339 26.489 1.00 4.93 1918 GLY B C 1
ATOM 2229 O O . GLY B 1 97 ? 15.685 22.599 25.334 1.00 4.50 1918 GLY B O 1
ATOM 2230 N N . GLU B 1 98 ? 15.581 21.178 27.088 1.00 3.01 1919 GLU B N 1
ATOM 2231 C CA . GLU B 1 98 ? 16.263 20.097 26.380 1.00 4.04 1919 GLU B CA 1
ATOM 2232 C C . GLU B 1 98 ? 15.319 19.373 25.404 1.00 3.38 1919 GLU B C 1
ATOM 2233 O O . GLU B 1 98 ? 15.733 18.932 24.334 1.00 4.91 1919 GLU B O 1
ATOM 2239 N N . ALA B 1 99 ? 14.057 19.245 25.796 1.00 5.18 1920 ALA B N 1
ATOM 2240 C CA . ALA B 1 99 ? 13.049 18.677 24.917 1.00 5.02 1920 ALA B CA 1
ATOM 2241 C C . ALA B 1 99 ? 12.951 19.508 23.637 1.00 5.34 1920 ALA B C 1
ATOM 2242 O O . ALA B 1 99 ? 12.813 18.958 22.548 1.00 5.46 1920 ALA B O 1
ATOM 2244 N N . VAL B 1 100 ? 13.057 20.829 23.772 1.00 6.36 1921 VAL B N 1
ATOM 2245 C CA . VAL B 1 100 ? 13.030 21.730 22.609 1.00 5.39 1921 VAL B CA 1
ATOM 2246 C C . VAL B 1 100 ? 14.232 21.473 21.692 1.00 4.88 1921 VAL B C 1
ATOM 2247 O O . VAL B 1 100 ? 14.092 21.372 20.465 1.00 5.95 1921 VAL B O 1
ATOM 2251 N N . GLN B 1 101 ? 15.419 21.344 22.279 1.00 5.00 1922 GLN B N 1
ATOM 2252 C CA . GLN B 1 101 ? 16.595 21.012 21.473 1.00 6.31 1922 GLN B CA 1
ATOM 2253 C C . GLN B 1 101 ? 16.398 19.750 20.648 1.00 4.21 1922 GLN B C 1
ATOM 2254 O O . GLN B 1 101 ? 16.846 19.684 19.507 1.00 5.88 1922 GLN B O 1
ATOM 2260 N N . LYS B 1 102 ? 15.723 18.755 21.225 1.00 4.17 1923 LYS B N 1
ATOM 2261 C CA . LYS B 1 102 ? 15.577 17.454 20.577 1.00 9.21 1923 LYS B CA 1
ATOM 2262 C C . LYS B 1 102 ? 14.443 17.428 19.554 1.00 5.64 1923 LYS B C 1
ATOM 2263 O O . LYS B 1 102 ? 14.284 16.457 18.809 1.00 8.81 1923 LYS B O 1
ATOM 2269 N N . GLY B 1 103 ? 13.670 18.511 19.523 1.00 6.01 1924 GLY B N 1
ATOM 2270 C CA . GLY B 1 103 ? 12.571 18.661 18.583 1.00 8.57 1924 GLY B CA 1
ATOM 2271 C C . GLY B 1 103 ? 11.256 18.099 19.095 1.00 9.81 1924 GLY B C 1
ATOM 2272 O O . GLY B 1 103 ? 10.292 17.969 18.330 1.00 10.33 1924 GLY B O 1
ATOM 2273 N N . TRP B 1 104 ? 11.200 17.791 20.389 1.00 6.09 1925 TRP B N 1
ATOM 2274 C CA . TRP B 1 104 ? 10.001 17.184 20.990 1.00 7.10 1925 TRP B CA 1
ATOM 2275 C C . TRP B 1 104 ? 8.881 18.182 21.240 1.00 10.62 1925 TRP B C 1
ATOM 2276 O O . TRP B 1 104 ? 7.708 17.839 21.148 1.00 10.39 1925 TRP B O 1
ATOM 2287 N N . MET B 1 105 ? 9.229 19.409 21.604 1.00 9.48 1926 MET B N 1
ATOM 2288 C CA . MET B 1 105 ? 8.206 20.431 21.785 1.00 13.23 1926 MET B CA 1
ATOM 2289 C C . MET B 1 105 ? 8.686 21.739 21.192 1.00 12.21 1926 MET B C 1
ATOM 2290 O O . MET B 1 105 ? 9.895 21.936 21.023 1.00 10.06 1926 MET B O 1
ATOM 2295 N N . PRO B 1 106 ? 7.743 22.627 20.842 1.00 14.16 1927 PRO B N 1
ATOM 2296 C CA . PRO B 1 106 ? 8.092 23.889 20.177 1.00 14.39 1927 PRO B CA 1
ATOM 2297 C C . PRO B 1 106 ? 8.758 24.867 21.131 1.00 10.41 1927 PRO B C 1
ATOM 2298 O O . PRO B 1 106 ? 8.317 24.994 22.271 1.00 12.84 1927 PRO B O 1
ATOM 2302 N N . ARG B 1 107 ? 9.790 25.566 20.670 1.00 13.74 1928 ARG B N 1
ATOM 2303 C CA . ARG B 1 107 ? 10.451 26.541 21.530 1.00 15.18 1928 ARG B CA 1
ATOM 2304 C C . ARG B 1 107 ? 9.495 27.612 22.031 1.00 13.53 1928 ARG B C 1
ATOM 2305 O O . ARG B 1 107 ? 9.599 28.048 23.175 1.00 17.05 1928 ARG B O 1
ATOM 2313 N N . GLU B 1 108 ? 8.558 28.041 21.187 1.00 12.87 1929 GLU B N 1
ATOM 2314 C CA . GLU B 1 108 ? 7.574 29.038 21.615 1.00 20.11 1929 GLU B CA 1
ATOM 2315 C C . GLU B 1 108 ? 6.733 28.590 22.816 1.00 20.74 1929 GLU B C 1
ATOM 2316 O O . GLU B 1 108 ? 6.351 29.408 23.654 1.00 19.77 1929 GLU B O 1
ATOM 2322 N N . SER B 1 109 ? 6.450 27.291 22.897 1.00 16.02 1930 SER B N 1
ATOM 2323 C CA . SER B 1 109 ? 5.584 26.749 23.944 1.00 14.18 1930 SER B CA 1
ATOM 2324 C C . SER B 1 109 ? 6.211 26.787 25.338 1.00 14.10 1930 SER B C 1
ATOM 2325 O O . SER B 1 109 ? 5.505 26.987 26.322 1.00 16.73 1930 SER B O 1
ATOM 2328 N N . VAL B 1 110 ? 7.525 26.587 25.425 1.00 8.28 1931 VAL B N 1
ATOM 2329 C CA . VAL B 1 110 ? 8.175 26.477 26.724 1.00 9.82 1931 VAL B CA 1
ATOM 2330 C C . VAL B 1 110 ? 8.557 27.839 27.287 1.00 8.89 1931 VAL B C 1
ATOM 2331 O O . VAL B 1 110 ? 8.752 27.973 28.495 1.00 7.40 1931 VAL B O 1
ATOM 2335 N N . LEU B 1 111 ? 8.648 28.840 26.413 1.00 5.98 1932 LEU B N 1
ATOM 2336 C CA . LEU B 1 111 ? 9.198 30.137 26.809 1.00 8.11 1932 LEU B CA 1
ATOM 2337 C C . LEU B 1 111 ? 8.515 30.756 28.037 1.00 8.74 1932 LEU B C 1
ATOM 2338 O O . LEU B 1 111 ? 9.194 31.159 28.964 1.00 6.01 1932 LEU B O 1
ATOM 2343 N N . PRO B 1 112 ? 7.171 30.810 28.064 1.00 7.21 1933 PRO B N 1
ATOM 2344 C CA . PRO B 1 112 ? 6.525 31.443 29.222 1.00 3.39 1933 PRO B CA 1
ATOM 2345 C C . PRO B 1 112 ? 6.798 30.733 30.542 1.00 5.00 1933 PRO B C 1
ATOM 2346 O O . PRO B 1 112 ? 6.880 31.367 31.592 1.00 7.89 1933 PRO B O 1
ATOM 2350 N N . HIS B 1 113 ? 6.949 29.416 30.480 1.00 5.18 1934 HIS B N 1
ATOM 2351 C CA . HIS B 1 113 ? 7.184 28.628 31.673 1.00 5.67 1934 HIS B CA 1
ATOM 2352 C C . HIS B 1 113 ? 8.594 28.831 32.170 1.00 6.40 1934 HIS B C 1
ATOM 2353 O O . HIS B 1 113 ? 8.821 28.989 33.367 1.00 6.37 1934 HIS B O 1
ATOM 2360 N N . LEU B 1 114 ? 9.546 28.868 31.242 1.00 5.66 1935 LEU B N 1
ATOM 2361 C CA . LEU B 1 114 ? 10.925 29.112 31.632 1.00 5.32 1935 LEU B CA 1
ATOM 2362 C C . LEU B 1 114 ? 11.145 30.562 32.076 1.00 3.75 1935 LEU B C 1
ATOM 2363 O O . LEU B 1 114 ? 11.980 30.827 32.939 1.00 4.14 1935 LEU B O 1
ATOM 2368 N N . GLN B 1 115 ? 10.368 31.490 31.516 1.00 7.35 1936 GLN B N 1
ATOM 2369 C CA . GLN B 1 115 ? 10.436 32.878 31.967 1.00 6.55 1936 GLN B CA 1
ATOM 2370 C C . GLN B 1 115 ? 10.038 32.953 33.440 1.00 4.42 1936 GLN B C 1
ATOM 2371 O O . GLN B 1 115 ? 10.718 33.575 34.246 1.00 4.75 1936 GLN B O 1
ATOM 2377 N N . VAL B 1 116 ? 8.928 32.315 33.799 1.00 3.83 1937 VAL B N 1
ATOM 2378 C CA . VAL B 1 116 ? 8.518 32.345 35.200 1.00 6.02 1937 VAL B CA 1
ATOM 2379 C C . VAL B 1 116 ? 9.543 31.686 36.121 1.00 5.98 1937 VAL B C 1
ATOM 2380 O O . VAL B 1 116 ? 9.784 32.153 37.228 1.00 7.51 1937 VAL B O 1
ATOM 2384 N N . GLN B 1 117 ? 10.158 30.601 35.661 1.00 4.28 1938 GLN B N 1
ATOM 2385 C CA . GLN B 1 117 ? 11.238 29.986 36.430 1.00 6.76 1938 GLN B CA 1
ATOM 2386 C C . GLN B 1 117 ? 12.402 30.968 36.651 1.00 3.09 1938 GLN B C 1
ATOM 2387 O O . GLN B 1 117 ? 12.864 31.146 37.778 1.00 6.85 1938 GLN B O 1
ATOM 2393 N N . HIS B 1 118 ? 12.868 31.594 35.575 1.00 4.65 1939 HIS B N 1
ATOM 2394 C CA . HIS B 1 118 ? 13.963 32.557 35.644 1.00 4.81 1939 HIS B CA 1
ATOM 2395 C C . HIS B 1 118 ? 13.636 33.678 36.637 1.00 7.19 1939 HIS B C 1
ATOM 2396 O O . HIS B 1 118 ? 14.482 34.077 37.461 1.00 9.45 1939 HIS B O 1
ATOM 2403 N N . LEU B 1 119 ? 12.395 34.161 36.581 1.00 5.01 1940 LEU B N 1
ATOM 2404 C CA . LEU B 1 119 ? 11.987 35.293 37.429 1.00 5.23 1940 LEU B CA 1
ATOM 2405 C C . LEU B 1 119 ? 11.914 34.901 38.904 1.00 9.81 1940 LEU B C 1
ATOM 2406 O O . LEU B 1 119 ? 11.876 35.764 39.784 1.00 11.49 1940 LEU B O 1
ATOM 2411 N N . THR B 1 120 ? 11.867 33.599 39.169 1.00 6.18 1941 THR B N 1
ATOM 2412 C CA . THR B 1 120 ? 11.741 33.115 40.540 1.00 9.39 1941 THR B CA 1
ATOM 2413 C C . THR B 1 120 ? 12.981 32.334 40.987 1.00 7.22 1941 THR B C 1
ATOM 2414 O O . THR B 1 120 ? 12.916 31.507 41.906 1.00 9.59 1941 THR B O 1
ATOM 2418 N N . GLY B 1 121 ? 14.106 32.596 40.327 1.00 7.84 1942 GLY B N 1
ATOM 2419 C CA . GLY B 1 121 ? 15.382 32.122 40.838 1.00 14.22 1942 GLY B CA 1
ATOM 2420 C C . GLY B 1 121 ? 16.241 31.328 39.876 1.00 11.89 1942 GLY B C 1
ATOM 2421 O O . GLY B 1 121 ? 17.437 31.127 40.129 1.00 13.32 1942 GLY B O 1
ATOM 2422 N N . GLY B 1 122 ? 15.654 30.858 38.780 1.00 7.18 1943 GLY B N 1
ATOM 2423 C CA . GLY B 1 122 ? 16.428 30.099 37.810 1.00 7.72 1943 GLY B CA 1
ATOM 2424 C C . GLY B 1 122 ? 15.666 28.896 37.308 1.00 8.57 1943 GLY B C 1
ATOM 2425 O O . GLY B 1 122 ? 14.560 28.623 37.764 1.00 9.88 1943 GLY B O 1
ATOM 2426 N N . LEU B 1 123 ? 16.252 28.166 36.361 1.00 6.51 1944 LEU B N 1
ATOM 2427 C CA . LEU B 1 123 ? 15.508 27.108 35.698 1.00 5.83 1944 LEU B CA 1
ATOM 2428 C C . LEU B 1 123 ? 15.465 25.829 36.528 1.00 8.29 1944 LEU B C 1
ATOM 2429 O O . LEU B 1 123 ? 16.362 25.559 37.336 1.00 9.73 1944 LEU B O 1
ATOM 2434 N N . ILE B 1 124 ? 14.404 25.055 36.340 1.00 7.49 1945 ILE B N 1
ATOM 2435 C CA . ILE B 1 124 ? 14.272 23.775 37.006 1.00 8.07 1945 ILE B CA 1
ATOM 2436 C C . ILE B 1 124 ? 14.870 22.658 36.148 1.00 7.41 1945 ILE B C 1
ATOM 2437 O O . ILE B 1 124 ? 14.552 22.514 34.954 1.00 9.11 1945 ILE B O 1
ATOM 2442 N N . ASP B 1 125 ? 15.770 21.889 36.754 1.00 10.61 1946 ASP B N 1
ATOM 2443 C CA . ASP B 1 125 ? 16.331 20.708 36.116 1.00 6.66 1946 ASP B CA 1
ATOM 2444 C C . ASP B 1 125 ? 15.807 19.531 36.924 1.00 7.97 1946 ASP B C 1
ATOM 2445 O O . ASP B 1 125 ? 16.120 19.403 38.107 1.00 11.51 1946 ASP B O 1
ATOM 2450 N N . PRO B 1 126 ? 14.977 18.688 36.304 1.00 8.78 1947 PRO B N 1
ATOM 2451 C CA . PRO B 1 126 ? 14.442 17.510 36.991 1.00 14.14 1947 PRO B CA 1
ATOM 2452 C C . PRO B 1 126 ? 15.548 16.641 37.597 1.00 14.63 1947 PRO B C 1
ATOM 2453 O O . PRO B 1 126 ? 15.285 15.862 38.520 1.00 15.16 1947 PRO B O 1
ATOM 2457 N N . LYS B 1 127 ? 16.774 16.762 37.094 1.00 13.57 1948 LYS B N 1
ATOM 2458 C CA . LYS B 1 127 ? 17.859 15.913 37.581 1.00 16.31 1948 LYS B CA 1
ATOM 2459 C C . LYS B 1 127 ? 18.589 16.489 38.789 1.00 15.77 1948 LYS B C 1
ATOM 2460 O O . LYS B 1 127 ? 19.422 15.812 39.399 1.00 17.73 1948 LYS B O 1
ATOM 2466 N N . ARG B 1 128 ? 18.301 17.742 39.119 1.00 12.01 1949 ARG B N 1
ATOM 2467 C CA . ARG B 1 128 ? 18.973 18.410 40.236 1.00 17.87 1949 ARG B CA 1
ATOM 2468 C C . ARG B 1 128 ? 17.973 19.104 41.144 1.00 14.48 1949 ARG B C 1
ATOM 2469 O O . ARG B 1 128 ? 16.895 19.515 40.705 1.00 18.24 1949 ARG B O 1
ATOM 2477 N N . THR B 1 129 ? 18.326 19.240 42.418 1.00 19.20 1950 THR B N 1
ATOM 2478 C CA . THR B 1 129 ? 17.497 20.015 43.327 1.00 21.60 1950 THR B CA 1
ATOM 2479 C C . THR B 1 129 ? 17.983 21.450 43.279 1.00 25.84 1950 THR B C 1
ATOM 2480 O O . THR B 1 129 ? 19.182 21.696 43.106 1.00 31.42 1950 THR B O 1
ATOM 2484 N N . GLY B 1 130 ? 17.057 22.391 43.407 1.00 23.77 1951 GLY B N 1
ATOM 2485 C CA . GLY B 1 130 ? 17.418 23.794 43.406 1.00 24.01 1951 GLY B CA 1
ATOM 2486 C C . GLY B 1 130 ? 17.460 24.418 42.024 1.00 22.15 1951 GLY B C 1
ATOM 2487 O O . GLY B 1 130 ? 17.776 23.763 41.028 1.00 26.42 1951 GLY B O 1
ATOM 2488 N N . ARG B 1 131 ? 17.156 25.705 41.969 1.00 13.96 1952 ARG B N 1
ATOM 2489 C CA . ARG B 1 131 ? 17.136 26.418 40.703 1.00 9.06 1952 ARG B CA 1
ATOM 2490 C C . ARG B 1 131 ? 18.534 26.508 40.094 1.00 14.09 1952 ARG B C 1
ATOM 2491 O O . ARG B 1 131 ? 19.533 26.630 40.809 1.00 17.35 1952 ARG B O 1
ATOM 2499 N N . ILE B 1 132 ? 18.593 26.435 38.769 1.00 12.46 1953 ILE B N 1
ATOM 2500 C CA . ILE B 1 132 ? 19.835 26.602 38.029 1.00 9.83 1953 ILE B CA 1
ATOM 2501 C C . ILE B 1 132 ? 19.774 27.942 37.311 1.00 14.34 1953 ILE B C 1
ATOM 2502 O O . ILE B 1 132 ? 19.018 28.094 36.359 1.00 10.07 1953 ILE B O 1
ATOM 2507 N N . PRO B 1 133 ? 20.568 28.930 37.753 1.00 11.90 1954 PRO B N 1
ATOM 2508 C CA . PRO B 1 133 ? 20.546 30.241 37.088 1.00 12.07 1954 PRO B CA 1
ATOM 2509 C C . PRO B 1 133 ? 20.838 30.162 35.589 1.00 12.48 1954 PRO B C 1
ATOM 2510 O O . PRO B 1 133 ? 21.544 29.244 35.160 1.00 13.65 1954 PRO B O 1
ATOM 2514 N N . ILE B 1 134 ? 20.316 31.115 34.816 1.00 9.84 1955 ILE B N 1
ATOM 2515 C CA . ILE B 1 134 ? 20.444 31.101 33.360 1.00 12.73 1955 ILE B CA 1
ATOM 2516 C C . ILE B 1 134 ? 21.862 30.782 32.903 1.00 14.59 1955 ILE B C 1
ATOM 2517 O O . ILE B 1 134 ? 22.057 29.980 31.991 1.00 11.89 1955 ILE B O 1
ATOM 2522 N N . GLN B 1 135 ? 22.856 31.419 33.519 1.00 18.70 1956 GLN B N 1
ATOM 2523 C CA . GLN B 1 135 ? 24.235 31.205 33.089 1.00 19.34 1956 GLN B CA 1
ATOM 2524 C C . GLN B 1 135 ? 24.650 29.739 33.197 1.00 12.50 1956 GLN B C 1
ATOM 2525 O O . GLN B 1 135 ? 25.301 29.215 32.295 1.00 12.74 1956 GLN B O 1
ATOM 2531 N N . GLN B 1 136 ? 24.282 29.078 34.289 1.00 7.26 1957 GLN B N 1
ATOM 2532 C CA . GLN B 1 136 ? 24.607 27.657 34.439 1.00 9.31 1957 GLN B CA 1
ATOM 2533 C C . GLN B 1 136 ? 23.637 26.772 33.671 1.00 9.87 1957 GLN B C 1
ATOM 2534 O O . GLN B 1 136 ? 23.977 25.647 33.330 1.00 8.16 1957 GLN B O 1
ATOM 2540 N N . ALA B 1 137 ? 22.418 27.253 33.426 1.00 8.11 1958 ALA B N 1
ATOM 2541 C CA . ALA B 1 137 ? 21.477 26.477 32.617 1.00 5.21 1958 ALA B CA 1
ATOM 2542 C C . ALA B 1 137 ? 22.058 26.374 31.222 1.00 5.33 1958 ALA B C 1
ATOM 2543 O O . ALA B 1 137 ? 22.046 25.311 30.582 1.00 7.12 1958 ALA B O 1
ATOM 2545 N N . LEU B 1 138 ? 22.602 27.486 30.751 1.00 8.13 1959 LEU B N 1
ATOM 2546 C CA . LEU B 1 138 ? 23.226 27.503 29.442 1.00 5.54 1959 LEU B CA 1
ATOM 2547 C C . LEU B 1 138 ? 24.469 26.609 29.423 1.00 7.87 1959 LEU B C 1
ATOM 2548 O O . LEU B 1 138 ? 24.643 25.803 28.520 1.00 7.99 1959 LEU B O 1
ATOM 2553 N N . LEU B 1 139 ? 25.329 26.736 30.429 1.00 6.72 1960 LEU B N 1
ATOM 2554 C CA . LEU B 1 139 ? 26.564 25.956 30.432 1.00 7.39 1960 LEU B CA 1
ATOM 2555 C C . LEU B 1 139 ? 26.355 24.468 30.688 1.00 7.34 1960 LEU B C 1
ATOM 2556 O O . LEU B 1 139 ? 27.248 23.665 30.404 1.00 8.65 1960 LEU B O 1
ATOM 2561 N N . SER B 1 140 ? 25.194 24.088 31.221 1.00 6.82 1961 SER B N 1
ATOM 2562 C CA . SER B 1 140 ? 24.946 22.677 31.498 1.00 7.82 1961 SER B CA 1
ATOM 2563 C C . SER B 1 140 ? 24.068 22.029 30.436 1.00 7.52 1961 SER B C 1
ATOM 2564 O O . SER B 1 140 ? 23.571 20.923 30.630 1.00 8.52 1961 SER B O 1
ATOM 2567 N N . GLY B 1 141 ? 23.885 22.722 29.313 1.00 8.45 1962 GLY B N 1
ATOM 2568 C CA . GLY B 1 141 ? 23.148 22.164 28.186 1.00 6.63 1962 GLY B CA 1
ATOM 2569 C C . GLY B 1 141 ? 21.629 22.192 28.286 1.00 7.82 1962 GLY B C 1
ATOM 2570 O O . GLY B 1 141 ? 20.944 21.605 27.450 1.00 5.25 1962 GLY B O 1
ATOM 2571 N N . MET B 1 142 ? 21.087 22.871 29.294 1.00 4.64 1963 MET B N 1
ATOM 2572 C CA . MET B 1 142 ? 19.637 22.908 29.464 1.00 4.09 1963 MET B CA 1
ATOM 2573 C C . MET B 1 142 ? 18.883 23.704 28.407 1.00 5.34 1963 MET B C 1
ATOM 2574 O O . MET B 1 142 ? 17.754 23.340 28.052 1.00 5.57 1963 MET B O 1
ATOM 2579 N N . ILE B 1 143 ? 19.470 24.808 27.947 1.00 3.79 1964 ILE B N 1
ATOM 2580 C CA . ILE B 1 143 ? 18.784 25.690 27.020 1.00 4.92 1964 ILE B CA 1
ATOM 2581 C C . ILE B 1 143 ? 19.686 26.133 25.876 1.00 5.53 1964 ILE B C 1
ATOM 2582 O O . ILE B 1 143 ? 20.910 26.211 26.031 1.00 6.41 1964 ILE B O 1
ATOM 2587 N N . SER B 1 144 ? 19.074 26.433 24.733 1.00 3.93 1965 SER B N 1
ATOM 2588 C CA . SER B 1 144 ? 19.815 26.937 23.587 1.00 4.79 1965 SER B CA 1
ATOM 2589 C C . SER B 1 144 ? 20.281 28.363 23.850 1.00 4.40 1965 SER B C 1
ATOM 2590 O O . SER B 1 144 ? 19.768 29.031 24.751 1.00 4.23 1965 SER B O 1
ATOM 2593 N N . GLU B 1 145 ? 21.248 28.823 23.064 1.00 4.90 1966 GLU B N 1
ATOM 2594 C CA . GLU B 1 145 ? 21.698 30.207 23.137 1.00 5.30 1966 GLU B CA 1
ATOM 2595 C C . GLU B 1 145 ? 20.534 31.195 22.947 1.00 7.28 1966 GLU B C 1
ATOM 2596 O O . GLU B 1 145 ? 20.430 32.181 23.668 1.00 8.54 1966 GLU B O 1
ATOM 2602 N N . GLU B 1 146 ? 19.684 30.937 21.954 1.00 4.97 1967 GLU B N 1
ATOM 2603 C CA . GLU B 1 146 ? 18.545 31.817 21.690 1.00 7.77 1967 GLU B CA 1
ATOM 2604 C C . GLU B 1 146 ? 17.596 31.878 22.884 1.00 8.23 1967 GLU B C 1
ATOM 2605 O O . GLU B 1 146 ? 17.101 32.944 23.249 1.00 7.30 1967 GLU B O 1
ATOM 2611 N N . LEU B 1 147 ? 17.339 30.728 23.496 1.00 4.54 1968 LEU B N 1
ATOM 2612 C CA . LEU B 1 147 ? 16.434 30.689 24.628 1.00 5.96 1968 LEU B CA 1
ATOM 2613 C C . LEU B 1 147 ? 17.024 31.482 25.790 1.00 6.45 1968 LEU B C 1
ATOM 2614 O O . LEU B 1 147 ? 16.313 32.231 26.455 1.00 6.75 1968 LEU B O 1
ATOM 2619 N N . ALA B 1 148 ? 18.332 31.354 26.008 1.00 5.28 1969 ALA B N 1
ATOM 2620 C CA . ALA B 1 148 ? 18.975 32.117 27.072 1.00 7.47 1969 ALA B CA 1
ATOM 2621 C C . ALA B 1 148 ? 18.852 33.615 26.808 1.00 8.61 1969 ALA B C 1
ATOM 2622 O O . ALA B 1 148 ? 18.601 34.391 27.724 1.00 9.40 1969 ALA B O 1
ATOM 2624 N N . GLN B 1 149 ? 19.027 34.019 25.554 1.00 5.08 1970 GLN B N 1
ATOM 2625 C CA . GLN B 1 149 ? 18.882 35.424 25.198 1.00 8.01 1970 GLN B CA 1
ATOM 2626 C C . GLN B 1 149 ? 17.457 35.908 25.422 1.00 8.89 1970 GLN B C 1
ATOM 2627 O O . GLN B 1 149 ? 17.250 37.002 25.926 1.00 10.79 1970 GLN B O 1
ATOM 2633 N N . LEU B 1 150 ? 16.473 35.099 25.052 1.00 7.74 1971 LEU B N 1
ATOM 2634 C CA . LEU B 1 150 ? 15.084 35.537 25.185 1.00 5.45 1971 LEU B CA 1
ATOM 2635 C C . LEU B 1 150 ? 14.732 35.746 26.655 1.00 8.95 1971 LEU B C 1
ATOM 2636 O O . LEU B 1 150 ? 14.059 36.726 27.020 1.00 10.16 1971 LEU B O 1
ATOM 2641 N N . LEU B 1 151 ? 15.203 34.831 27.494 1.00 6.74 1972 LEU B N 1
ATOM 2642 C CA . LEU B 1 151 ? 14.943 34.886 28.932 1.00 9.20 1972 LEU B CA 1
ATOM 2643 C C . LEU B 1 151 ? 15.526 36.143 29.563 1.00 7.65 1972 LEU B C 1
ATOM 2644 O O . LEU B 1 151 ? 15.002 36.659 30.558 1.00 9.34 1972 LEU B O 1
ATOM 2649 N N . GLN B 1 152 ? 16.615 36.644 28.988 1.00 8.47 1973 GLN B N 1
ATOM 2650 C CA . GLN B 1 152 ? 17.221 37.867 29.503 1.00 9.50 1973 GLN B CA 1
ATOM 2651 C C . GLN B 1 152 ? 16.646 39.154 28.901 1.00 13.43 1973 GLN B C 1
ATOM 2652 O O . GLN B 1 152 ? 17.000 40.256 29.324 1.00 15.88 1973 GLN B O 1
ATOM 2658 N N . ASP B 1 153 ? 15.747 39.010 27.933 1.00 10.90 1974 ASP B N 1
ATOM 2659 C CA . ASP B 1 153 ? 15.233 40.123 27.140 1.00 10.83 1974 ASP B CA 1
ATOM 2660 C C . ASP B 1 153 ? 13.759 40.411 27.477 1.00 11.64 1974 ASP B C 1
ATOM 2661 O O . ASP B 1 153 ? 12.875 39.627 27.134 1.00 13.65 1974 ASP B O 1
ATOM 2666 N N . GLU B 1 154 ? 13.500 41.536 28.140 1.00 13.67 1975 GLU B N 1
ATOM 2667 C CA . GLU B 1 154 ? 12.140 41.951 28.492 1.00 18.33 1975 GLU B CA 1
ATOM 2668 C C . GLU B 1 154 ? 11.139 41.874 27.342 1.00 15.43 1975 GLU B C 1
ATOM 2669 O O . GLU B 1 154 ? 9.971 41.517 27.540 1.00 19.94 1975 GLU B O 1
ATOM 2675 N N . SER B 1 155 ? 11.593 42.206 26.143 1.00 12.16 1976 SER B N 1
ATOM 2676 C CA . SER B 1 155 ? 10.699 42.234 24.987 1.00 15.50 1976 SER B CA 1
ATOM 2677 C C . SER B 1 155 ? 10.068 40.876 24.659 1.00 18.66 1976 SER B C 1
ATOM 2678 O O . SER B 1 155 ? 9.073 40.815 23.942 1.00 18.60 1976 SER B O 1
ATOM 2681 N N . SER B 1 156 ? 10.632 39.787 25.181 1.00 12.28 1977 SER B N 1
ATOM 2682 C CA . SER B 1 156 ? 10.089 38.464 24.892 1.00 12.04 1977 SER B CA 1
ATOM 2683 C C . SER B 1 156 ? 8.989 38.092 25.885 1.00 10.68 1977 SER B C 1
ATOM 2684 O O . SER B 1 156 ? 8.311 37.066 25.726 1.00 11.24 1977 SER B O 1
ATOM 2687 N N . TYR B 1 157 ? 8.820 38.924 26.912 1.00 13.49 1978 TYR B N 1
ATOM 2688 C CA . TYR B 1 157 ? 7.840 38.653 27.954 1.00 10.69 1978 TYR B CA 1
ATOM 2689 C C . TYR B 1 157 ? 6.508 39.254 27.508 1.00 11.59 1978 TYR B C 1
ATOM 2690 O O . TYR B 1 157 ? 6.297 40.469 27.599 1.00 14.45 1978 TYR B O 1
ATOM 2699 N N . GLU B 1 158 ? 5.632 38.405 26.973 1.00 12.20 1979 GLU B N 1
ATOM 2700 C CA . GLU B 1 158 ? 4.343 38.875 26.464 1.00 13.10 1979 GLU B CA 1
ATOM 2701 C C . GLU B 1 158 ? 3.548 39.572 27.563 1.00 13.60 1979 GLU B C 1
ATOM 2702 O O . GLU B 1 158 ? 3.513 39.111 28.712 1.00 12.75 1979 GLU B O 1
ATOM 2708 N N . LYS B 1 159 ? 2.910 40.684 27.209 1.00 10.55 1980 LYS B N 1
ATOM 2709 C CA . LYS B 1 159 ? 1.978 41.329 28.114 1.00 13.52 1980 LYS B CA 1
ATOM 2710 C C . LYS B 1 159 ? 0.625 40.652 27.965 1.00 12.41 1980 LYS B C 1
ATOM 2711 O O . LYS B 1 159 ? -0.270 41.157 27.284 1.00 17.45 1980 LYS B O 1
ATOM 2717 N N . ASP B 1 160 ? 0.481 39.496 28.602 1.00 15.23 1981 ASP B N 1
ATOM 2718 C CA . ASP B 1 160 ? -0.710 38.681 28.385 1.00 14.40 1981 ASP B CA 1
ATOM 2719 C C . ASP B 1 160 ? -1.534 38.457 29.655 1.00 17.50 1981 ASP B C 1
ATOM 2720 O O . ASP B 1 160 ? -2.458 37.636 29.665 1.00 17.93 1981 ASP B O 1
ATOM 2725 N N . LEU B 1 161 ? -1.197 39.187 30.718 1.00 8.91 1982 LEU B N 1
ATOM 2726 C CA . LEU B 1 161 ? -2.032 39.213 31.911 1.00 4.47 1982 LEU B CA 1
ATOM 2727 C C . LEU B 1 161 ? -2.824 40.508 31.919 1.00 9.66 1982 LEU B C 1
ATOM 2728 O O . LEU B 1 161 ? -2.312 41.554 31.508 1.00 14.39 1982 LEU B O 1
ATOM 2733 N N . THR B 1 162 ? -4.072 40.435 32.351 1.00 11.21 1983 THR B N 1
ATOM 2734 C CA . THR B 1 162 ? -4.889 41.626 32.461 1.00 7.73 1983 THR B CA 1
ATOM 2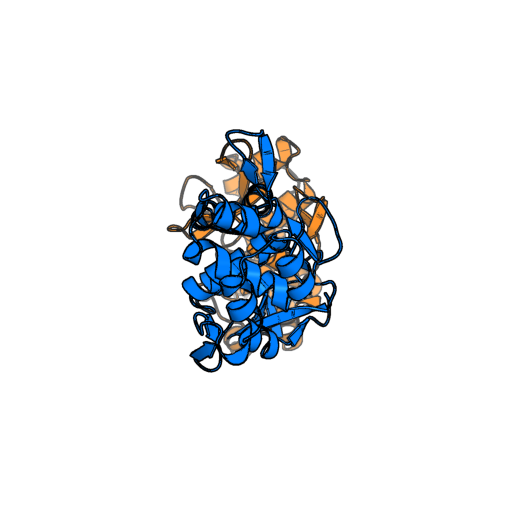735 C C . THR B 1 162 ? -4.912 42.092 33.914 1.00 8.76 1983 THR B C 1
ATOM 2736 O O . THR B 1 162 ? -5.361 41.368 34.789 1.00 8.12 1983 THR B O 1
ATOM 2740 N N . ASP B 1 163 ? -4.411 43.295 34.163 1.00 10.82 1984 ASP B N 1
ATOM 2741 C CA . ASP B 1 163 ? -4.450 43.883 35.502 1.00 11.28 1984 ASP B CA 1
ATOM 2742 C C . ASP B 1 163 ? -5.884 43.988 36.012 1.00 8.69 1984 ASP B C 1
ATOM 2743 O O . ASP B 1 163 ? -6.707 44.644 35.388 1.00 11.13 1984 ASP B O 1
ATOM 2748 N N . PRO B 1 164 ? -6.194 43.348 37.156 1.00 6.77 1985 PRO B N 1
ATOM 2749 C CA . PRO B 1 164 ? -7.574 43.418 37.664 1.00 6.78 1985 PRO B CA 1
ATOM 2750 C C . PRO B 1 164 ? -8.048 44.845 37.934 1.00 7.69 1985 PRO B C 1
ATOM 2751 O O . PRO B 1 164 ? -9.238 45.111 37.857 1.00 10.77 1985 PRO B O 1
ATOM 2755 N N . ILE B 1 165 ? -7.128 45.749 38.250 1.00 8.50 1986 ILE B N 1
ATOM 2756 C CA . ILE B 1 165 ? -7.537 47.112 38.582 1.00 9.02 1986 ILE B CA 1
ATOM 2757 C C . ILE B 1 165 ? -7.703 47.988 37.347 1.00 10.74 1986 ILE B C 1
ATOM 2758 O O . ILE B 1 165 ? -8.778 48.551 37.123 1.00 11.95 1986 ILE B O 1
ATOM 2763 N N . SER B 1 166 ? -6.647 48.110 36.546 1.00 10.95 1987 SER B N 1
ATOM 2764 C CA . SER B 1 166 ? -6.676 49.030 35.411 1.00 14.15 1987 SER B CA 1
ATOM 2765 C C . SER B 1 166 ? -7.149 48.380 34.107 1.00 10.38 1987 SER B C 1
ATOM 2766 O O . SER B 1 166 ? -7.467 49.080 33.140 1.00 14.12 1987 SER B O 1
ATOM 2769 N N . LYS B 1 167 ? -7.172 47.047 34.086 1.00 10.70 1988 LYS B N 1
ATOM 2770 C CA . LYS B 1 167 ? -7.425 46.266 32.868 1.00 9.47 1988 LYS B CA 1
ATOM 2771 C C . LYS B 1 167 ? -6.349 46.440 31.787 1.00 13.56 1988 LYS B C 1
ATOM 2772 O O . LYS B 1 167 ? -6.513 45.965 30.662 1.00 15.67 1988 LYS B O 1
ATOM 2778 N N . GLU B 1 168 ? -5.252 47.115 32.124 1.00 11.25 1989 GLU B N 1
ATOM 2779 C CA . GLU B 1 168 ? -4.108 47.176 31.224 1.00 12.16 1989 GLU B CA 1
ATOM 2780 C C . GLU B 1 168 ? -3.384 45.834 31.189 1.00 15.79 1989 GLU B C 1
ATOM 2781 O O . GLU B 1 168 ? -3.441 45.069 32.147 1.00 12.07 1989 GLU B O 1
ATOM 2787 N N . ARG B 1 169 ? -2.706 45.561 30.077 1.00 14.82 1990 ARG B N 1
ATOM 2788 C CA . ARG B 1 169 ? -1.971 44.315 29.909 1.00 16.27 1990 ARG B CA 1
ATOM 2789 C C . ARG B 1 169 ? -0.608 44.410 30.584 1.00 17.16 1990 ARG B C 1
ATOM 2790 O O . ARG B 1 169 ? 0.085 45.429 30.468 1.00 17.75 1990 ARG B O 1
ATOM 2798 N N . LEU B 1 170 ? -0.253 43.354 31.314 1.00 9.71 1991 LEU B N 1
ATOM 2799 C CA . LEU B 1 170 ? 0.994 43.276 32.068 1.00 12.86 1991 LEU B CA 1
ATOM 2800 C C . LEU B 1 170 ? 1.727 41.997 31.714 1.00 6.67 1991 LEU B C 1
ATOM 2801 O O . LEU B 1 170 ? 1.106 40.958 31.469 1.00 10.62 1991 LEU B O 1
ATOM 2806 N N . SER B 1 171 ? 3.053 42.066 31.703 1.00 8.56 1992 SER B N 1
ATOM 2807 C CA . SER B 1 171 ? 3.871 40.860 31.685 1.00 6.65 1992 SER B CA 1
ATOM 2808 C C . SER B 1 171 ? 3.900 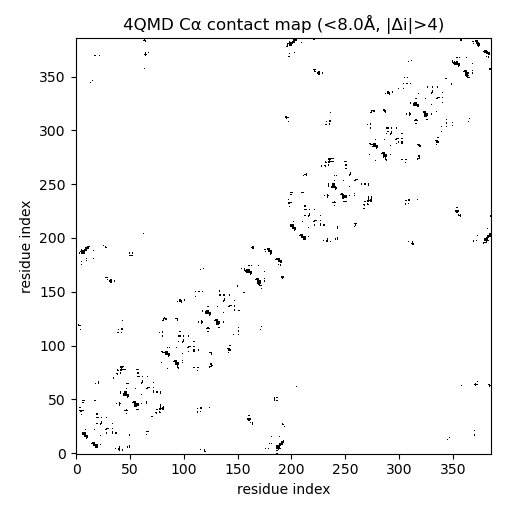40.277 33.087 1.00 6.58 1992 SER B C 1
ATOM 2809 O O . SER B 1 171 ? 3.522 40.948 34.053 1.00 7.68 1992 SER B O 1
ATOM 2812 N N . TYR B 1 172 ? 4.363 39.032 33.196 1.00 7.87 1993 TYR B N 1
ATOM 2813 C CA . TYR B 1 172 ? 4.464 38.389 34.505 1.00 7.40 1993 TYR B CA 1
ATOM 2814 C C . TYR B 1 172 ? 5.404 39.171 35.419 1.00 6.41 1993 TYR B C 1
ATOM 2815 O O . TYR B 1 172 ? 5.145 39.319 36.607 1.00 5.25 1993 TYR B O 1
ATOM 2824 N N . LYS B 1 173 ? 6.499 39.676 34.857 1.00 10.06 1994 LYS B N 1
ATOM 2825 C CA . LYS B 1 173 ? 7.456 40.456 35.629 1.00 7.63 1994 LYS B CA 1
ATOM 2826 C C . LYS B 1 173 ? 6.827 41.751 36.162 1.00 7.01 1994 LYS B C 1
ATOM 2827 O O . LYS B 1 173 ? 7.025 42.119 37.325 1.00 9.12 1994 LYS B O 1
ATOM 2833 N N . GLU B 1 174 ? 6.055 42.425 35.311 1.00 7.28 1995 GLU B N 1
ATOM 2834 C CA . GLU B 1 174 ? 5.358 43.645 35.714 1.00 8.36 1995 GLU B CA 1
ATOM 2835 C C . GLU B 1 174 ? 4.346 43.340 36.819 1.00 6.96 1995 GLU B C 1
ATOM 2836 O O . GLU B 1 174 ? 4.229 44.103 37.779 1.00 10.37 1995 GLU B O 1
ATOM 2842 N N . ALA B 1 175 ? 3.640 42.215 36.695 1.00 5.98 1996 ALA B N 1
ATOM 2843 C CA . ALA B 1 175 ? 2.657 41.815 37.704 1.00 5.15 1996 ALA B CA 1
ATOM 2844 C C . ALA B 1 175 ? 3.354 41.546 39.042 1.00 5.25 1996 ALA B C 1
ATOM 2845 O O . ALA B 1 175 ? 2.898 42.000 40.090 1.00 6.01 1996 ALA B O 1
ATOM 2847 N N . MET B 1 176 ? 4.478 40.833 39.005 1.00 8.14 1997 MET B N 1
ATOM 2848 C CA . MET B 1 176 ? 5.239 40.588 40.228 1.00 7.54 1997 MET B CA 1
ATOM 2849 C C . MET B 1 176 ? 5.586 41.885 40.965 1.00 7.08 1997 MET B C 1
ATOM 2850 O O . MET B 1 176 ? 5.464 41.969 42.182 1.00 7.75 1997 MET B O 1
ATOM 2855 N N . GLY B 1 177 ? 6.022 42.889 40.215 1.00 7.81 1998 GLY B N 1
ATOM 2856 C CA . GLY B 1 177 ? 6.430 44.148 40.803 1.00 9.32 1998 GLY B CA 1
ATOM 2857 C C . GLY B 1 177 ? 5.323 44.900 41.516 1.00 11.47 1998 GLY B C 1
ATOM 2858 O O . GLY B 1 177 ? 5.603 45.738 42.362 1.00 11.73 1998 GLY B O 1
ATOM 2859 N N . ARG B 1 178 ? 4.070 44.609 41.174 1.00 8.62 1999 ARG B N 1
ATOM 2860 C CA . ARG B 1 178 ? 2.944 45.323 41.777 1.00 8.11 1999 ARG B CA 1
ATOM 2861 C C . ARG B 1 178 ? 2.288 44.507 42.880 1.00 7.86 1999 ARG B C 1
ATOM 2862 O O . ARG B 1 178 ? 1.317 44.958 43.488 1.00 12.49 1999 ARG B O 1
ATOM 2870 N N . CYS B 1 179 ? 2.800 43.304 43.123 1.00 7.02 2000 CYS B N 1
ATOM 2871 C CA . CYS B 1 179 ? 2.213 42.469 44.166 1.00 9.99 2000 CYS B CA 1
ATOM 2872 C C . CYS B 1 179 ? 2.500 43.008 45.558 1.00 10.53 2000 CYS B C 1
ATOM 2873 O O . CYS B 1 179 ? 3.557 43.587 45.806 1.00 13.00 2000 CYS B O 1
ATOM 2876 N N . ARG B 1 180 ? 1.537 42.821 46.454 1.00 11.44 2001 ARG B N 1
ATOM 2877 C CA . ARG B 1 180 ? 1.773 43.037 47.874 1.00 13.81 2001 ARG B CA 1
ATOM 2878 C C . ARG B 1 180 ? 2.603 41.865 48.354 1.00 20.02 2001 ARG B C 1
ATOM 2879 O O . ARG B 1 180 ? 2.216 40.710 48.190 1.00 26.02 2001 ARG B O 1
ATOM 2887 N N . LYS B 1 181 ? 3.759 42.162 48.925 1.00 18.11 2002 LYS B N 1
ATOM 2888 C CA . LYS B 1 181 ? 4.666 41.124 49.382 1.00 23.44 2002 LYS B CA 1
ATOM 2889 C C . LYS B 1 181 ? 4.618 41.079 50.905 1.00 23.72 2002 LYS B C 1
ATOM 2890 O O . LYS B 1 181 ? 4.702 42.119 51.561 1.00 24.08 2002 LYS B O 1
ATOM 2896 N N . ASP B 1 182 ? 4.450 39.886 51.472 1.00 22.76 2003 ASP B N 1
ATOM 2897 C CA . ASP B 1 182 ? 4.486 39.750 52.927 1.00 22.96 2003 ASP B CA 1
ATOM 2898 C C . ASP B 1 182 ? 5.913 40.005 53.413 1.00 23.31 2003 ASP B C 1
ATOM 2899 O O . ASP B 1 182 ? 6.856 39.359 52.949 1.00 20.73 2003 ASP B O 1
ATOM 2904 N N . PRO B 1 183 ? 6.078 40.973 54.333 1.00 27.73 2004 PRO B N 1
ATOM 2905 C CA . PRO B 1 183 ? 7.402 41.369 54.828 1.00 32.14 2004 PRO B CA 1
ATOM 2906 C C . PRO B 1 183 ? 8.221 40.194 55.362 1.00 34.95 2004 PRO B C 1
ATOM 2907 O O . PRO B 1 183 ? 9.451 40.262 55.345 1.00 39.19 2004 PRO B O 1
ATOM 2911 N N . LEU B 1 184 ? 7.552 39.138 55.819 1.00 28.07 2005 LEU B N 1
ATOM 2912 C CA . LEU B 1 184 ? 8.233 38.001 56.436 1.00 30.96 2005 LEU B CA 1
ATOM 2913 C C . LEU B 1 184 ? 8.322 36.777 55.530 1.00 30.37 2005 LEU B C 1
ATOM 2914 O O . LEU B 1 184 ? 9.399 36.203 55.359 1.00 30.73 2005 LEU B O 1
ATOM 2919 N N . SER B 1 185 ? 7.185 36.377 54.965 1.00 23.69 2006 SER B N 1
ATOM 2920 C CA . SER B 1 185 ? 7.093 35.148 54.175 1.00 30.57 2006 SER B CA 1
ATOM 2921 C C . SER B 1 185 ? 7.504 35.321 52.713 1.00 33.86 2006 SER B C 1
ATOM 2922 O O . SER B 1 185 ? 7.881 34.352 52.052 1.00 35.68 2006 SER B O 1
ATOM 2925 N N . GLY B 1 186 ? 7.416 36.546 52.206 1.00 30.51 2007 GLY B N 1
ATOM 2926 C CA . GLY B 1 186 ? 7.712 36.799 50.806 1.00 29.06 2007 GLY B CA 1
ATOM 2927 C C . GLY B 1 186 ? 6.558 36.403 49.895 1.00 24.69 2007 GLY B C 1
ATOM 2928 O O . GLY B 1 186 ? 6.676 36.459 48.673 1.00 24.32 2007 GLY B O 1
ATOM 2929 N N . LEU B 1 187 ? 5.442 35.997 50.493 1.00 25.32 2008 LEU B N 1
ATOM 2930 C CA . LEU B 1 187 ? 4.230 35.676 49.742 1.00 24.77 2008 LEU B CA 1
ATOM 2931 C C . LEU B 1 187 ? 3.823 36.861 48.859 1.00 15.58 2008 LEU B C 1
ATOM 2932 O O . LEU B 1 187 ? 3.726 37.988 49.349 1.00 19.26 2008 LEU B O 1
ATOM 2937 N N . LEU B 1 188 ? 3.599 36.602 47.568 1.00 17.51 2009 LEU B N 1
ATOM 2938 C CA . LEU B 1 188 ? 3.170 37.630 46.608 1.00 11.57 2009 LEU B CA 1
ATOM 2939 C C . LEU B 1 188 ? 1.686 37.539 46.270 1.00 5.55 2009 LEU B C 1
ATOM 2940 O O . LEU B 1 188 ? 1.215 36.510 45.784 1.00 9.59 2009 LEU B O 1
ATOM 2945 N N . LEU B 1 189 ? 0.962 38.634 46.482 1.00 5.92 2010 LEU B N 1
ATOM 2946 C CA . LEU B 1 189 ? -0.462 38.696 46.151 1.00 7.68 2010 LEU B CA 1
ATOM 2947 C C . LEU B 1 189 ? -0.739 39.893 45.248 1.00 10.05 2010 LEU B C 1
ATOM 2948 O O . LEU B 1 189 ? -0.344 41.018 45.552 1.00 11.36 2010 LEU B O 1
ATOM 2953 N N . LEU B 1 190 ? -1.409 39.643 44.131 1.00 6.11 2011 LEU B N 1
ATOM 2954 C CA . LEU B 1 190 ? -1.699 40.685 43.165 1.00 6.94 2011 LEU B CA 1
ATOM 2955 C C . LEU B 1 190 ? -2.956 41.415 43.597 1.00 6.26 2011 LEU B C 1
ATOM 2956 O O . LEU B 1 190 ? -3.978 40.785 43.830 1.00 6.13 2011 LEU B O 1
ATOM 2961 N N . PRO B 1 191 ? -2.902 42.751 43.700 1.00 6.58 2012 PRO B N 1
ATOM 2962 C CA . PRO B 1 191 ? -4.049 43.521 44.208 1.00 8.11 2012 PRO B CA 1
ATOM 2963 C C . PRO B 1 191 ? -5.257 43.546 43.278 1.00 10.08 2012 PRO B C 1
ATOM 2964 O O . PRO B 1 191 ? -5.102 43.640 42.058 1.00 8.82 2012 PRO B O 1
ATOM 2968 N N . ALA B 1 192 ? -6.451 43.474 43.862 1.00 10.11 2013 ALA B N 1
ATOM 2969 C CA . ALA B 1 192 ? -7.690 43.623 43.108 1.00 10.35 2013 ALA B CA 1
ATOM 2970 C C . ALA B 1 192 ? -8.712 44.327 43.985 1.00 15.26 2013 ALA B C 1
ATOM 2971 O O . ALA B 1 192 ? -8.625 44.264 45.211 1.00 24.48 2013 ALA B O 1
ATOM 2973 N N . ALA B 1 193 ? -9.676 44.995 43.360 1.00 20.68 2014 ALA B N 1
ATOM 2974 C CA . ALA B 1 193 ? -10.772 45.622 44.107 1.00 22.22 2014 ALA B CA 1
ATOM 2975 C C . ALA B 1 193 ? -11.838 44.582 44.436 1.00 26.25 2014 ALA B C 1
ATOM 2976 O O . ALA B 1 193 ? -12.148 43.716 43.610 1.00 33.19 2014 ALA B O 1
#

Sequence (386 aa):
DDSFPIAGIYDTTTDNKCSIKTAVAKNMLDPITGQKLLEAQAATGGIVDLLSRERYSVHKAMERGLIENTSTQRLLNAQKAFTGIEDPVTKKRLSVGEAVQKGWMPRESVLPHLQVQHLTGGLIDPKRTGRIPIQQALLSGMISEELAQLLQDESSYEKDLTDPISKERLSYKEAMGRCRKDPLSGLLLLPAADDSFPIAGIYDTTTDNKCSIKTAVAKNMLDPITGQKLLEAQAATGGIVDLLSRERYSVHKAMERGLIENTSTQRLLNAQKAFTGIEDPVTKKRLSVGEAVQKGWMPRESVLPHLQVQHLTGGLIDPKRTGRIPIQQALLSGMISEELAQLLQDESSYEKDLTDPISKERLSYKEAMGRCRKDPLSGLLLLPAA

Foldseek 3Di:
DLLAAQQFAQAPVVRDTDHLAVCCVVVFFPPVQSLLSQLLRLLRAARADQVPRDGDHLVVCVVVVRHDPVSSVVSVLSNCQAQADQDPPPRDGAHVQVCCVVPNDPPVSCLLSQLSSQLSQAGHDHPDPDHDHLVRCDVVSSHDPVSSVVSVPNVPADQCGAQQPPRDGHHSNVQQVQWDQDPPRRHTHRYTD/DFADQAQAAQEPVVRDGDHLQRCCVVVLFPVVLSVLSLLLLLLAQARHDPVDDDHHQLVVCCVVVSHPPPPCPSSNLSNCQAQADADPPVGHGFHVQLCCVVVNDPPLSCLLSQLSLQNRAAGHGNVDPDHDHLVVCDVVRNHDPVSSVLSVDPVNQDQDGQQSDPRDGHGSNRQQVQFDADPPPSHTHGYTD

Secondary structure (DSSP, 8-state):
-TT----EEEETTTTEEE-HHHHHHTTSS-HHHHHHHHHHHHTTTSEE-TTT--EE-HHHHHHTTSS-GGGHHHHHHHHHHHH-EE-TTT--EE-HHHHHHHTSS-HHHHHHHHHHHHHTTSB--TT-SSPBPHHHHHHHTSS-HHHHHHHH-GGGS---EE-TTT--EE-HHHHHHHPEEPTTT--EEEEE-/-PPPPEEEEEETTTTEEE-HHHHHHTTSS-HHHHHHHHHHHHTTTSEEPTTSS-EE-HHHHHHTTSS-SSS-HHHHHHHHHHH-EE-TTT--EE-HHHHHHHTSS-HHHHHHHHHHHHHTTSB--TTSSS-B-HHHHHHTTSS-HHHHHHHH-GGGS---EEPTTT--EE-HHHHHHHSEE-TTT--EEEEE-

Solvent-accessible surface area: 18849 Å² total; per-residue (Å²): 114,100,47,32,0,0,3,0,0,30,22,58,106,67,98,19,35,22,34,4,17,30,0,37,48,98,136,23,6,51,84,108,2,0,28,60,0,8,25,3,1,2,0,6,21,3,2,10,7,12,70,50,87,95,53,33,46,2,105,89,0,37,44,40,2,18,4,58,83,120,3,28,137,103,0,68,56,0,32,87,3,78,42,4,29,97,5,70,114,72,128,139,111,7,4,3,0,50,0,24,84,122,64,107,25,84,100,118,50,0,34,60,17,3,21,10,1,37,30,8,57,2,0,10,30,6,138,155,139,58,56,29,78,8,97,105,0,46,152,87,39,16,2,28,119,74,2,2,117,74,0,92,72,45,105,80,10,128,96,28,5,26,8,14,86,52,138,86,138,5,4,18,92,67,1,41,68,98,21,82,114,12,116,146,16,31,6,30,0,3,28,0,69,179,91,13,106,7,0,6,0,0,3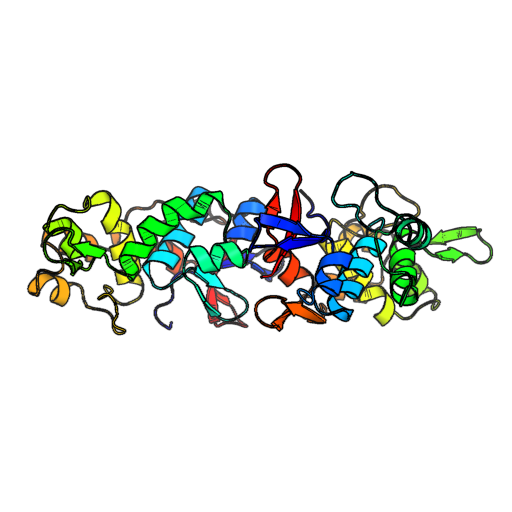0,10,23,102,88,96,90,73,11,38,6,63,57,0,36,69,109,134,22,4,53,84,85,2,0,27,54,0,11,22,3,2,2,0,8,18,5,2,25,21,24,152,50,221,78,82,27,44,1,122,116,0,62,133,142,35,42,6,86,118,90,66,27,110,72,2,66,62,0,38,86,2,80,50,1,48,81,18,108,129,102,63,70,116,11,4,4,2,38,0,26,95,118,64,94,35,80,138,120,58,5,25,59,18,4,13,9,0,58,35,6,20,1,1,21,10,41,124,100,140,56,67,16,65,11,128,87,0,57,144,52,40,3,6,46,113,89,8,6,116,55,2,121,65,76,96,14,21,123,100,44,5,34,7,10,44,53,126,110,140,8,7,20,64,36,0,23,28,23,1,25,68,58,122,164,67,8,44,8,14,3,3,0,80

Radius of gyration: 24.41 Å; Cα contacts (8 Å, |Δi|>4): 709; chains: 2; bounding box: 45×84×44 Å

B-factor: mean 15.63, std 11.05, range [0.68, 69.86]

GO terms:
  GO:0005198 structural molecule activity (F, TAS)
  GO:0008544 epidermis development (P, TAS)
  GO:0001533 cornified envelope (C, TAS)
  GO:0005829 cytosol (C, TAS)
  GO:0045296 cadherin binding (F, HDA)
  GO:0045111 intermediate filament cytoskeleton (C, IDA)
  GO:0005829 cytosol (C, IDA)
  GO:0001533 cornified envelope (C, IDA)
  GO:0018149 peptide cross-linking (P, IDA)
  GO:0030216 keratinocyte differentiation (P, IDA)
  GO:0070062 extracellular exosome (C, HDA)

CATH classification: 3.90.1290.10

InterPro domains:
  IPR001101 Plectin repeat [PF00681] (1688-1716)
  IPR001101 Plectin repeat [PF00681] (1858-1891)
  IPR001101 Plectin repeat [PF00681] (1896-1929)
  IPR001101 Plectin repeat [PF00681] (1935-1972)
  IPR001101 Plectin repeat [SM00250] (1185-1226)
  IPR001101 Plectin repeat [SM00250] (1678-1713)
  IPR001101 Plectin repeat [SM00250] (1729-1763)
  IPR001101 Plectin repeat [SM00250] (1818-1855)
  IPR001101 Plectin repeat [SM00250] (1856-1893)
  IPR001101 Plectin repeat [SM00250] (1894-1931)
  IPR001101 Plectin repeat [SM00250] (1932-1969)
  IPR001101 Plectin repeat [SM00250] (1970-2007)
  IPR001452 SH3 domain [PS50002] (4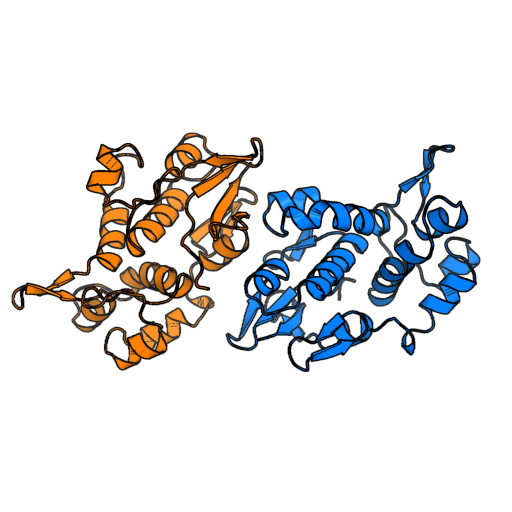13-470)
  IPR018159 Spectrin/alpha-actinin [SM00150] (229-330)
  IPR035915 Plakin repeat superfamily [G3DSA:3.90.1290.10] (1822-2014)
  IPR035915 Plakin repeat superfamily [SSF75399] (1641-1768)
  IPR035915 Plakin repeat superfamily [SSF75399] (1740-2012)
  IPR041615 Desmoplakin, SH3 domain [PF17902] (404-468)
  IPR043197 Plakin [PTHR23169] (33-902)
  IPR055419 Periplakin/Envoplakin, N-terminal [PF23160] (46-138)

Organism: Homo sapiens (NCBI:txid9606)